Protein AF-0000000085184703 (afdb_homodimer)

Structure (mmCIF, N/CA/C/O backbone):
data_AF-0000000085184703-model_v1
#
loop_
_entity.id
_entity.type
_entity.pdbx_description
1 polymer 'XRE family transcriptional regulator'
#
loop_
_atom_site.group_PDB
_atom_site.id
_atom_site.type_symbol
_atom_site.label_atom_id
_atom_site.label_alt_id
_atom_site.label_comp_id
_atom_site.label_asym_id
_atom_site.label_entity_id
_atom_site.label_seq_id
_atom_site.pdbx_PDB_ins_code
_atom_site.Cartn_x
_atom_site.Cartn_y
_atom_site.Cartn_z
_atom_site.occupancy
_atom_site.B_iso_or_equiv
_atom_site.auth_seq_id
_atom_site.auth_comp_id
_atom_site.auth_asym_id
_atom_site.auth_atom_id
_atom_site.pdbx_PDB_model_num
ATOM 1 N N . MET A 1 1 ? -31.594 -9.93 0.656 1 22.14 1 MET A N 1
ATOM 2 C CA . MET A 1 1 ? -30.203 -10.367 0.689 1 22.14 1 MET A CA 1
ATOM 3 C C . MET A 1 1 ? -29.266 -9.188 0.524 1 22.14 1 MET A C 1
ATOM 5 O O . MET A 1 1 ? -29.312 -8.477 -0.484 1 22.14 1 MET A O 1
ATOM 9 N N . SER A 1 2 ? -28.812 -8.555 1.549 1 28.83 2 SER A N 1
ATOM 10 C CA . SER A 1 2 ? -28.188 -7.242 1.601 1 28.83 2 SER A CA 1
ATOM 11 C C . SER A 1 2 ? -26.938 -7.191 0.733 1 28.83 2 SER A C 1
ATOM 13 O O . SER A 1 2 ? -26.062 -8.055 0.844 1 28.83 2 SER A O 1
ATOM 15 N N . ASP A 1 3 ? -26.953 -6.641 -0.402 1 33.97 3 ASP A N 1
ATOM 16 C CA . ASP A 1 3 ? -25.984 -6.434 -1.472 1 33.97 3 ASP A CA 1
ATOM 17 C C . ASP A 1 3 ? -24.688 -5.84 -0.929 1 33.97 3 ASP A C 1
ATOM 19 O O . ASP A 1 3 ? -24.625 -4.652 -0.601 1 33.97 3 ASP A O 1
ATOM 23 N N . ILE A 1 4 ? -24.031 -6.551 -0.198 1 37.22 4 ILE A N 1
ATOM 24 C CA . ILE A 1 4 ? -22.812 -6.035 0.406 1 37.22 4 ILE A CA 1
ATOM 25 C C . ILE A 1 4 ? -21.844 -5.582 -0.688 1 37.22 4 ILE A C 1
ATOM 27 O O . ILE A 1 4 ? -21.469 -6.375 -1.55 1 37.22 4 ILE A O 1
ATOM 31 N N . ASP A 1 5 ? -21.703 -4.285 -1.004 1 44.53 5 ASP A N 1
ATOM 32 C CA . ASP A 1 5 ? -20.891 -3.484 -1.914 1 44.53 5 ASP A CA 1
ATOM 33 C C . ASP A 1 5 ? -19.422 -3.906 -1.853 1 44.53 5 ASP A C 1
ATOM 35 O O . ASP A 1 5 ? -18.906 -4.188 -0.773 1 44.53 5 ASP A O 1
ATOM 39 N N . PRO A 1 6 ? -18.922 -4.441 -2.883 1 43.94 6 PRO A N 1
ATOM 40 C CA . PRO A 1 6 ? -17.531 -4.902 -2.975 1 43.94 6 PRO A CA 1
ATOM 41 C C . PRO A 1 6 ? -16.547 -3.951 -2.291 1 43.94 6 PRO A C 1
ATOM 43 O O . PRO A 1 6 ? -15.477 -4.375 -1.861 1 43.94 6 PRO A O 1
ATOM 46 N N . THR A 1 7 ? -16.922 -2.707 -2.164 1 45.78 7 THR A N 1
ATOM 47 C CA . THR A 1 7 ? -16.062 -1.73 -1.504 1 45.78 7 THR A CA 1
ATOM 48 C C . THR A 1 7 ? -16.109 -1.908 0.011 1 45.78 7 THR A C 1
ATOM 50 O O . THR A 1 7 ? -15.312 -1.309 0.734 1 45.78 7 THR A O 1
ATOM 53 N N . GLY A 1 8 ? -16.969 -2.795 0.318 1 45.38 8 GLY A N 1
ATOM 54 C CA . GLY A 1 8 ? -17.188 -2.998 1.741 1 45.38 8 GLY A CA 1
ATOM 55 C C . GLY A 1 8 ? -15.93 -3.42 2.484 1 45.38 8 GLY A C 1
ATOM 56 O O . GLY A 1 8 ? -15.695 -2.979 3.609 1 45.38 8 GLY A O 1
ATOM 57 N N . ILE A 1 9 ? -15.219 -4.242 1.862 1 40.94 9 ILE A N 1
ATOM 58 C CA . ILE A 1 9 ? -14.047 -4.777 2.537 1 40.94 9 ILE A CA 1
ATOM 59 C C . ILE A 1 9 ? -13.047 -3.652 2.811 1 40.94 9 ILE A C 1
ATOM 61 O O . ILE A 1 9 ? -12.438 -3.604 3.877 1 40.94 9 ILE A O 1
ATOM 65 N N . ILE A 1 10 ? -12.922 -2.785 1.888 1 42.22 10 ILE A N 1
ATOM 66 C CA . ILE A 1 10 ? -12.008 -1.66 2.033 1 42.22 10 ILE A CA 1
ATOM 67 C C . ILE A 1 10 ? -12.531 -0.702 3.1 1 42.22 10 ILE A C 1
ATOM 69 O O . ILE A 1 10 ? -11.758 -0.181 3.908 1 42.22 10 ILE A O 1
ATOM 73 N N . ARG A 1 11 ? -13.859 -0.543 3.049 1 45.62 11 ARG A N 1
ATOM 74 C CA . ARG A 1 11 ? -14.477 0.305 4.066 1 45.62 11 ARG A CA 1
ATOM 75 C C . ARG A 1 11 ? -14.242 -0.258 5.465 1 45.62 11 ARG A C 1
ATOM 77 O O . ARG A 1 11 ? -13.938 0.489 6.398 1 45.62 11 ARG A O 1
ATOM 84 N N . ILE A 1 12 ? -14.406 -1.528 5.539 1 39.88 12 ILE A N 1
ATOM 85 C CA . ILE A 1 12 ? -14.195 -2.199 6.816 1 39.88 12 ILE A CA 1
ATOM 86 C C . ILE A 1 12 ? -12.742 -2.037 7.246 1 39.88 12 ILE A C 1
ATOM 88 O O . ILE A 1 12 ? -12.461 -1.734 8.406 1 39.88 12 ILE A O 1
ATOM 92 N N . ALA A 1 13 ? -11.922 -2.352 6.355 1 38 13 ALA A N 1
ATOM 93 C CA . ALA A 1 13 ? -10.5 -2.26 6.66 1 38 13 ALA A CA 1
ATOM 94 C C . ALA A 1 13 ? -10.109 -0.837 7.051 1 38 13 ALA A C 1
ATOM 96 O O . ALA A 1 13 ? -9.312 -0.634 7.969 1 38 13 ALA A O 1
ATOM 97 N N . ARG A 1 14 ? -10.664 0.037 6.32 1 40.81 14 ARG A N 1
ATOM 98 C CA . ARG A 1 14 ? -10.398 1.434 6.652 1 40.81 14 ARG A CA 1
ATOM 99 C C . ARG A 1 14 ? -11 1.801 8 1 40.81 14 ARG A C 1
ATOM 101 O O . ARG A 1 14 ? -10.398 2.559 8.773 1 40.81 14 ARG A O 1
ATOM 108 N N . ALA A 1 15 ? -12.188 1.216 8.117 1 39.47 15 ALA A N 1
ATOM 109 C CA . ALA A 1 15 ? -12.844 1.42 9.406 1 39.47 15 ALA A CA 1
ATOM 110 C C . ALA A 1 15 ? -12.047 0.78 10.539 1 39.47 15 ALA A C 1
ATOM 112 O O . ALA A 1 15 ? -11.953 1.338 11.633 1 39.47 15 ALA A O 1
ATOM 113 N N . ASP A 1 16 ? -11.688 -0.412 10.344 1 38.09 16 ASP A N 1
ATOM 114 C CA . ASP A 1 16 ? -10.859 -1.092 11.344 1 38.09 16 ASP A CA 1
ATOM 115 C C . ASP A 1 16 ? -9.523 -0.377 11.523 1 38.09 16 ASP A C 1
ATOM 117 O O . ASP A 1 16 ? -8.914 -0.451 12.594 1 38.09 16 ASP A O 1
ATOM 121 N N . GLY A 1 17 ? -8.992 -0.03 10.477 1 36.31 17 GLY A N 1
ATOM 122 C CA . GLY A 1 17 ? -7.785 0.784 10.555 1 36.31 17 GLY A CA 1
ATOM 123 C C . GLY A 1 17 ? -8.039 2.18 11.086 1 36.31 17 GLY A C 1
ATOM 124 O O . GLY A 1 17 ? -7.113 2.869 11.508 1 36.31 17 GLY A O 1
ATOM 125 N N . ALA A 1 18 ? -9.344 2.533 10.695 1 32.44 18 ALA A N 1
ATOM 126 C CA . ALA A 1 18 ? -9.789 3.795 11.281 1 32.44 18 ALA A CA 1
ATOM 127 C C . ALA A 1 18 ? -10.125 3.623 12.766 1 32.44 18 ALA A C 1
ATOM 129 O O . ALA A 1 18 ? -11.133 4.156 13.242 1 32.44 18 ALA A O 1
ATOM 130 N N . GLY A 1 19 ? -10 2.469 13.266 1 30.58 19 GLY A N 1
ATOM 131 C CA . GLY A 1 19 ? -10.094 2.738 14.695 1 30.58 19 GLY A CA 1
ATOM 132 C C . GLY A 1 19 ? -9.539 4.094 15.078 1 30.58 19 GLY A C 1
ATOM 133 O O . GLY A 1 19 ? -8.398 4.43 14.734 1 30.58 19 GLY A O 1
ATOM 134 N N . THR A 1 20 ? -10.422 4.887 15.062 1 30.77 20 THR A N 1
ATOM 135 C CA . THR A 1 20 ? -10.188 6.156 15.75 1 30.77 20 THR A CA 1
ATOM 136 C C . THR A 1 20 ? -9.352 5.945 17 1 30.77 20 THR A C 1
ATOM 138 O O . THR A 1 20 ? -9.883 5.652 18.078 1 30.77 20 THR A O 1
ATOM 141 N N . GLU A 1 21 ? -8.766 4.824 17.203 1 30.86 21 GLU A N 1
ATOM 142 C CA . GLU A 1 21 ? -7.984 5.246 18.359 1 30.86 21 GLU A CA 1
ATOM 143 C C . GLU A 1 21 ? -7.617 6.723 18.281 1 30.86 21 GLU A C 1
ATOM 145 O O . GLU A 1 21 ? -7.059 7.168 17.266 1 30.86 21 GLU A O 1
ATOM 150 N N . ARG A 1 22 ? -8.383 7.496 18.812 1 33.88 22 ARG A N 1
ATOM 151 C CA . ARG A 1 22 ? -8.094 8.906 19.016 1 33.88 22 ARG A CA 1
ATOM 152 C C . ARG A 1 22 ? -6.594 9.18 18.906 1 33.88 22 ARG A C 1
ATOM 154 O O . ARG A 1 22 ? -5.805 8.641 19.688 1 33.88 22 ARG A O 1
ATOM 161 N N . ALA A 1 23 ? -6.035 9.047 17.797 1 37.19 23 ALA A N 1
ATOM 162 C CA . ALA A 1 23 ? -4.688 9.609 17.734 1 37.19 23 ALA A CA 1
ATOM 163 C C . ALA A 1 23 ? -4.398 10.477 18.953 1 37.19 23 ALA A C 1
ATOM 165 O O . ALA A 1 23 ? -5.184 11.367 19.297 1 37.19 23 ALA A O 1
ATOM 166 N N . GLU A 1 24 ? -4.023 9.914 20 1 40.28 24 GLU A N 1
ATOM 167 C CA . GLU A 1 24 ? -3.592 10.914 20.984 1 40.28 24 GLU A CA 1
ATOM 168 C C . GLU A 1 24 ? -3.184 12.219 20.297 1 40.28 24 GLU A C 1
ATOM 170 O O . GLU A 1 24 ? -2.535 12.195 19.25 1 40.28 24 GLU A O 1
ATOM 175 N N . PRO A 1 25 ? -3.979 13.242 20.5 1 46.81 25 PRO A N 1
ATOM 176 C CA . PRO A 1 25 ? -3.617 14.547 19.953 1 46.81 25 PRO A CA 1
ATOM 177 C C . PRO A 1 25 ? -2.105 14.758 19.891 1 46.81 25 PRO A C 1
ATO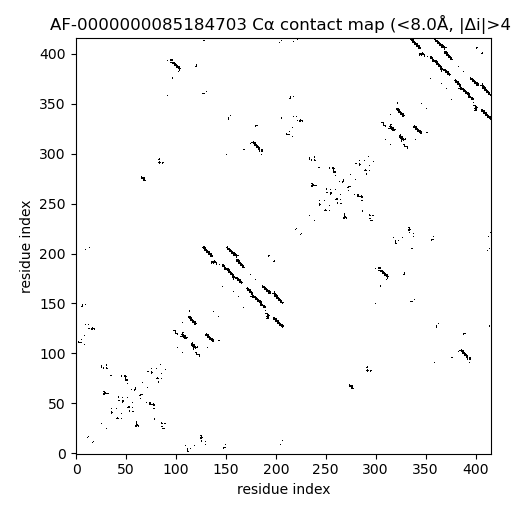M 179 O O . PRO A 1 25 ? -1.411 14.594 20.891 1 46.81 25 PRO A O 1
ATOM 182 N N . LEU A 1 26 ? -1.466 14.32 18.75 1 57.69 26 LEU A N 1
ATOM 183 C CA . LEU A 1 26 ? -0.051 14.633 18.578 1 57.69 26 LEU A CA 1
ATOM 184 C C . LEU A 1 26 ? 0.277 16.016 19.156 1 57.69 26 LEU A C 1
ATOM 186 O O . LEU A 1 26 ? -0.409 16.984 18.859 1 57.69 26 LEU A O 1
ATOM 190 N N . ASN A 1 27 ? 1.02 16.016 20.281 1 73.06 27 ASN A N 1
ATOM 191 C CA . ASN A 1 27 ? 1.604 17.234 20.812 1 73.06 27 ASN A CA 1
ATOM 192 C C . ASN A 1 27 ? 2.68 17.797 19.891 1 73.06 27 ASN A C 1
ATOM 194 O O . ASN A 1 27 ? 3.779 17.234 19.797 1 73.06 27 ASN A O 1
ATOM 198 N N . LEU A 1 28 ? 2.211 18.797 19.125 1 81.56 28 LEU A N 1
ATOM 199 C CA . LEU A 1 28 ? 3.117 19.391 18.141 1 81.56 28 LEU A CA 1
ATOM 200 C C . LEU A 1 28 ? 4.461 19.719 18.781 1 81.56 28 LEU A C 1
ATOM 202 O O . LEU A 1 28 ? 5.516 19.438 18.203 1 81.56 28 LEU A O 1
ATOM 206 N N . GLY A 1 29 ? 4.309 20.281 19.969 1 86.25 29 GLY A N 1
ATOM 207 C CA . GLY A 1 29 ? 5.543 20.656 20.656 1 86.25 29 GLY A CA 1
ATOM 208 C C . GLY A 1 29 ? 6.465 19.469 20.891 1 86.25 29 GLY A C 1
ATOM 209 O O . GLY A 1 29 ? 7.66 19.547 20.594 1 86.25 29 GLY A O 1
ATOM 210 N N . LEU A 1 30 ? 5.91 18.469 21.406 1 84.44 30 LEU A N 1
ATOM 211 C CA . LEU A 1 30 ? 6.688 17.25 21.672 1 84.44 30 LEU A CA 1
ATOM 212 C C . LEU A 1 30 ? 7.254 16.688 20.375 1 84.44 30 LEU A C 1
ATOM 214 O O . LEU A 1 30 ? 8.391 16.219 20.344 1 84.44 30 LEU A O 1
ATOM 218 N N . ARG A 1 31 ? 6.484 16.688 19.375 1 83.31 31 ARG A N 1
ATOM 219 C CA . ARG A 1 31 ? 6.914 16.172 18.078 1 83.31 31 ARG A CA 1
ATOM 220 C C . ARG A 1 31 ? 8.102 16.969 17.531 1 83.31 31 ARG A C 1
ATOM 222 O O . ARG A 1 31 ? 9.062 16.391 17.031 1 83.31 31 ARG A O 1
ATOM 229 N N . VAL A 1 32 ? 8.016 18.266 17.656 1 86.75 32 VAL A N 1
ATOM 230 C CA . VAL A 1 32 ? 9.094 19.141 17.188 1 86.75 32 VAL A CA 1
ATOM 231 C C . VAL A 1 32 ? 10.367 18.859 17.984 1 86.75 32 VAL A C 1
ATOM 233 O O . VAL A 1 32 ? 11.453 18.734 17.406 1 86.75 32 VAL A O 1
ATOM 236 N N . ARG A 1 33 ? 10.133 18.719 19.234 1 88.81 33 ARG A N 1
ATOM 237 C CA . ARG A 1 33 ? 11.266 18.391 20.094 1 88.81 33 ARG A CA 1
ATOM 238 C C . ARG A 1 33 ? 11.898 17.078 19.688 1 88.81 33 ARG A C 1
ATOM 240 O O . ARG A 1 33 ? 13.125 16.969 19.594 1 88.81 33 ARG A O 1
ATOM 247 N N . GLU A 1 34 ? 11.133 16.109 19.469 1 84.81 34 GLU A N 1
ATOM 248 C CA . GLU A 1 34 ? 11.609 14.781 19.078 1 84.81 34 GLU A CA 1
ATOM 249 C C . GLU A 1 34 ? 12.391 14.852 17.766 1 84.81 34 GLU A C 1
ATOM 251 O O . GLU A 1 34 ? 13.453 14.234 17.641 1 84.81 34 GLU A O 1
ATOM 256 N N . LEU A 1 35 ? 11.891 15.492 16.812 1 82.19 35 LEU A N 1
ATOM 257 C CA . LEU A 1 35 ? 12.531 15.617 15.5 1 82.19 35 LEU A CA 1
ATOM 258 C C . LEU A 1 35 ? 13.867 16.344 15.625 1 82.19 35 LEU A C 1
ATOM 260 O O . LEU A 1 35 ? 14.844 15.984 14.969 1 82.19 35 LEU A O 1
ATOM 264 N N . ARG A 1 36 ? 13.82 17.406 16.469 1 88.81 36 ARG A N 1
ATOM 265 C CA . ARG A 1 36 ? 15.055 18.141 16.719 1 88.81 36 ARG A CA 1
ATOM 266 C C . ARG A 1 36 ? 16.109 17.234 17.359 1 88.81 36 ARG A C 1
ATOM 268 O O . ARG A 1 36 ? 17.25 17.203 16.922 1 88.81 36 ARG A O 1
ATOM 275 N N . LYS A 1 37 ? 15.695 16.516 18.359 1 88.81 37 LYS A N 1
ATOM 276 C CA . LYS A 1 37 ? 16.609 15.641 19.094 1 88.81 37 LYS A CA 1
ATOM 277 C C . LYS A 1 37 ? 17.125 14.516 18.219 1 88.81 37 LYS A C 1
ATOM 279 O O . LYS A 1 37 ? 18.281 14.094 18.344 1 88.81 37 LYS A O 1
ATOM 284 N N . GLU A 1 38 ? 16.344 14.039 17.406 1 79.75 38 GLU A N 1
ATOM 285 C CA . GLU A 1 38 ? 16.734 12.984 16.484 1 79.75 38 GLU A CA 1
ATOM 286 C C . GLU A 1 38 ? 17.875 13.438 15.578 1 79.75 38 GLU A C 1
ATOM 288 O O . GLU A 1 38 ? 18.703 12.625 15.141 1 79.75 38 GLU A O 1
ATOM 293 N N . ARG A 1 39 ? 17.938 14.664 15.328 1 81.56 39 ARG A N 1
ATOM 294 C CA . ARG A 1 39 ? 18.969 15.227 14.461 1 81.56 39 ARG A CA 1
ATOM 295 C C . ARG A 1 39 ? 20.156 15.711 15.273 1 81.56 39 ARG A C 1
ATOM 297 O O . ARG A 1 39 ? 21.125 16.25 14.711 1 81.56 39 ARG A O 1
ATOM 304 N N . GLY A 1 40 ? 19.984 15.586 16.625 1 90.5 40 GLY A N 1
ATOM 305 C CA . GLY A 1 40 ? 21.062 16.016 17.516 1 90.5 40 GLY A CA 1
ATOM 306 C C . GLY A 1 40 ? 21.203 17.531 17.578 1 90.5 40 GLY A C 1
ATOM 307 O O . GLY A 1 40 ? 22.297 18.031 17.875 1 90.5 40 GLY A O 1
ATOM 308 N N . TRP A 1 41 ? 20.25 18.188 17.25 1 91.56 41 TRP A N 1
ATOM 309 C CA . TRP A 1 41 ? 20.344 19.641 17.188 1 91.56 41 TRP A CA 1
ATOM 310 C C . TRP A 1 41 ? 19.984 20.266 18.531 1 91.56 41 TRP A C 1
ATOM 312 O O . TRP A 1 41 ? 19.078 19.797 19.234 1 91.56 41 TRP A O 1
ATOM 322 N N . THR A 1 42 ? 20.734 21.328 18.906 1 93.94 42 THR A N 1
ATOM 323 C CA . THR A 1 42 ? 20.297 22.203 19.984 1 93.94 42 THR A CA 1
ATOM 324 C C . THR A 1 42 ? 19.125 23.078 19.531 1 93.94 42 THR A C 1
ATOM 326 O O . THR A 1 42 ? 18.797 23.109 18.344 1 93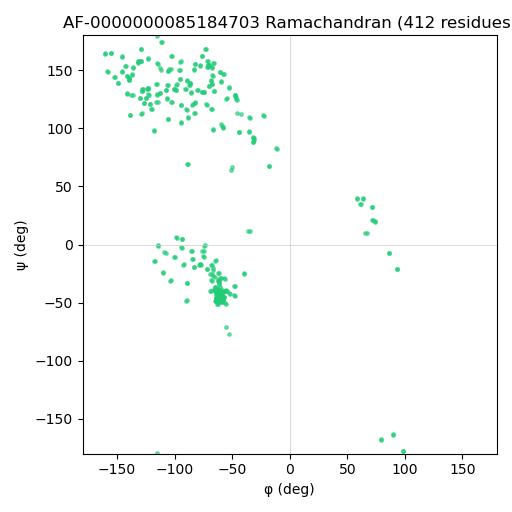.94 42 THR A O 1
ATOM 329 N N . LEU A 1 43 ? 18.531 23.703 20.5 1 94.31 43 LEU A N 1
ATOM 330 C CA . LEU A 1 43 ? 17.453 24.625 20.156 1 94.31 43 LEU A CA 1
ATOM 331 C C . LEU A 1 43 ? 17.938 25.703 19.203 1 94.31 43 LEU A C 1
ATOM 333 O O . LEU A 1 43 ? 17.234 26.078 18.266 1 94.31 43 LEU A O 1
ATOM 337 N N . GLU A 1 44 ? 19.156 26.203 19.453 1 94.62 44 GLU A N 1
ATOM 338 C CA . GLU A 1 44 ? 19.75 27.25 18.625 1 94.62 44 GLU A CA 1
ATOM 339 C C . GLU A 1 44 ? 19.984 26.766 17.188 1 94.62 44 GLU A C 1
ATOM 341 O O . GLU A 1 44 ? 19.672 27.469 16.234 1 94.62 44 GLU A O 1
ATOM 346 N N . GLN A 1 45 ? 20.484 25.641 17.062 1 94.19 45 GLN A N 1
ATOM 347 C CA . GLN A 1 45 ? 20.766 25.062 15.75 1 94.19 45 GLN A CA 1
ATOM 348 C C . GLN A 1 45 ? 19.469 24.828 14.969 1 94.19 45 GLN A C 1
ATOM 350 O O . GLN A 1 45 ? 19.375 25.188 13.789 1 94.19 45 GLN A O 1
ATOM 355 N N . ALA A 1 46 ? 18.531 24.219 15.617 1 93.56 46 ALA A N 1
ATOM 356 C CA . ALA A 1 46 ? 17.25 23.938 14.969 1 93.56 46 ALA A CA 1
ATOM 357 C C . ALA A 1 46 ? 16.547 25.219 14.547 1 93.56 46 ALA A C 1
ATOM 359 O O . ALA A 1 46 ? 15.992 25.297 13.445 1 93.56 46 ALA A O 1
ATOM 360 N N . ALA A 1 47 ? 16.516 26.203 15.438 1 94.06 47 ALA A N 1
ATOM 361 C CA . ALA A 1 47 ? 15.891 27.5 15.141 1 94.06 47 ALA A CA 1
ATOM 362 C C . ALA A 1 47 ? 16.562 28.156 13.938 1 94.06 47 ALA A C 1
ATOM 364 O O . ALA A 1 47 ? 15.875 28.703 13.07 1 94.06 47 ALA A O 1
ATOM 365 N N . GLY A 1 48 ? 17.859 28.109 13.938 1 93.88 48 GLY A N 1
ATOM 366 C CA . GLY A 1 48 ? 18.594 28.656 12.805 1 93.88 48 GLY A CA 1
ATOM 367 C C . GLY A 1 48 ? 18.25 27.984 11.492 1 93.88 48 GLY A C 1
ATOM 368 O O . GLY A 1 48 ? 18 28.672 10.492 1 93.88 48 GLY A O 1
ATOM 369 N N . GLN A 1 49 ? 18.141 26.703 11.492 1 92.06 49 GLN A N 1
ATOM 370 C CA . GLN A 1 49 ? 17.797 25.953 10.297 1 92.06 49 GLN A CA 1
ATOM 371 C C . GLN A 1 49 ? 16.391 26.281 9.828 1 92.06 49 GLN A C 1
ATOM 373 O O . GLN A 1 49 ? 16.109 26.312 8.625 1 92.06 49 GLN A O 1
ATOM 378 N N . ALA A 1 50 ? 15.523 26.453 10.734 1 91.38 50 ALA A N 1
ATOM 379 C CA . ALA A 1 50 ? 14.117 26.672 10.43 1 91.38 50 ALA A CA 1
ATOM 380 C C . ALA A 1 50 ? 13.836 28.141 10.133 1 91.38 50 ALA A C 1
ATOM 382 O O . ALA A 1 50 ? 12.75 28.484 9.664 1 91.38 50 ALA A O 1
ATOM 383 N N . GLY A 1 51 ? 14.797 29.047 10.422 1 93.12 51 GLY A N 1
ATOM 384 C CA . GLY A 1 51 ? 14.57 30.469 10.242 1 93.12 51 GLY A CA 1
ATOM 385 C C . GLY A 1 51 ? 13.609 31.062 11.266 1 93.12 51 GLY A C 1
ATOM 386 O O . GLY A 1 51 ? 12.773 31.891 10.93 1 93.12 51 GLY A O 1
ATOM 387 N N . LEU A 1 52 ? 13.594 30.562 12.43 1 93.38 52 LEU A N 1
ATOM 388 C CA . LEU A 1 52 ? 12.805 31.047 13.555 1 93.38 52 LEU A CA 1
ATOM 389 C C . LEU A 1 52 ? 13.703 31.562 14.672 1 93.38 52 LEU A C 1
ATOM 391 O O . LEU A 1 52 ? 14.883 31.219 14.727 1 93.38 52 LEU A O 1
ATOM 395 N N . ALA A 1 53 ? 13.141 32.438 15.469 1 93.94 53 ALA A N 1
ATOM 396 C CA . ALA A 1 53 ? 13.859 32.812 16.688 1 93.94 53 ALA A CA 1
ATOM 397 C C . ALA A 1 53 ? 13.922 31.656 17.672 1 93.94 53 ALA A C 1
ATOM 399 O O . ALA A 1 53 ? 12.969 30.875 17.797 1 93.94 53 ALA A O 1
ATOM 400 N N . ARG A 1 54 ? 15.117 31.5 18.359 1 94.56 54 ARG A N 1
ATOM 401 C CA . ARG A 1 54 ? 15.305 30.453 19.359 1 94.56 54 ARG A CA 1
ATOM 402 C C . ARG A 1 54 ? 14.18 30.484 20.391 1 94.56 54 ARG A C 1
ATOM 404 O O . ARG A 1 54 ? 13.672 29.422 20.781 1 94.56 54 ARG A O 1
ATOM 411 N N . SER A 1 55 ? 13.836 31.672 20.797 1 94.56 55 SER A N 1
ATOM 412 C CA . SER A 1 55 ? 12.781 31.812 21.797 1 94.56 55 SER A CA 1
ATOM 413 C C . SER A 1 55 ? 11.453 31.281 21.281 1 94.56 55 SER A C 1
ATOM 415 O O . SER A 1 55 ? 10.695 30.641 22.031 1 94.56 55 SER A O 1
ATOM 417 N N . THR A 1 56 ? 11.18 31.516 20.031 1 92.88 56 THR A N 1
ATOM 418 C CA . THR A 1 56 ? 9.953 31.031 19.406 1 92.88 56 THR A CA 1
ATOM 419 C C . THR A 1 56 ? 9.922 29.5 19.375 1 92.88 56 THR A C 1
ATOM 421 O O . THR A 1 56 ? 8.906 28.906 19.75 1 92.88 56 THR A O 1
ATOM 424 N N . LEU A 1 57 ? 10.977 28.891 18.969 1 94.69 57 LEU A N 1
ATOM 425 C CA . LEU A 1 57 ? 11.047 27.438 18.906 1 94.69 57 LEU A CA 1
ATOM 426 C C . LEU A 1 57 ? 10.898 26.828 20.297 1 94.69 57 LEU A C 1
ATOM 428 O O . LEU A 1 57 ? 10.211 25.828 20.469 1 94.69 57 LEU A O 1
ATOM 432 N N . SER A 1 58 ? 11.539 27.422 21.266 1 93.94 58 SER A N 1
ATOM 433 C CA . SER A 1 58 ? 11.43 26.938 22.641 1 93.94 58 SER A CA 1
ATOM 434 C C . SER A 1 58 ? 9.984 26.969 23.125 1 93.94 58 SER A C 1
ATOM 436 O O . SER A 1 58 ? 9.508 25.984 23.703 1 93.94 58 SER A O 1
ATOM 438 N N . LYS A 1 59 ? 9.336 28.062 22.859 1 93.44 59 LYS A N 1
ATOM 439 C CA . LYS A 1 59 ? 7.945 28.203 23.281 1 93.44 59 LYS A CA 1
ATOM 440 C C . LYS A 1 59 ? 7.062 27.172 22.578 1 93.44 59 LYS A C 1
ATOM 442 O O . LYS A 1 59 ? 6.133 26.625 23.172 1 93.44 59 LYS A O 1
ATOM 447 N N . ILE A 1 60 ? 7.332 26.938 21.328 1 91.5 60 ILE A N 1
ATOM 448 C CA . ILE A 1 60 ? 6.578 25.953 20.562 1 91.5 60 ILE A CA 1
ATOM 449 C C . ILE A 1 60 ? 6.781 24.562 21.188 1 91.5 60 ILE A C 1
ATOM 451 O O . ILE A 1 60 ? 5.812 23.859 21.453 1 91.5 60 ILE A O 1
ATOM 455 N N . GLU A 1 61 ? 8.023 24.203 21.422 1 92.81 61 GLU A N 1
ATOM 456 C CA . GLU A 1 61 ? 8.336 22.875 21.922 1 92.81 61 GLU A CA 1
ATOM 457 C C . GLU A 1 61 ? 7.707 22.656 23.297 1 92.81 61 GLU A C 1
ATOM 459 O O . GLU A 1 61 ? 7.371 21.516 23.656 1 92.81 61 GLU A O 1
ATOM 464 N N . ASN A 1 62 ? 7.566 23.734 24.078 1 91.12 62 ASN A N 1
ATOM 465 C CA . ASN A 1 62 ? 7.043 23.625 25.422 1 91.12 62 ASN A CA 1
ATOM 466 C C . ASN A 1 62 ? 5.535 23.859 25.469 1 91.12 62 ASN A C 1
ATOM 468 O O . ASN A 1 62 ? 4.949 23.984 26.547 1 91.12 62 ASN A O 1
ATOM 472 N N . GLY A 1 63 ? 4.988 24.016 24.391 1 87.62 63 GLY A N 1
ATOM 473 C CA . GLY A 1 63 ? 3.545 24.172 24.312 1 87.62 63 GLY A CA 1
ATOM 474 C C . GLY A 1 63 ? 3.068 25.531 24.781 1 87.62 63 GLY A C 1
ATOM 475 O O . GLY A 1 63 ? 1.893 25.719 25.109 1 87.62 63 GLY A O 1
ATOM 476 N N . GLN A 1 64 ? 3.934 26.5 24.828 1 89 64 GLN A N 1
ATOM 477 C CA . GLN A 1 64 ? 3.604 27.828 25.328 1 89 64 GLN A CA 1
ATOM 478 C C . GLN A 1 64 ? 3.135 28.75 24.203 1 89 64 GLN A C 1
ATOM 480 O O . GLN A 1 64 ? 2.572 29.812 24.453 1 89 64 GLN A O 1
ATOM 485 N N . MET A 1 65 ? 3.375 28.422 23 1 86.12 65 MET A N 1
ATOM 486 C CA . MET A 1 65 ? 2.971 29.188 21.828 1 86.12 65 MET A CA 1
ATOM 487 C C . MET A 1 65 ? 2.436 28.25 20.734 1 86.12 65 MET A C 1
ATOM 489 O O . MET A 1 65 ? 3.047 27.234 20.438 1 86.12 65 MET A O 1
ATOM 493 N N . SER A 1 66 ? 1.234 28.609 20.25 1 86.38 66 SER A N 1
ATOM 494 C CA . SER A 1 66 ? 0.729 27.938 19.062 1 86.38 66 SER A CA 1
ATOM 495 C C . SER A 1 66 ? 1.302 28.562 17.781 1 86.38 66 SER A C 1
ATOM 497 O O . SER A 1 66 ? 1.044 29.719 17.484 1 86.38 66 SER A O 1
ATOM 499 N N . PRO A 1 67 ? 2.105 27.75 17.125 1 87.75 67 PRO A N 1
ATOM 500 C CA . PRO A 1 67 ? 2.73 28.344 15.938 1 87.75 67 PRO A CA 1
ATOM 501 C C . PRO A 1 67 ? 1.723 28.641 14.836 1 87.75 67 PRO A C 1
ATOM 503 O O . PRO A 1 67 ? 0.647 28.031 14.789 1 87.75 67 PRO A O 1
ATOM 506 N N . THR A 1 68 ? 2.113 29.672 14.047 1 85.31 68 THR A N 1
ATOM 507 C CA . THR A 1 68 ? 1.355 29.953 12.828 1 85.31 68 THR A CA 1
ATOM 508 C C . THR A 1 68 ? 1.692 28.938 11.734 1 85.31 68 THR A C 1
ATOM 510 O O . THR A 1 68 ? 2.676 28.203 11.844 1 85.31 68 THR A O 1
ATOM 513 N N . TYR A 1 69 ? 0.787 28.859 10.711 1 83.94 69 TYR A N 1
ATOM 514 C CA . TYR A 1 69 ? 1.063 28.016 9.555 1 83.94 69 TYR A CA 1
ATOM 515 C C . TYR A 1 69 ? 2.406 28.375 8.93 1 83.94 69 TYR A C 1
ATOM 517 O O . TYR A 1 69 ? 3.17 27.484 8.539 1 83.94 69 TYR A O 1
ATOM 525 N N . GLU A 1 70 ? 2.676 29.609 8.883 1 84.25 70 GLU A N 1
ATOM 526 C CA . GLU A 1 70 ? 3.953 30.047 8.328 1 84.25 70 GLU A CA 1
ATOM 527 C C . GLU A 1 70 ? 5.121 29.531 9.156 1 84.25 70 GLU A C 1
ATOM 529 O O . GLU A 1 70 ? 6.133 29.078 8.602 1 84.25 70 GLU A O 1
ATOM 534 N N . ALA A 1 71 ? 4.973 29.656 10.43 1 86.81 71 ALA A N 1
ATOM 535 C CA . ALA A 1 71 ? 6.004 29.125 11.312 1 86.81 71 ALA A CA 1
ATOM 536 C C . ALA A 1 71 ? 6.16 27.609 11.141 1 86.81 71 ALA A C 1
ATOM 538 O O . ALA A 1 71 ? 7.277 27.094 11.156 1 86.81 71 ALA A O 1
ATOM 539 N N . LEU A 1 72 ? 5.062 26.891 10.984 1 86.56 72 LEU A N 1
ATOM 540 C CA . LEU A 1 72 ? 5.082 25.453 10.781 1 86.56 72 LEU A CA 1
ATOM 541 C C . LEU A 1 72 ? 5.785 25.094 9.477 1 86.56 72 LEU A C 1
ATOM 543 O O . LEU A 1 72 ? 6.547 24.125 9.422 1 86.56 72 LEU A O 1
ATOM 547 N N . LYS A 1 73 ? 5.484 25.828 8.438 1 82.19 73 LYS A N 1
ATOM 548 C CA . LYS A 1 73 ? 6.152 25.609 7.156 1 82.19 73 LYS A CA 1
ATOM 549 C C . LYS A 1 73 ? 7.664 25.766 7.293 1 82.19 73 LYS A C 1
ATOM 551 O O . LYS A 1 73 ? 8.43 24.938 6.793 1 82.19 73 LYS A O 1
ATOM 556 N N . LYS A 1 74 ? 8.031 26.781 7.926 1 86.88 74 LYS A N 1
ATOM 557 C CA . LYS A 1 74 ? 9.453 27.031 8.148 1 86.88 74 LYS A CA 1
ATOM 558 C C . LYS A 1 74 ? 10.086 25.891 8.938 1 86.88 74 LYS A C 1
ATOM 560 O O . LYS A 1 74 ? 11.18 25.422 8.609 1 86.88 74 LYS A O 1
ATOM 565 N N . LEU A 1 75 ? 9.406 25.547 10 1 87.88 75 LEU A N 1
ATOM 566 C CA . LEU A 1 75 ? 9.883 24.453 10.82 1 87.88 75 LEU A CA 1
ATOM 567 C C . LEU A 1 75 ? 10.047 23.188 9.992 1 87.88 75 LEU A C 1
ATOM 569 O O . LEU A 1 75 ? 11.078 22.5 10.086 1 87.88 75 LEU A O 1
ATOM 573 N N . ALA A 1 76 ? 9.039 22.844 9.273 1 82.31 76 ALA A N 1
ATOM 574 C CA . ALA A 1 76 ? 9.094 21.656 8.438 1 82.31 76 ALA A CA 1
ATOM 575 C C . ALA A 1 76 ? 10.25 21.734 7.445 1 82.31 76 ALA A C 1
ATOM 577 O O . ALA A 1 76 ? 10.984 20.766 7.254 1 82.31 76 ALA A O 1
ATOM 578 N N . GLU A 1 77 ? 10.391 22.844 6.812 1 80.75 77 GLU A N 1
ATOM 579 C CA . GLU A 1 77 ? 11.484 23.047 5.867 1 80.75 77 GLU A CA 1
ATOM 580 C C . GLU A 1 77 ? 12.844 22.891 6.551 1 80.75 77 GLU A C 1
ATOM 582 O O . GLU A 1 77 ? 13.734 22.219 6.023 1 80.75 77 GLU A O 1
ATOM 587 N N . GLY A 1 78 ? 13 23.5 7.648 1 81.25 78 GLY A N 1
ATOM 588 C CA . GLY A 1 78 ? 14.234 23.391 8.406 1 81.25 78 GLY A CA 1
ATOM 589 C C . GLY A 1 78 ? 14.562 21.969 8.82 1 81.25 78 GLY A C 1
ATOM 590 O O . GLY A 1 78 ? 15.727 21.594 8.891 1 81.25 78 GLY A O 1
ATOM 591 N N . LEU A 1 79 ? 13.547 21.234 9.172 1 80.56 79 LEU A N 1
ATOM 592 C CA . LEU A 1 79 ? 13.695 19.859 9.609 1 80.56 79 LEU A CA 1
ATOM 593 C C . LEU A 1 79 ? 13.727 18.906 8.414 1 80.56 79 LEU A C 1
ATOM 595 O O . LEU A 1 79 ? 13.867 17.688 8.586 1 80.56 79 LEU A O 1
ATOM 599 N N . ALA A 1 80 ? 13.523 19.391 7.23 1 76.31 80 ALA A N 1
ATOM 600 C CA . ALA A 1 80 ? 13.539 18.641 5.977 1 76.31 80 ALA A CA 1
ATOM 601 C C . ALA A 1 80 ? 12.43 17.594 5.949 1 76.31 80 ALA A C 1
ATOM 603 O O . ALA A 1 80 ? 12.656 16.438 5.559 1 76.31 80 ALA A O 1
ATOM 604 N N . ILE A 1 81 ? 11.359 17.969 6.445 1 71.44 81 ILE A N 1
ATOM 605 C CA . ILE A 1 81 ? 10.172 17.125 6.371 1 71.44 81 ILE A CA 1
ATOM 606 C C . ILE A 1 81 ? 9 17.938 5.82 1 71.44 81 ILE A C 1
ATOM 608 O O . ILE A 1 81 ? 9.102 19.156 5.66 1 71.44 81 ILE A O 1
ATOM 612 N N . SER A 1 82 ? 7.891 17.219 5.461 1 68.56 82 SER A N 1
ATOM 613 C CA . SER A 1 82 ? 6.684 17.906 5.023 1 68.56 82 SER A CA 1
ATOM 614 C C . SER A 1 82 ? 5.852 18.375 6.211 1 68.56 82 SER A C 1
ATOM 616 O O . SER A 1 82 ? 5.984 17.844 7.316 1 68.56 82 SER A O 1
ATOM 618 N N . VAL A 1 83 ? 5.027 19.406 6.039 1 73.69 83 VAL A N 1
ATOM 619 C CA . VAL A 1 83 ? 4.172 19.938 7.098 1 73.69 83 VAL A CA 1
ATOM 620 C C . VAL A 1 83 ? 3.289 18.828 7.656 1 73.69 83 VAL A C 1
ATOM 622 O O . VAL A 1 83 ? 3.166 18.672 8.875 1 73.69 83 VAL A O 1
ATOM 625 N N . PRO A 1 84 ? 2.762 17.922 6.738 1 68.56 84 PRO A N 1
ATOM 626 C CA . PRO A 1 84 ? 1.953 16.844 7.301 1 68.56 84 PRO A CA 1
ATOM 627 C C . PRO A 1 84 ? 2.744 15.945 8.25 1 68.56 84 PRO A C 1
ATOM 629 O O . PRO A 1 84 ? 2.195 15.453 9.242 1 68.56 84 PRO A O 1
ATOM 632 N N . GLN A 1 85 ? 3.98 15.789 8.008 1 66.56 85 GLN A N 1
ATOM 633 C CA . GLN A 1 85 ? 4.816 14.906 8.812 1 66.56 85 GLN A CA 1
ATOM 634 C C . GLN A 1 85 ? 5.012 15.469 10.219 1 66.56 85 GLN A C 1
ATOM 636 O O . GLN A 1 85 ? 5.336 14.727 11.148 1 66.56 85 GLN A O 1
ATOM 641 N N . LEU A 1 86 ? 4.895 16.812 10.344 1 74 86 LEU A N 1
ATOM 642 C CA . LEU A 1 86 ? 4.965 17.438 11.664 1 74 86 LEU A CA 1
ATOM 643 C C . LEU A 1 86 ? 3.832 16.938 12.555 1 74 86 LEU A C 1
ATOM 645 O O . LEU A 1 86 ? 3.939 16.984 13.781 1 74 86 LEU A O 1
ATOM 649 N N . PHE A 1 87 ? 2.84 16.516 11.898 1 68.06 87 PHE A N 1
ATOM 650 C CA . PHE A 1 87 ? 1.649 16.141 12.648 1 68.06 87 PHE A CA 1
ATOM 651 C C . PHE A 1 87 ? 1.464 14.625 12.633 1 68.06 87 PHE A C 1
ATOM 653 O O . PHE A 1 87 ? 0.418 14.117 13.047 1 68.06 87 PHE A O 1
ATOM 660 N N . THR A 1 88 ? 2.227 14 11.922 1 62.19 88 THR A N 1
ATOM 661 C CA . THR A 1 88 ? 2.182 12.547 11.867 1 62.19 88 THR A CA 1
ATOM 662 C C . THR A 1 88 ? 3.102 11.938 12.922 1 62.19 88 THR A C 1
ATOM 664 O O . THR A 1 88 ? 4.266 12.32 13.039 1 62.19 88 THR A O 1
ATOM 667 N N . PRO A 1 89 ? 2.436 11.219 13.852 1 53.25 89 PRO A N 1
ATOM 668 C CA . PRO A 1 89 ? 3.332 10.57 14.805 1 53.25 89 PRO A CA 1
ATOM 669 C C . PRO A 1 89 ? 4.504 9.867 14.125 1 53.25 89 PRO A C 1
ATOM 671 O O . PRO A 1 89 ? 4.383 9.406 12.992 1 53.25 89 PRO A O 1
ATOM 674 N N . PRO A 1 90 ? 5.773 10.266 14.586 1 47.59 90 PRO A N 1
ATOM 675 C CA . PRO A 1 90 ? 6.91 9.539 14.016 1 47.59 90 PRO A CA 1
ATOM 676 C C . PRO A 1 90 ? 6.602 8.062 13.758 1 47.59 90 PRO A C 1
ATOM 678 O O . PRO A 1 90 ? 5.953 7.41 14.578 1 47.59 90 PRO A O 1
ATOM 681 N N . SER A 1 91 ? 6.242 7.793 12.516 1 48 91 SER A N 1
ATOM 682 C CA . SER A 1 91 ? 6.234 6.352 12.297 1 48 91 SER A CA 1
ATOM 683 C C . SER A 1 91 ? 7.52 5.707 12.812 1 48 91 SER A C 1
ATOM 685 O O . SER A 1 91 ? 7.586 4.488 12.977 1 48 91 SER A O 1
ATOM 687 N N . LYS A 1 92 ? 8.555 6.555 12.586 1 47.16 92 LYS A N 1
ATOM 688 C CA . LYS A 1 92 ? 9.898 6.012 12.422 1 47.16 92 LYS A CA 1
ATOM 689 C C . LYS A 1 92 ? 10.297 5.16 13.617 1 47.16 92 LYS A C 1
ATOM 691 O O . LYS A 1 92 ? 10.961 4.129 13.469 1 47.16 92 LYS A O 1
ATOM 696 N N . GLY A 1 93 ? 10.531 5.98 14.758 1 50.06 93 GLY A N 1
ATOM 697 C CA . GLY A 1 93 ? 11.648 5.465 15.531 1 50.06 93 GLY A CA 1
ATOM 698 C C . GLY A 1 93 ? 11.383 4.09 16.125 1 50.06 93 GLY A C 1
ATOM 699 O O . GLY A 1 93 ? 12.312 3.301 16.297 1 50.06 93 GLY A O 1
ATOM 700 N N . GLN A 1 94 ? 10.18 3.902 16.562 1 56.69 94 GLN A N 1
ATOM 701 C CA . GLN A 1 94 ? 10.078 2.641 17.297 1 56.69 94 GLN A CA 1
ATOM 702 C C . GLN A 1 94 ? 9.594 1.519 16.375 1 56.69 94 GLN A C 1
ATOM 704 O O . GLN A 1 94 ? 8.547 1.647 15.734 1 56.69 94 GLN A O 1
ATOM 709 N N . VAL A 1 95 ? 10.531 0.659 15.992 1 66.31 95 VAL A N 1
ATOM 710 C CA . VAL A 1 95 ? 10.172 -0.578 15.312 1 66.31 95 VAL A CA 1
ATOM 711 C C . VAL A 1 95 ? 8.977 -1.226 16.016 1 66.31 95 VAL A C 1
ATOM 713 O O . VAL A 1 95 ? 9.086 -1.688 17.141 1 66.31 95 VAL A O 1
ATOM 716 N N . SER A 1 96 ? 7.762 -0.939 15.445 1 74.25 96 SER A N 1
ATOM 717 C CA . SER A 1 96 ? 6.609 -1.575 16.078 1 74.25 96 SER A CA 1
ATOM 718 C C . SER A 1 96 ? 6.77 -3.092 16.109 1 74.25 96 SER A C 1
ATOM 720 O O . SER A 1 96 ? 6.25 -3.752 17.016 1 74.25 96 SER A O 1
ATOM 722 N N . GLY A 1 97 ? 7.5 -3.648 15.141 1 86.88 97 GLY A N 1
ATOM 723 C CA . GLY A 1 97 ? 7.742 -5.078 15.062 1 86.88 97 GLY A CA 1
ATOM 724 C C . GLY A 1 97 ? 6.484 -5.887 14.797 1 86.88 97 GLY A C 1
ATOM 725 O O . GLY A 1 97 ? 6.48 -7.109 14.953 1 86.88 97 GLY A O 1
ATOM 726 N N . ARG A 1 98 ? 5.359 -5.242 14.461 1 92.25 98 ARG A N 1
ATOM 727 C CA . ARG A 1 98 ? 4.117 -5.973 14.234 1 92.25 98 ARG A CA 1
ATOM 728 C C . ARG A 1 98 ? 4.211 -6.84 12.992 1 92.25 98 ARG A C 1
ATOM 730 O O . ARG A 1 98 ? 4.812 -6.441 11.992 1 92.25 98 ARG A O 1
ATOM 737 N N . MET A 1 99 ? 3.648 -8.07 13.164 1 95.88 99 MET A N 1
ATOM 738 C CA . MET A 1 99 ? 3.635 -9 12.039 1 95.88 99 MET A CA 1
ATOM 739 C C . MET A 1 99 ? 2.418 -9.914 12.102 1 95.88 99 MET A C 1
ATOM 741 O O . MET A 1 99 ? 2.016 -10.344 13.188 1 95.88 99 MET A O 1
ATOM 745 N N . ALA A 1 100 ? 1.807 -10.188 11.07 1 97.06 100 ALA A N 1
ATOM 746 C CA . ALA A 1 100 ? 0.767 -11.203 10.938 1 97.06 100 ALA A CA 1
ATOM 747 C C . ALA A 1 100 ? 1.07 -12.148 9.781 1 97.06 100 ALA A C 1
ATOM 749 O O . ALA A 1 100 ? 1.479 -11.703 8.703 1 97.06 100 ALA A O 1
ATOM 750 N N . VAL A 1 101 ? 0.929 -13.414 10.023 1 98.12 101 VAL A N 1
ATOM 751 C CA . VAL A 1 101 ? 1.063 -14.445 8.992 1 98.12 101 VAL A CA 1
ATOM 752 C C . VAL A 1 101 ? -0.312 -15.008 8.648 1 98.12 101 VAL A C 1
ATOM 754 O O . VAL A 1 101 ? -1.131 -15.258 9.531 1 98.12 101 VAL A O 1
ATOM 757 N N . THR A 1 102 ? -0.637 -15.141 7.414 1 97.81 102 THR A N 1
ATOM 758 C CA . THR A 1 102 ? -1.842 -15.812 6.938 1 97.81 102 THR A CA 1
ATOM 759 C C . THR A 1 102 ? -1.484 -16.984 6.035 1 97.81 102 THR A C 1
ATOM 761 O O . THR A 1 102 ? -0.921 -16.797 4.953 1 97.81 102 THR A O 1
ATOM 764 N N . LYS A 1 103 ? -1.824 -18.172 6.453 1 97.81 103 LYS A N 1
ATOM 765 C CA . LYS A 1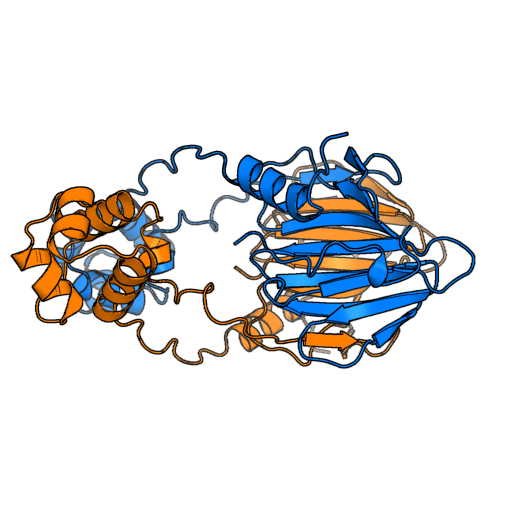 103 ? -1.593 -19.344 5.617 1 97.81 103 LYS A CA 1
ATOM 766 C C . LYS A 1 103 ? -2.643 -19.453 4.516 1 97.81 103 LYS A C 1
ATOM 768 O O . LYS A 1 103 ? -3.746 -18.922 4.648 1 97.81 103 LYS A O 1
ATOM 773 N N . SER A 1 104 ? -2.186 -20.141 3.42 1 96.5 104 SER A N 1
ATOM 774 C CA . SER A 1 104 ? -3.1 -20.328 2.299 1 96.5 104 SER A CA 1
ATOM 775 C C . SER A 1 104 ? -4.461 -20.828 2.773 1 96.5 104 SER A C 1
ATOM 777 O O . SER A 1 104 ? -4.539 -21.766 3.574 1 96.5 104 SER A O 1
ATOM 779 N N . GLY A 1 105 ? -5.523 -20.109 2.305 1 92.62 105 GLY A N 1
ATOM 780 C CA . GLY A 1 105 ? -6.879 -20.531 2.609 1 92.62 105 GLY A CA 1
ATOM 781 C C . GLY A 1 105 ? -7.387 -20 3.939 1 92.62 105 GLY A C 1
ATOM 782 O O . GLY A 1 105 ? -8.555 -20.172 4.277 1 92.62 105 GLY A O 1
ATOM 783 N N . GLU A 1 106 ? -6.59 -19.344 4.785 1 93.81 106 GLU A N 1
ATOM 784 C CA . GLU A 1 106 ? -6.973 -18.953 6.137 1 93.81 106 GLU A CA 1
ATOM 785 C C . GLU A 1 106 ? -7.402 -17.484 6.176 1 93.81 106 GLU A C 1
ATOM 787 O O . GLU A 1 106 ? -7.668 -16.938 7.25 1 93.81 106 GLU A O 1
ATOM 792 N N . GLY A 1 107 ? -7.496 -16.875 5.133 1 93.38 107 GLY A N 1
ATOM 793 C CA . GLY A 1 107 ? -7.984 -15.508 5.109 1 93.38 107 GLY A CA 1
ATOM 794 C C . GLY A 1 107 ? -9.445 -15.383 5.504 1 93.38 107 GLY A C 1
ATOM 795 O O . GLY A 1 107 ? -10.188 -16.359 5.469 1 93.38 107 GLY A O 1
ATOM 796 N N . GLN A 1 108 ? -9.828 -14.203 5.977 1 88.06 108 GLN A N 1
ATOM 797 C CA . GLN A 1 108 ? -11.211 -13.969 6.359 1 88.06 108 GLN A CA 1
ATOM 798 C C . GLN A 1 108 ? -12.109 -13.852 5.129 1 88.06 108 GLN A C 1
ATOM 800 O O . GLN A 1 108 ? -11.953 -12.945 4.316 1 88.06 108 GLN A O 1
ATOM 805 N N . ALA A 1 109 ? -13.055 -14.711 5.062 1 89.75 109 ALA A N 1
ATOM 806 C CA . ALA A 1 109 ? -13.891 -14.828 3.869 1 89.75 109 ALA A CA 1
ATOM 807 C C . ALA A 1 109 ? -14.969 -13.75 3.848 1 89.75 109 ALA A C 1
ATOM 809 O O . ALA A 1 109 ? -15.578 -13.453 4.879 1 89.75 109 ALA A O 1
ATOM 810 N N . HIS A 1 110 ? -15.109 -13.125 2.723 1 83.06 110 HIS A N 1
ATOM 811 C CA . HIS A 1 110 ? -16.188 -12.18 2.414 1 83.06 110 HIS A CA 1
ATOM 812 C C . HIS A 1 110 ? -16.703 -12.383 0.993 1 83.06 110 HIS A C 1
ATOM 814 O O . HIS A 1 110 ? -16 -12.055 0.027 1 83.06 110 HIS A O 1
ATOM 820 N N . ALA A 1 111 ? -17.906 -12.859 0.89 1 84.69 111 ALA A N 1
ATOM 821 C CA . ALA A 1 111 ? -18.453 -13.148 -0.432 1 84.69 111 ALA A CA 1
ATOM 822 C C . ALA A 1 111 ? -19.391 -12.031 -0.884 1 84.69 111 ALA A C 1
ATOM 824 O O . ALA A 1 111 ? -20.156 -11.492 -0.079 1 84.69 111 ALA A O 1
ATOM 825 N N . THR A 1 112 ? -19.219 -11.625 -2.1 1 80.81 112 THR A N 1
ATOM 826 C CA . THR A 1 112 ? -20.203 -10.797 -2.797 1 80.81 112 THR A CA 1
ATOM 827 C C . THR A 1 112 ? -20.797 -11.547 -3.986 1 80.81 112 THR A C 1
ATOM 829 O O . THR A 1 112 ? -20.469 -12.711 -4.219 1 80.81 112 THR A O 1
ATOM 832 N N . ALA A 1 113 ? -21.688 -10.922 -4.707 1 82.75 113 ALA A N 1
ATOM 833 C CA . ALA A 1 113 ? -22.312 -11.555 -5.867 1 82.75 113 ALA A CA 1
ATOM 834 C C . ALA A 1 113 ? -21.297 -11.789 -6.973 1 82.75 113 ALA A C 1
ATOM 836 O O . ALA A 1 113 ? -21.391 -12.773 -7.715 1 82.75 113 ALA A O 1
ATOM 837 N N . THR A 1 114 ? -20.281 -11 -7.035 1 87.88 114 THR A N 1
ATOM 838 C CA . THR A 1 114 ? -19.375 -11.023 -8.172 1 87.88 114 THR A CA 1
ATOM 839 C C . THR A 1 114 ? -18.016 -11.594 -7.77 1 87.88 114 THR A C 1
ATOM 841 O O . THR A 1 114 ? -17.266 -12.062 -8.617 1 87.88 114 THR A O 1
ATOM 844 N N . TYR A 1 115 ? -17.75 -11.469 -6.434 1 90.31 115 TYR A N 1
ATOM 845 C CA . TYR A 1 115 ? -16.422 -11.883 -5.973 1 90.31 115 TYR A CA 1
ATOM 846 C C . TYR A 1 115 ? -16.531 -12.672 -4.672 1 90.31 115 TYR A C 1
ATOM 848 O O . TYR A 1 115 ? -17.438 -12.445 -3.869 1 90.31 115 TYR A O 1
ATOM 856 N N . GLU A 1 116 ? -15.641 -13.656 -4.477 1 92.38 116 GLU A N 1
ATOM 857 C CA . GLU A 1 116 ? -15.344 -14.234 -3.168 1 92.38 116 GLU A CA 1
ATOM 858 C C . GLU A 1 116 ? -13.984 -13.766 -2.656 1 92.38 116 GLU A C 1
ATOM 860 O O . GLU A 1 116 ? -12.945 -14.219 -3.137 1 92.38 116 GLU A O 1
ATOM 865 N N . HIS A 1 117 ? -14.062 -12.922 -1.682 1 90.56 117 HIS A N 1
ATOM 866 C CA . HIS A 1 117 ? -12.836 -12.328 -1.169 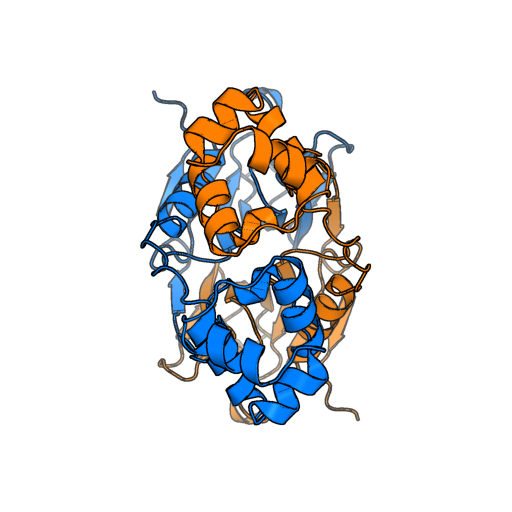1 90.56 117 HIS A CA 1
ATOM 867 C C . HIS A 1 117 ? -12.32 -13.086 0.049 1 90.56 117 HIS A C 1
ATOM 869 O O . HIS A 1 117 ? -13.102 -13.719 0.765 1 90.56 117 HIS A O 1
ATOM 875 N N . ARG A 1 118 ? -11.055 -13.094 0.246 1 93.31 118 ARG A N 1
ATOM 876 C CA . ARG A 1 118 ? -10.398 -13.492 1.486 1 93.31 118 ARG A CA 1
ATOM 877 C C . ARG A 1 118 ? -9.406 -12.43 1.947 1 93.31 118 ARG A C 1
ATOM 879 O O . ARG A 1 118 ? -8.398 -12.188 1.28 1 93.31 118 ARG A O 1
ATOM 886 N N . LEU A 1 119 ? -9.711 -11.773 3.076 1 90.81 119 LEU A N 1
ATOM 887 C CA . LEU A 1 119 ? -8.844 -10.734 3.627 1 90.81 119 LEU A CA 1
ATOM 888 C C . LEU A 1 119 ? -7.605 -11.352 4.273 1 90.81 119 LEU A C 1
ATOM 890 O O . LEU A 1 119 ? -7.707 -12.336 5.004 1 90.81 119 LEU A O 1
ATOM 894 N N . LEU A 1 120 ? -6.465 -10.852 3.965 1 94.44 120 LEU A N 1
ATOM 895 C CA . LEU A 1 120 ? -5.203 -11.328 4.527 1 94.44 120 LEU A CA 1
ATOM 896 C C . LEU A 1 120 ? -4.676 -10.352 5.574 1 94.44 120 LEU A C 1
ATOM 898 O O . LEU A 1 120 ? -4.984 -9.156 5.531 1 94.44 120 LEU A O 1
ATOM 902 N N . ALA A 1 121 ? -3.92 -10.898 6.574 1 95.75 121 ALA A N 1
ATOM 903 C CA . ALA A 1 121 ? -3.355 -10.133 7.68 1 95.75 121 ALA A CA 1
ATOM 904 C C . ALA A 1 121 ? -4.457 -9.492 8.516 1 95.75 121 ALA A C 1
ATOM 906 O O . ALA A 1 121 ? -4.305 -8.359 9 1 95.75 121 ALA A O 1
ATOM 907 N N . GLY A 1 122 ? -5.547 -10.18 8.633 1 88.56 122 GLY A N 1
ATOM 908 C CA . GLY A 1 122 ? -6.703 -9.664 9.352 1 88.56 122 GLY A CA 1
ATOM 909 C C . GLY A 1 122 ? -6.441 -9.453 10.828 1 88.56 122 GLY A C 1
ATOM 910 O O . GLY A 1 122 ? -7.195 -8.75 11.5 1 88.56 122 GLY A O 1
ATOM 911 N N . ALA A 1 123 ? -5.359 -9.977 11.344 1 90.69 123 ALA A N 1
ATOM 912 C CA . ALA A 1 123 ? -5.031 -9.883 12.766 1 90.69 123 ALA A CA 1
ATOM 913 C C . ALA A 1 123 ? -4.473 -8.508 13.109 1 90.69 123 ALA A C 1
ATOM 915 O O . ALA A 1 123 ? -4.371 -8.141 14.281 1 90.69 123 ALA A O 1
ATOM 916 N N . LEU A 1 124 ? -4.055 -7.781 12.148 1 89.69 124 LEU A N 1
ATOM 917 C CA . LEU A 1 124 ? -3.484 -6.457 12.359 1 89.69 124 LEU A CA 1
ATOM 918 C C . LEU A 1 124 ? -4.523 -5.371 12.094 1 89.69 124 LEU A C 1
ATOM 920 O O . LEU A 1 124 ? -5.305 -5.473 11.148 1 89.69 124 LEU A O 1
ATOM 924 N N . ARG A 1 125 ? -4.551 -4.406 12.93 1 79.75 125 ARG A N 1
ATOM 925 C CA . ARG A 1 125 ? -5.367 -3.217 12.727 1 79.75 125 ARG A CA 1
ATOM 926 C C . ARG A 1 125 ? -4.52 -2.043 12.242 1 79.75 125 ARG A C 1
ATOM 928 O O . ARG A 1 125 ? -3.289 -2.113 12.258 1 79.75 125 ARG A O 1
ATOM 935 N N . ALA A 1 126 ? -5.129 -0.986 11.664 1 76.88 126 ALA A N 1
ATOM 936 C CA . ALA A 1 126 ? -4.496 0.272 11.273 1 76.88 126 ALA A CA 1
ATOM 937 C C . ALA A 1 126 ? -3.357 0.031 10.289 1 76.88 126 ALA A C 1
ATOM 939 O O . ALA A 1 126 ? -2.273 0.602 10.43 1 76.88 126 ALA A O 1
ATOM 940 N N . LYS A 1 127 ? -3.6 -0.894 9.414 1 86.25 127 LYS A N 1
ATOM 941 C CA . LYS A 1 127 ? -2.627 -1.193 8.367 1 86.25 127 LYS A CA 1
ATOM 942 C C . LYS A 1 127 ? -2.562 -0.068 7.34 1 86.25 127 LYS A C 1
ATOM 944 O O . LYS A 1 127 ? -3.535 0.665 7.152 1 86.25 127 LYS A O 1
ATOM 949 N N . GLN A 1 128 ? -1.395 0.053 6.703 1 84.56 128 GLN A N 1
ATOM 950 C CA . GLN A 1 128 ? -1.244 1.02 5.621 1 84.56 128 GLN A CA 1
ATOM 951 C C . GLN A 1 128 ? -1.759 0.452 4.301 1 84.56 128 GLN A C 1
ATOM 953 O O . GLN A 1 128 ? -2.014 1.2 3.354 1 84.56 128 GLN A O 1
ATOM 958 N N . MET A 1 129 ? -1.875 -0.886 4.219 1 91.38 129 MET A N 1
ATOM 959 C CA . MET A 1 129 ? -2.367 -1.575 3.031 1 91.38 129 MET A CA 1
ATOM 960 C C . MET A 1 129 ? -3.35 -2.678 3.408 1 91.38 129 MET A C 1
ATOM 962 O O . MET A 1 129 ? -3.268 -3.242 4.5 1 91.38 129 MET A O 1
ATOM 966 N N . LEU A 1 130 ? -4.199 -2.922 2.494 1 89 130 LEU A N 1
ATOM 967 C CA . LEU A 1 130 ? -5.172 -3.992 2.664 1 89 130 LEU A CA 1
ATOM 968 C C . LEU A 1 130 ? -4.992 -5.066 1.597 1 89 130 LEU A C 1
ATOM 970 O O . LEU A 1 130 ? -5.5 -4.934 0.481 1 89 130 LEU A O 1
ATOM 974 N N . PRO A 1 131 ? -4.305 -6.137 1.945 1 96.44 131 PRO A N 1
ATOM 975 C CA . PRO A 1 131 ? -4.176 -7.254 1.003 1 96.44 131 PRO A CA 1
ATOM 976 C C . PRO A 1 131 ? -5.332 -8.242 1.104 1 96.44 131 PRO A C 1
ATOM 978 O O . PRO A 1 131 ? -5.785 -8.562 2.207 1 96.44 131 PRO A O 1
ATOM 981 N N . TYR A 1 132 ? -5.801 -8.719 0.005 1 91.88 132 TYR A N 1
ATOM 982 C CA . TYR A 1 132 ? -6.816 -9.766 -0.02 1 91.88 132 TYR A CA 1
ATOM 983 C C . TYR A 1 132 ? -6.812 -10.5 -1.354 1 91.88 132 TYR A C 1
ATOM 985 O O . TYR A 1 132 ? -6.406 -9.938 -2.377 1 91.88 132 TYR A O 1
ATOM 993 N N . THR A 1 133 ? -7.148 -11.742 -1.359 1 96.88 133 THR A N 1
ATOM 994 C CA . THR A 1 133 ? -7.355 -12.5 -2.59 1 96.88 133 THR A CA 1
ATOM 995 C C . THR A 1 133 ? -8.828 -12.508 -2.977 1 96.88 133 THR A C 1
ATOM 997 O O . THR A 1 133 ? -9.703 -12.25 -2.141 1 96.88 133 THR A O 1
ATOM 1000 N N . ALA A 1 134 ? -9.078 -12.742 -4.258 1 95.56 134 ALA A N 1
ATOM 1001 C CA . ALA A 1 134 ? -10.453 -12.828 -4.746 1 95.56 134 ALA A CA 1
ATOM 1002 C C . ALA A 1 134 ? -10.594 -13.93 -5.801 1 95.56 134 ALA A C 1
ATOM 1004 O O . ALA A 1 134 ? -9.75 -14.047 -6.691 1 95.56 134 ALA A O 1
ATOM 1005 N N . ARG A 1 135 ? -11.508 -14.727 -5.629 1 97.5 135 ARG A N 1
ATOM 1006 C CA . ARG A 1 135 ? -12.031 -15.547 -6.715 1 97.5 135 ARG A CA 1
ATOM 1007 C C . ARG A 1 135 ? -13.07 -14.789 -7.531 1 97.5 135 ARG A C 1
ATOM 1009 O O . ARG A 1 135 ? -14.094 -14.367 -6.992 1 97.5 135 ARG A O 1
ATOM 1016 N N . ILE A 1 136 ? -12.852 -14.617 -8.797 1 97.62 136 ILE A N 1
ATOM 1017 C CA . ILE A 1 136 ? -13.703 -13.82 -9.672 1 97.62 136 ILE A CA 1
ATOM 1018 C C . ILE A 1 136 ? -14.812 -14.695 -10.25 1 97.62 136 ILE A C 1
ATOM 1020 O O . ILE A 1 136 ? -14.562 -15.508 -11.141 1 97.62 136 ILE A O 1
ATOM 1024 N N . ARG A 1 137 ? -16 -14.461 -9.797 1 95.75 137 ARG A N 1
ATOM 1025 C CA . ARG A 1 137 ? -17.156 -15.25 -10.25 1 95.75 137 ARG A CA 1
ATOM 1026 C C . ARG A 1 137 ? -17.797 -14.617 -11.477 1 95.75 137 ARG A C 1
ATOM 1028 O O . ARG A 1 137 ? -18.359 -15.32 -12.312 1 95.75 137 ARG A O 1
ATOM 1035 N N . ALA A 1 138 ? -17.75 -13.328 -11.531 1 95.5 138 ALA A N 1
ATOM 1036 C CA . ALA A 1 138 ? -18.391 -12.578 -12.609 1 95.5 138 ALA A CA 1
ATOM 1037 C C . ALA A 1 138 ? -17.828 -12.984 -13.969 1 95.5 138 ALA A C 1
ATOM 1039 O O . ALA A 1 138 ? -16.609 -13.148 -14.125 1 95.5 138 ALA A O 1
ATOM 1040 N N . ARG A 1 139 ? -18.688 -13.094 -14.961 1 97.31 139 ARG A N 1
ATOM 1041 C CA . ARG A 1 139 ? -18.312 -13.5 -16.312 1 97.31 139 ARG A CA 1
ATOM 1042 C C . ARG A 1 139 ? -18.594 -12.383 -17.312 1 97.31 139 ARG A C 1
ATOM 1044 O O . ARG A 1 139 ? -18.109 -12.43 -18.453 1 97.31 139 ARG A O 1
ATOM 1051 N N . SER A 1 140 ? -19.344 -11.422 -16.891 1 96.38 140 SER A N 1
ATOM 1052 C CA . SER A 1 140 ? -19.703 -10.281 -17.734 1 96.38 140 SER A CA 1
ATOM 1053 C C . SER A 1 140 ? -19.812 -9 -16.922 1 96.38 140 SER A C 1
ATOM 1055 O O . SER A 1 140 ? -20.172 -9.039 -15.742 1 96.38 140 SER A O 1
ATOM 1057 N N . VAL A 1 141 ? -19.484 -7.855 -17.578 1 93.69 141 VAL A N 1
ATOM 1058 C CA . VAL A 1 141 ? -19.516 -6.57 -16.875 1 93.69 141 VAL A CA 1
ATOM 1059 C C . VAL A 1 141 ? -20.953 -6.223 -16.516 1 93.69 141 VAL A C 1
ATOM 1061 O O . VAL A 1 141 ? -21.203 -5.465 -15.562 1 93.69 141 VAL A O 1
ATOM 1064 N N . GLU A 1 142 ? -21.938 -6.77 -17.141 1 93.44 142 GLU A N 1
ATOM 1065 C CA . GLU A 1 142 ? -23.359 -6.512 -16.906 1 93.44 142 GLU A CA 1
ATOM 1066 C C . GLU A 1 142 ? -23.781 -7.047 -15.531 1 93.44 142 GLU A C 1
ATOM 1068 O O . GLU A 1 142 ? -24.844 -6.688 -15.023 1 93.44 142 GLU A O 1
ATOM 1073 N N . GLU A 1 143 ? -22.984 -7.91 -14.984 1 92.31 143 GLU A N 1
ATOM 1074 C CA . GLU A 1 143 ? -23.312 -8.492 -13.688 1 92.31 143 GLU A CA 1
ATOM 1075 C C . GLU A 1 143 ? -23.062 -7.496 -12.555 1 92.31 143 GLU A C 1
ATOM 1077 O O . GLU A 1 143 ? -23.453 -7.738 -11.406 1 92.31 143 GLU A O 1
ATOM 1082 N N . PHE A 1 144 ? -22.422 -6.387 -12.906 1 87.62 144 PHE A N 1
ATOM 1083 C CA . PHE A 1 144 ? -22.156 -5.348 -11.922 1 87.62 144 PHE A CA 1
ATOM 1084 C C . PHE A 1 144 ? -23.234 -4.27 -11.961 1 87.62 144 PHE A C 1
ATOM 1086 O O . PHE A 1 144 ? -23.797 -3.984 -13.016 1 87.62 144 PHE A O 1
ATOM 1093 N N . ASP A 1 145 ? -23.547 -3.811 -10.75 1 86.25 145 ASP A N 1
ATOM 1094 C CA . ASP A 1 145 ? -24.406 -2.633 -10.664 1 86.25 145 ASP A CA 1
ATOM 1095 C C . ASP A 1 145 ? -23.578 -1.35 -10.695 1 86.25 145 ASP A C 1
ATOM 1097 O O . ASP A 1 145 ? -23.391 -0.697 -9.664 1 86.25 145 ASP A O 1
ATOM 1101 N N . GLY A 1 146 ? -22.984 -1.069 -11.852 1 88.19 146 GLY A N 1
ATOM 1102 C CA . GLY A 1 146 ? -22.141 0.096 -12.047 1 88.19 146 GLY A CA 1
ATOM 1103 C C . GLY A 1 146 ? -20.672 -0.168 -11.734 1 88.19 146 GLY A C 1
ATOM 1104 O O . GLY A 1 146 ? -20.25 -1.322 -11.664 1 88.19 146 GLY A O 1
ATOM 1105 N N . TRP A 1 147 ? -19.984 0.97 -11.578 1 86.94 147 TRP A N 1
ATOM 1106 C CA . TRP A 1 147 ? -18.547 0.9 -11.336 1 86.94 147 TRP A CA 1
ATOM 1107 C C . TRP A 1 147 ? -18.25 0.735 -9.844 1 86.94 147 TRP A C 1
ATOM 1109 O O . TRP A 1 147 ? -18.906 1.356 -9.008 1 86.94 147 TRP A O 1
ATOM 1119 N N . VAL A 1 148 ? -17.312 -0.126 -9.539 1 85.25 148 VAL A N 1
ATOM 1120 C CA . VAL A 1 148 ? -16.719 -0.146 -8.211 1 85.25 148 VAL A CA 1
ATOM 1121 C C . VAL A 1 148 ? -15.734 1.018 -8.062 1 85.25 148 VAL A C 1
ATOM 1123 O O . VAL A 1 148 ? -14.93 1.271 -8.961 1 85.25 148 VAL A O 1
ATOM 1126 N N . ARG A 1 149 ? -15.789 1.812 -6.996 1 82.81 149 ARG A N 1
ATOM 1127 C CA . ARG A 1 149 ? -14.891 2.922 -6.68 1 82.81 149 ARG A CA 1
ATOM 1128 C C . ARG A 1 149 ? -14.555 2.943 -5.191 1 82.81 149 ARG A C 1
ATOM 1130 O O . ARG A 1 149 ? -15.406 2.65 -4.352 1 82.81 149 ARG A O 1
ATOM 1137 N N . HIS A 1 150 ? -13.391 3.242 -4.91 1 77.06 150 HIS A N 1
ATOM 1138 C CA . HIS A 1 150 ? -12.992 3.488 -3.529 1 77.06 150 HIS A CA 1
ATOM 1139 C C . HIS A 1 150 ? -11.695 4.281 -3.461 1 77.06 150 HIS A C 1
ATOM 1141 O O . HIS A 1 150 ? -10.977 4.391 -4.457 1 77.06 150 HIS A O 1
ATOM 1147 N N . ASP A 1 151 ? -11.438 4.785 -2.389 1 74.94 151 ASP A N 1
ATOM 1148 C CA . ASP A 1 151 ? -10.242 5.609 -2.215 1 74.94 151 ASP A CA 1
ATOM 1149 C C . ASP A 1 151 ? -8.977 4.762 -2.26 1 74.94 151 ASP A C 1
ATOM 1151 O O . ASP A 1 151 ? -9.008 3.568 -1.947 1 74.94 151 ASP A O 1
ATOM 1155 N N . GLY A 1 152 ? -7.848 5.496 -2.666 1 82.5 152 GLY A N 1
ATOM 1156 C CA . GLY A 1 152 ? -6.531 4.875 -2.65 1 82.5 152 GLY A CA 1
ATOM 1157 C C . GLY A 1 152 ? -6.102 4.359 -4.012 1 82.5 152 GLY A C 1
ATOM 1158 O O . GLY A 1 152 ? -6.746 4.645 -5.023 1 82.5 152 GLY A O 1
ATOM 1159 N N . GLU A 1 153 ? -4.977 3.773 -4.012 1 91.31 153 GLU A N 1
ATOM 1160 C CA . GLU A 1 153 ? -4.457 3.08 -5.184 1 91.31 153 GLU A CA 1
ATOM 1161 C C . GLU A 1 153 ? -4.547 1.566 -5.016 1 91.31 153 GLU A C 1
ATOM 1163 O O . GLU A 1 153 ? -4.547 1.061 -3.893 1 91.31 153 GLU A O 1
ATOM 1168 N N . GLU A 1 154 ? -4.719 0.88 -6.102 1 94.75 154 GLU A N 1
ATOM 1169 C CA . GLU A 1 154 ? -4.938 -0.562 -6.043 1 94.75 154 GLU A CA 1
ATOM 1170 C C . GLU A 1 154 ? -3.977 -1.305 -6.969 1 94.75 154 GLU A C 1
ATOM 1172 O O . GLU A 1 154 ? -3.738 -0.876 -8.102 1 94.75 154 GLU A O 1
ATOM 1177 N N . PHE A 1 155 ? -3.367 -2.334 -6.406 1 97.88 155 PHE A N 1
ATOM 1178 C CA . PHE A 1 155 ? -2.521 -3.264 -7.148 1 97.88 155 PHE A CA 1
ATOM 1179 C C . PHE A 1 155 ? -3.225 -4.602 -7.34 1 97.88 155 PHE A C 1
ATOM 1181 O O . PHE A 1 155 ? -3.746 -5.176 -6.379 1 97.88 155 PHE A O 1
ATOM 1188 N N . LEU A 1 156 ? -3.305 -5.016 -8.617 1 98.56 156 LEU A N 1
ATOM 1189 C CA . LEU A 1 156 ? -3.928 -6.281 -9 1 98.56 156 LEU A CA 1
ATOM 1190 C C . LEU A 1 156 ? -2.902 -7.23 -9.609 1 98.56 156 LEU A C 1
ATOM 1192 O O . LEU A 1 156 ? -2.094 -6.82 -10.445 1 98.56 156 LEU A O 1
ATOM 1196 N N . TYR A 1 157 ? -2.807 -8.484 -9.148 1 98.81 157 TYR A N 1
ATOM 1197 C CA . TYR A 1 157 ? -1.925 -9.523 -9.664 1 98.81 157 TYR A CA 1
ATOM 1198 C C . TYR A 1 157 ? -2.695 -10.812 -9.922 1 98.81 157 TYR A C 1
ATOM 1200 O O . TYR A 1 157 ? -3.357 -11.344 -9.031 1 98.81 157 TYR A O 1
ATOM 1208 N N . VAL A 1 158 ? -2.607 -11.352 -11.148 1 98.88 158 VAL A N 1
ATOM 1209 C CA . VAL A 1 158 ? -3.371 -12.555 -11.484 1 98.88 158 VAL A CA 1
ATOM 1210 C C . VAL A 1 158 ? -2.627 -13.789 -10.992 1 98.88 158 VAL A C 1
ATOM 1212 O O . VAL A 1 158 ? -1.477 -14.023 -11.375 1 98.88 158 VAL A O 1
ATOM 1215 N N . LEU A 1 159 ? -3.262 -14.562 -10.156 1 98.56 159 LEU A N 1
ATOM 1216 C CA . LEU A 1 159 ? -2.68 -15.773 -9.594 1 98.56 159 LEU A CA 1
ATOM 1217 C C . LEU A 1 159 ? -2.971 -16.984 -10.477 1 98.56 159 LEU A C 1
ATOM 1219 O O . LEU A 1 159 ? -2.1 -17.828 -10.688 1 98.56 159 LEU A O 1
ATOM 1223 N N . THR A 1 160 ? -4.199 -17.141 -10.883 1 98.38 160 THR A N 1
ATOM 1224 C CA . THR A 1 160 ? -4.594 -18.203 -11.789 1 98.38 160 THR A CA 1
ATOM 1225 C C . THR A 1 160 ? -5.66 -17.719 -12.766 1 98.38 160 THR A C 1
ATOM 1227 O O . THR A 1 160 ? -6.402 -16.797 -12.469 1 98.38 160 THR A O 1
ATOM 1230 N N . GLY A 1 161 ? -5.727 -18.391 -14 1 98.44 161 GLY A N 1
ATOM 1231 C CA . GLY A 1 161 ? -6.754 -18.094 -14.992 1 98.44 161 GLY A CA 1
ATOM 1232 C C . GLY A 1 161 ? -6.465 -16.844 -15.797 1 98.44 161 GLY A C 1
ATOM 1233 O O . GLY A 1 161 ? -5.309 -16.438 -15.938 1 98.44 161 GLY A O 1
ATOM 1234 N N . VAL A 1 162 ? -7.523 -16.469 -16.5 1 98.75 162 VAL A N 1
ATOM 1235 C CA . VAL A 1 162 ? -7.484 -15.25 -17.312 1 98.75 162 VAL A CA 1
ATOM 1236 C C . VAL A 1 162 ? -8.57 -14.281 -16.859 1 98.75 162 VAL A C 1
ATOM 1238 O O . VAL A 1 162 ? -9.742 -14.648 -16.781 1 98.75 162 VAL A O 1
ATOM 1241 N N . ALA A 1 163 ? -8.164 -13.07 -16.438 1 98.75 163 ALA A N 1
ATOM 1242 C CA . ALA A 1 163 ? -9.094 -12.031 -16 1 98.75 163 ALA A CA 1
ATOM 1243 C C . ALA A 1 163 ? -9.109 -10.859 -16.969 1 98.75 163 ALA A C 1
ATOM 1245 O O . ALA A 1 163 ? -8.117 -10.594 -17.656 1 98.75 163 ALA A O 1
ATOM 1246 N N . ARG A 1 164 ? -10.188 -10.211 -17.062 1 98.81 164 ARG A N 1
ATOM 1247 C CA . ARG A 1 164 ? -10.281 -8.961 -17.812 1 98.81 164 ARG A CA 1
ATOM 1248 C C . ARG A 1 164 ? -10.586 -7.789 -16.891 1 98.81 164 ARG A C 1
ATOM 1250 O O . ARG A 1 164 ? -11.555 -7.824 -16.141 1 98.81 164 ARG A O 1
ATOM 1257 N N . LEU A 1 165 ? -9.742 -6.797 -16.891 1 98.69 165 LEU A N 1
ATOM 1258 C CA . LEU A 1 165 ? -9.914 -5.574 -16.109 1 98.69 165 LEU A CA 1
ATOM 1259 C C . LEU A 1 165 ? -10.586 -4.484 -16.938 1 98.69 165 LEU A C 1
ATOM 1261 O O . LEU A 1 165 ? -10.078 -4.113 -18 1 98.69 165 LEU A O 1
ATOM 1265 N N . TYR A 1 166 ? -11.711 -4.051 -16.469 1 97.75 166 TYR A N 1
ATOM 1266 C CA . TYR A 1 166 ? -12.383 -2.879 -17.016 1 97.75 166 TYR A CA 1
ATOM 1267 C C . TYR A 1 166 ? -12.102 -1.646 -16.172 1 97.75 166 TYR A C 1
ATOM 1269 O O . TYR A 1 166 ? -12.164 -1.709 -14.938 1 97.75 166 TYR A O 1
ATOM 1277 N N . THR A 1 167 ? -11.75 -0.566 -16.797 1 96.25 167 THR A N 1
ATOM 1278 C CA . THR A 1 167 ? -11.641 0.715 -16.109 1 96.25 167 THR A CA 1
ATOM 1279 C C . THR A 1 167 ? -12.367 1.811 -16.875 1 96.25 167 THR A C 1
ATOM 1281 O O . THR A 1 167 ? -12.609 1.669 -18.078 1 96.25 167 THR A O 1
ATOM 1284 N N . GLU A 1 168 ? -12.719 2.818 -16.203 1 93.06 168 GLU A N 1
ATOM 1285 C CA . GLU A 1 168 ? -13.555 3.877 -16.766 1 93.06 168 GLU A CA 1
ATOM 1286 C C . GLU A 1 168 ? -12.875 4.551 -17.953 1 93.06 168 GLU A C 1
ATOM 1288 O O . GLU A 1 168 ? -13.539 4.934 -18.922 1 93.06 168 GLU A O 1
ATOM 1293 N N . PHE A 1 169 ? -11.602 4.672 -17.953 1 94.38 169 PHE A N 1
ATOM 1294 C CA . PHE A 1 169 ? -10.945 5.59 -18.875 1 94.38 169 PHE A CA 1
ATOM 1295 C C . PHE A 1 169 ? -10.086 4.828 -19.875 1 94.38 169 PHE A C 1
ATOM 1297 O O . PHE A 1 169 ? -9.445 5.438 -20.734 1 94.38 169 PHE A O 1
ATOM 1304 N N . TYR A 1 170 ? -10.008 3.545 -19.812 1 96.5 170 TYR A N 1
ATOM 1305 C CA . TYR A 1 170 ? -9.164 2.756 -20.703 1 96.5 170 TYR A CA 1
ATOM 1306 C C . TYR A 1 170 ? -9.953 1.623 -21.344 1 96.5 170 TYR A C 1
ATOM 1308 O O . TYR A 1 170 ? -10.992 1.21 -20.828 1 96.5 170 TYR A O 1
ATOM 1316 N N . GLU A 1 171 ? -9.469 1.134 -22.469 1 97.5 171 GLU A N 1
ATOM 1317 C CA . GLU A 1 171 ? -9.977 -0.123 -23.016 1 97.5 171 GLU A CA 1
ATOM 1318 C C . GLU A 1 171 ? -9.75 -1.275 -22.047 1 97.5 171 GLU A C 1
ATOM 1320 O O . GLU A 1 171 ? -8.75 -1.299 -21.312 1 97.5 171 GLU A O 1
ATOM 1325 N N . PRO A 1 172 ? -10.672 -2.27 -22.062 1 98.19 172 PRO A N 1
ATOM 1326 C CA . PRO A 1 172 ? -10.461 -3.428 -21.203 1 98.19 172 PRO A CA 1
ATOM 1327 C C . PRO A 1 172 ? -9.133 -4.133 -21.469 1 98.19 172 PRO A C 1
ATOM 1329 O O . PRO A 1 172 ? -8.672 -4.18 -22.609 1 98.19 172 PRO A O 1
ATOM 1332 N N . VAL A 1 173 ? -8.523 -4.691 -20.453 1 98.5 173 VAL A N 1
ATOM 1333 C CA . VAL A 1 173 ? -7.238 -5.367 -20.578 1 98.5 173 VAL A CA 1
ATOM 1334 C C . VAL A 1 173 ? -7.363 -6.812 -20.109 1 98.5 173 VAL A C 1
ATOM 1336 O O . VAL A 1 173 ? -7.852 -7.062 -19 1 98.5 173 VAL A O 1
ATOM 1339 N N . ASP A 1 174 ? -6.922 -7.719 -20.922 1 98.75 174 ASP A N 1
ATOM 1340 C CA . ASP A 1 174 ? -6.844 -9.109 -20.5 1 98.75 174 ASP A CA 1
ATOM 1341 C C . ASP A 1 174 ? -5.531 -9.398 -19.781 1 98.75 174 ASP A C 1
ATOM 1343 O O . ASP A 1 174 ? -4.453 -9.062 -20.281 1 98.75 174 ASP A O 1
ATOM 1347 N N . LEU A 1 175 ? -5.656 -10.008 -18.672 1 98.75 175 LEU A N 1
ATOM 1348 C CA . LEU A 1 175 ? -4.508 -10.336 -17.828 1 98.75 175 LEU A CA 1
ATOM 1349 C C . LEU A 1 175 ? -4.449 -11.836 -17.562 1 98.75 175 LEU A C 1
ATOM 1351 O O . LEU A 1 175 ? -5.465 -12.461 -17.234 1 98.75 175 LEU A O 1
ATOM 1355 N N . ARG A 1 176 ? -3.328 -12.43 -17.688 1 98.56 176 ARG A N 1
ATOM 1356 C CA . ARG A 1 176 ? -3.1 -13.844 -17.391 1 98.56 176 ARG A CA 1
ATOM 1357 C C . ARG A 1 176 ? -2.23 -14.016 -16.156 1 98.56 176 ARG A C 1
ATOM 1359 O O . ARG A 1 176 ? -1.756 -13.031 -15.578 1 98.56 176 ARG A O 1
ATOM 1366 N N . ARG A 1 177 ? -2.098 -15.297 -15.789 1 98.31 177 ARG A N 1
ATOM 1367 C CA . ARG A 1 177 ? -1.287 -15.586 -14.609 1 98.31 177 ARG A CA 1
ATOM 1368 C C . ARG A 1 177 ? 0.04 -14.836 -14.664 1 98.31 177 ARG A C 1
ATOM 1370 O O . ARG A 1 177 ? 0.773 -14.93 -15.648 1 98.31 177 ARG A O 1
ATOM 1377 N N . GLY A 1 178 ? 0.331 -14.109 -13.578 1 98.38 178 GLY A N 1
ATOM 1378 C CA . GLY A 1 178 ? 1.59 -13.391 -13.5 1 98.38 178 GLY A CA 1
ATOM 1379 C C . GLY A 1 178 ? 1.487 -11.953 -13.984 1 98.38 178 GLY A C 1
ATOM 1380 O O . GLY A 1 178 ? 2.365 -11.133 -13.711 1 98.38 178 GLY A O 1
ATOM 1381 N N . ASP A 1 179 ? 0.464 -11.633 -14.805 1 98.69 179 ASP A N 1
ATOM 1382 C CA . ASP A 1 179 ? 0.218 -10.25 -15.195 1 98.69 179 ASP A CA 1
ATOM 1383 C C . ASP A 1 179 ? -0.3 -9.422 -14.016 1 98.69 179 ASP A C 1
ATOM 1385 O O . ASP A 1 179 ? -0.858 -9.977 -13.07 1 98.69 179 ASP A O 1
ATOM 1389 N N . SER A 1 180 ? -0.074 -8.078 -14.039 1 98.81 180 SER A N 1
ATOM 1390 C CA . SER A 1 180 ? -0.519 -7.219 -12.945 1 98.81 180 SER A CA 1
ATOM 1391 C C . SER A 1 180 ? -0.943 -5.848 -13.461 1 98.81 180 SER A C 1
ATOM 1393 O O . SER A 1 180 ? -0.642 -5.488 -14.602 1 98.81 180 SER A O 1
ATOM 1395 N N . ALA A 1 181 ? -1.67 -5.172 -12.688 1 98.62 181 ALA A N 1
ATOM 1396 C CA . ALA A 1 181 ? -2.074 -3.791 -12.945 1 98.62 181 ALA A CA 1
ATOM 1397 C C . ALA A 1 181 ? -2.023 -2.955 -11.672 1 98.62 181 ALA A C 1
ATOM 1399 O O . ALA A 1 181 ? -2.271 -3.467 -10.578 1 98.62 181 ALA A O 1
ATOM 1400 N N . TYR A 1 182 ? -1.65 -1.752 -11.742 1 98.12 182 TYR A N 1
ATOM 1401 C CA . TYR A 1 182 ? -1.643 -0.741 -10.688 1 98.12 182 TYR A CA 1
ATOM 1402 C C . TYR A 1 182 ? -2.416 0.5 -11.117 1 98.12 182 TYR A C 1
ATOM 1404 O O . TYR A 1 182 ? -2.143 1.072 -12.18 1 98.12 182 TYR A O 1
ATOM 1412 N N . TYR A 1 183 ? -3.385 0.934 -10.328 1 95.44 183 TYR A N 1
ATOM 1413 C CA . TYR A 1 183 ? -4.234 2.008 -10.836 1 95.44 183 TYR A CA 1
ATOM 1414 C C . TYR A 1 183 ? -4.852 2.797 -9.688 1 95.44 183 TYR A C 1
ATOM 1416 O O . TYR A 1 183 ? -4.828 2.355 -8.531 1 95.44 183 TYR A O 1
ATOM 1424 N N . ASP A 1 184 ? -5.363 3.939 -10.047 1 91.62 184 ASP A N 1
ATOM 1425 C CA . ASP A 1 184 ? -6.18 4.781 -9.18 1 91.62 184 ASP A CA 1
ATOM 1426 C C . ASP A 1 184 ? -7.523 4.117 -8.883 1 91.62 184 ASP A C 1
ATOM 1428 O O . ASP A 1 184 ? -8.367 3.98 -9.773 1 91.62 184 ASP A O 1
ATOM 1432 N N . ALA A 1 185 ? -7.781 3.812 -7.656 1 88.69 185 ALA A N 1
ATOM 1433 C CA . ALA A 1 185 ? -8.953 3.01 -7.312 1 88.69 185 ALA A CA 1
ATOM 1434 C C . ALA A 1 185 ? -10.219 3.855 -7.328 1 88.69 185 ALA A C 1
ATOM 1436 O O . ALA A 1 185 ? -11.328 3.32 -7.324 1 88.69 185 ALA A O 1
ATOM 1437 N N . SER A 1 186 ? -10.023 5.16 -7.281 1 84 186 SER A N 1
ATOM 1438 C CA . SER A 1 186 ? -11.195 6.023 -7.406 1 84 186 SER A CA 1
ATOM 1439 C C . SER A 1 186 ? -11.742 6.012 -8.828 1 84 186 SER A C 1
ATOM 1441 O O . SER A 1 186 ? -12.875 6.434 -9.07 1 84 186 SER A O 1
ATOM 1443 N N . MET A 1 187 ? -10.945 5.637 -9.797 1 89.62 187 MET A N 1
ATOM 1444 C CA . MET A 1 187 ? -11.445 5.336 -11.133 1 89.62 187 MET A CA 1
ATOM 1445 C C . MET A 1 187 ? -12.336 4.098 -11.117 1 89.62 187 MET A C 1
ATOM 1447 O O . MET A 1 187 ? -11.992 3.088 -10.5 1 89.62 187 MET A O 1
ATOM 1451 N N . GLY A 1 188 ? -13.516 4.223 -11.766 1 90.5 188 GLY A N 1
ATOM 1452 C CA . GLY A 1 188 ? -14.367 3.047 -11.859 1 90.5 188 GLY A CA 1
ATOM 1453 C C . GLY A 1 188 ? -13.656 1.836 -12.43 1 90.5 188 GLY A C 1
ATOM 1454 O O . GLY A 1 188 ? -12.945 1.939 -13.43 1 90.5 188 GLY A O 1
ATOM 1455 N N . HIS A 1 189 ? -13.859 0.673 -11.797 1 94.5 189 HIS A N 1
ATOM 1456 C CA . HIS A 1 189 ? -13.18 -0.531 -12.266 1 94.5 189 HIS A CA 1
ATOM 1457 C C . HIS A 1 189 ? -13.984 -1.781 -11.93 1 94.5 189 HIS A C 1
ATOM 1459 O O . HIS A 1 189 ? -14.688 -1.821 -10.922 1 94.5 189 HIS A O 1
ATOM 1465 N N . ASN A 1 190 ? -13.961 -2.719 -12.773 1 95.38 190 ASN A N 1
ATOM 1466 C CA . ASN A 1 190 ? -14.547 -4.047 -12.625 1 95.38 190 ASN A CA 1
ATOM 1467 C C . ASN A 1 190 ? -13.656 -5.129 -13.219 1 95.38 190 ASN A C 1
ATOM 1469 O O . ASN A 1 190 ? -12.961 -4.891 -14.211 1 95.38 190 ASN A O 1
ATOM 1473 N N . VAL A 1 191 ? -13.648 -6.289 -12.602 1 97.88 191 VAL A N 1
ATOM 1474 C CA . VAL A 1 191 ? -12.867 -7.41 -13.117 1 97.88 191 VAL A CA 1
ATOM 1475 C C . VAL A 1 191 ? -13.781 -8.617 -13.344 1 97.88 191 VAL A C 1
ATOM 1477 O O . VAL A 1 191 ? -14.609 -8.945 -12.492 1 97.88 191 VAL A O 1
ATOM 1480 N N . ILE A 1 192 ? -13.664 -9.258 -14.461 1 98.44 192 ILE A N 1
ATOM 1481 C CA . ILE A 1 192 ? -14.414 -10.477 -14.719 1 98.44 192 ILE A CA 1
ATOM 1482 C C . ILE A 1 192 ? -13.445 -11.617 -15.047 1 98.44 192 ILE A C 1
ATOM 1484 O O . ILE A 1 192 ? -12.281 -11.375 -15.367 1 98.44 192 ILE A O 1
ATOM 1488 N N . SER A 1 193 ? -13.891 -12.844 -14.906 1 98.69 193 SER A N 1
ATOM 1489 C CA . SER A 1 193 ? -13.133 -14.023 -15.32 1 98.69 193 SER A CA 1
ATOM 1490 C C . SER A 1 193 ? -13.453 -14.398 -16.766 1 98.69 193 SER A C 1
ATOM 1492 O O . SER A 1 193 ? -14.617 -14.453 -17.156 1 98.69 193 SER A O 1
ATOM 1494 N N . LEU A 1 194 ? -12.414 -14.672 -17.547 1 98.31 194 LEU A N 1
ATOM 1495 C CA . LEU A 1 194 ? -12.594 -15.086 -18.922 1 98.31 194 LEU A CA 1
ATOM 1496 C C . LEU A 1 194 ? -12.375 -16.594 -19.078 1 98.31 194 LEU A C 1
ATOM 1498 O O . LEU A 1 194 ? -12.875 -17.203 -20.016 1 98.31 194 LEU A O 1
ATOM 1502 N N . SER A 1 195 ? -11.508 -17.172 -18.234 1 97.88 195 SER A N 1
ATOM 1503 C CA . SER A 1 195 ? -11.188 -18.594 -18.328 1 97.88 195 SER A CA 1
ATOM 1504 C C . SER A 1 195 ? -12.359 -19.453 -17.859 1 97.88 195 SER A C 1
ATOM 1506 O O . SER A 1 195 ? -13.219 -18.984 -17.109 1 97.88 195 SER A O 1
ATOM 1508 N N . PRO A 1 196 ? -12.422 -20.75 -18.297 1 97.06 196 PRO A N 1
ATOM 1509 C CA . PRO A 1 196 ? -13.523 -21.609 -17.875 1 97.06 196 PRO A CA 1
ATOM 1510 C C . PRO A 1 196 ? -13.641 -21.734 -16.359 1 97.06 196 PRO A C 1
ATOM 1512 O O . PRO A 1 196 ? -14.742 -21.672 -15.812 1 97.06 196 PRO A O 1
ATOM 1515 N N . GLU A 1 197 ? -12.469 -21.938 -15.711 1 97.19 197 GLU A N 1
ATOM 1516 C CA . GLU A 1 197 ? -12.477 -21.891 -14.25 1 97.19 197 GLU A CA 1
ATOM 1517 C C . GLU A 1 197 ? -12.383 -20.453 -13.75 1 97.19 197 GLU A C 1
ATOM 1519 O O . GLU A 1 197 ? -11.828 -19.578 -14.422 1 97.19 197 GLU A O 1
ATOM 1524 N N . ASP A 1 198 ? -12.93 -20.188 -12.602 1 98.19 198 ASP A N 1
ATOM 1525 C CA . ASP A 1 198 ? -12.82 -18.859 -12.016 1 98.19 198 ASP A CA 1
ATOM 1526 C C . ASP A 1 198 ? -11.359 -18.438 -11.891 1 98.19 198 ASP A C 1
ATOM 1528 O O . ASP A 1 198 ? -10.539 -19.172 -11.359 1 98.19 198 ASP A O 1
ATOM 1532 N N . ALA A 1 199 ? -11.094 -17.266 -12.477 1 98.62 199 ALA A N 1
ATOM 1533 C CA . ALA A 1 199 ? -9.766 -16.703 -12.234 1 98.62 199 ALA A CA 1
ATOM 1534 C C . ALA A 1 199 ? -9.602 -16.281 -10.781 1 98.62 199 ALA A C 1
ATOM 1536 O O . ALA A 1 199 ? -10.57 -15.906 -10.117 1 98.62 199 ALA A O 1
ATOM 1537 N N . THR A 1 200 ? -8.414 -16.406 -10.227 1 98.56 200 THR A N 1
ATOM 1538 C CA . THR A 1 200 ? -8.102 -15.891 -8.898 1 98.56 200 THR A CA 1
ATOM 1539 C C . THR A 1 200 ? -7.043 -14.789 -8.984 1 98.56 200 THR A C 1
ATOM 1541 O O . THR A 1 200 ? -6.105 -14.883 -9.781 1 98.56 200 THR A O 1
ATOM 1544 N N . ILE A 1 201 ? -7.266 -13.758 -8.211 1 98.56 201 ILE A N 1
ATOM 1545 C CA . ILE A 1 201 ? -6.344 -12.625 -8.234 1 98.56 201 ILE A CA 1
ATOM 1546 C C . ILE A 1 201 ? -5.969 -12.234 -6.812 1 98.56 201 ILE A C 1
ATOM 1548 O O . ILE A 1 201 ? -6.637 -12.625 -5.855 1 98.56 201 ILE A O 1
ATOM 1552 N N . LEU A 1 202 ? -4.832 -11.578 -6.617 1 98.56 202 LEU A N 1
ATOM 1553 C CA . LEU A 1 202 ? -4.43 -10.875 -5.406 1 98.56 202 LEU A CA 1
ATOM 1554 C C . LEU A 1 202 ? -4.594 -9.367 -5.578 1 98.56 202 LEU A C 1
ATOM 1556 O O . LEU A 1 202 ? -4.086 -8.789 -6.547 1 98.56 202 LEU A O 1
ATOM 1560 N N . TRP A 1 203 ? -5.375 -8.727 -4.727 1 96.88 203 TRP A N 1
ATOM 1561 C CA . TRP A 1 203 ? -5.492 -7.273 -4.656 1 96.88 203 TRP A CA 1
ATOM 1562 C C . TRP A 1 203 ? -4.777 -6.727 -3.426 1 96.88 203 TRP A C 1
ATOM 1564 O O . TRP A 1 203 ? -4.832 -7.328 -2.352 1 96.88 203 TRP A O 1
ATOM 1574 N N . VAL A 1 204 ? -4.074 -5.664 -3.566 1 97.25 204 VAL A N 1
ATOM 1575 C CA . VAL A 1 204 ? -3.572 -4.863 -2.455 1 97.25 204 VAL A CA 1
ATOM 1576 C C . VAL A 1 204 ? -3.99 -3.406 -2.639 1 97.25 204 VAL A C 1
ATOM 1578 O O . VAL A 1 204 ? -3.664 -2.785 -3.652 1 97.25 204 VAL A O 1
ATOM 1581 N N . THR A 1 205 ? -4.707 -2.84 -1.683 1 91.94 205 THR A N 1
ATOM 1582 C CA . THR A 1 205 ? -5.207 -1.471 -1.75 1 91.94 205 THR A CA 1
ATOM 1583 C C . THR A 1 205 ? -4.531 -0.594 -0.701 1 91.94 205 THR A C 1
ATOM 1585 O O . THR A 1 205 ? -4.395 -0.993 0.458 1 91.94 205 THR A O 1
ATOM 1588 N N . SER A 1 206 ? -4.035 0.566 -1.136 1 89.94 206 SER A N 1
ATOM 1589 C CA . SER A 1 206 ? -3.494 1.507 -0.161 1 89.94 206 SER A CA 1
ATOM 1590 C C . SER A 1 206 ? -4.598 2.117 0.693 1 89.94 206 SER A C 1
ATOM 1592 O O . SER A 1 206 ? -5.695 2.387 0.199 1 89.94 206 SER A O 1
ATOM 1594 N N . LEU A 1 207 ? -4.348 2.193 1.977 1 75.94 207 LEU A N 1
ATOM 1595 C CA . LEU A 1 207 ? -5.355 2.721 2.893 1 75.94 207 LEU A CA 1
ATOM 1596 C C . LEU A 1 207 ? -5.059 4.172 3.248 1 75.94 207 LEU A C 1
ATOM 1598 O O . LEU A 1 207 ? -5.852 4.824 3.934 1 75.94 207 LEU A O 1
ATOM 1602 N N . MET A 1 208 ? -3.961 4.801 2.979 1 65.06 208 MET A N 1
ATOM 1603 C CA . MET A 1 208 ? -3.674 6.195 3.305 1 65.06 208 MET A CA 1
ATOM 1604 C C . MET A 1 208 ? -3.582 7.043 2.041 1 65.06 208 MET A C 1
ATOM 1606 O O . MET A 1 208 ? -3.311 6.52 0.957 1 65.06 208 MET A O 1
ATOM 1610 N N . MET B 1 1 ? 32.375 -4.797 -7.246 1 22.42 1 MET B N 1
ATOM 1611 C CA . MET B 1 1 ? 31.016 -5.129 -7.605 1 22.42 1 MET B CA 1
ATOM 1612 C C . MET B 1 1 ? 30.031 -4.516 -6.613 1 22.42 1 MET B C 1
ATOM 1614 O O . MET B 1 1 ? 30.078 -4.809 -5.418 1 22.42 1 MET B O 1
ATOM 1618 N N . SER B 1 2 ? 29.5 -3.346 -6.832 1 28.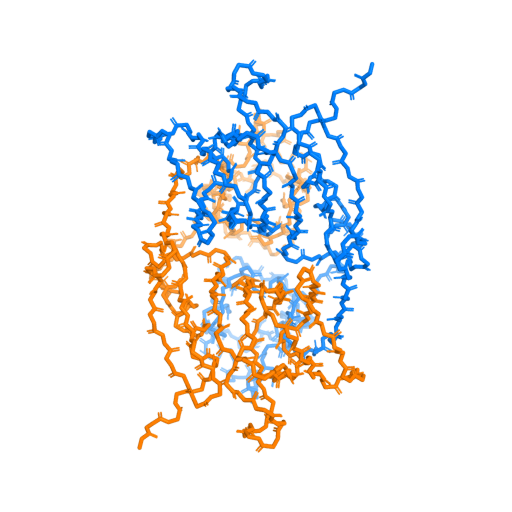91 2 SER B N 1
ATOM 1619 C CA . SER B 1 2 ? 28.828 -2.447 -5.891 1 28.91 2 SER B CA 1
ATOM 1620 C C . SER B 1 2 ? 27.609 -3.105 -5.27 1 28.91 2 SER B C 1
ATOM 1622 O O . SER B 1 2 ? 26.781 -3.68 -5.977 1 28.91 2 SER B O 1
ATOM 1624 N N . ASP B 1 3 ? 27.641 -3.547 -4.078 1 33.75 3 ASP B N 1
ATOM 1625 C CA . ASP B 1 3 ? 26.703 -4.219 -3.189 1 33.75 3 ASP B CA 1
ATOM 1626 C C . ASP B 1 3 ? 25.375 -3.465 -3.129 1 33.75 3 ASP B C 1
ATOM 1628 O O . ASP B 1 3 ? 25.266 -2.447 -2.443 1 33.75 3 ASP B O 1
ATOM 1632 N N . ILE B 1 4 ? 24.719 -3.395 -4.176 1 36.34 4 ILE B N 1
ATOM 1633 C CA . ILE B 1 4 ? 23.469 -2.65 -4.207 1 36.34 4 ILE B CA 1
ATOM 1634 C C . ILE B 1 4 ? 22.5 -3.223 -3.172 1 36.34 4 ILE B C 1
ATOM 1636 O O . ILE B 1 4 ? 22.188 -4.414 -3.203 1 36.34 4 ILE B O 1
ATOM 1640 N N . ASP B 1 5 ? 22.344 -2.613 -2.008 1 44.44 5 ASP B N 1
ATOM 1641 C CA . ASP B 1 5 ? 21.5 -2.785 -0.824 1 44.44 5 ASP B CA 1
ATOM 1642 C C . ASP B 1 5 ? 20.062 -3.102 -1.212 1 44.44 5 ASP B C 1
ATOM 1644 O O . ASP B 1 5 ? 19.531 -2.521 -2.158 1 44.44 5 ASP B O 1
ATOM 1648 N N . PRO B 1 6 ? 19.594 -4.246 -0.955 1 43.09 6 PRO B N 1
ATOM 1649 C CA . PRO B 1 6 ? 18.234 -4.688 -1.27 1 43.09 6 PRO B CA 1
ATOM 1650 C C . PRO B 1 6 ? 17.188 -3.596 -1.033 1 43.09 6 PRO B C 1
ATOM 1652 O O . PRO B 1 6 ? 16.125 -3.605 -1.658 1 43.09 6 PRO B O 1
ATOM 1655 N N . THR B 1 7 ? 17.5 -2.678 -0.152 1 45.44 7 THR B N 1
ATOM 1656 C CA . THR B 1 7 ? 16.594 -1.579 0.13 1 45.44 7 THR B CA 1
ATOM 1657 C C . THR B 1 7 ? 16.609 -0.556 -1.002 1 45.44 7 THR B C 1
ATOM 1659 O O . THR B 1 7 ? 15.781 0.358 -1.032 1 45.44 7 THR B O 1
ATOM 1662 N N . GLY B 1 8 ? 17.5 -0.864 -1.854 1 45.28 8 GLY B N 1
ATOM 1663 C CA . GLY B 1 8 ? 17.703 0.076 -2.945 1 45.28 8 GLY B CA 1
ATOM 1664 C C . GLY B 1 8 ? 16.438 0.308 -3.77 1 45.28 8 GLY B C 1
ATOM 1665 O O . GLY B 1 8 ? 16.156 1.437 -4.18 1 45.28 8 GLY B O 1
ATOM 1666 N N . ILE B 1 9 ? 15.789 -0.716 -3.99 1 40.78 9 ILE B N 1
ATOM 1667 C CA . ILE B 1 9 ? 14.625 -0.608 -4.859 1 40.78 9 ILE B CA 1
ATOM 1668 C C . ILE B 1 9 ? 13.578 0.29 -4.203 1 40.78 9 ILE B C 1
ATOM 1670 O O . ILE B 1 9 ? 12.945 1.106 -4.875 1 40.78 9 ILE B O 1
ATOM 1674 N N . ILE B 1 10 ? 13.422 0.148 -2.939 1 41.81 10 ILE B N 1
ATOM 1675 C CA . ILE B 1 10 ? 12.461 0.951 -2.195 1 41.81 10 ILE B CA 1
ATOM 1676 C C . ILE B 1 10 ? 12.914 2.408 -2.162 1 41.81 10 ILE B C 1
ATOM 1678 O O . ILE B 1 10 ? 12.102 3.324 -2.303 1 41.81 10 ILE B O 1
ATOM 1682 N N . ARG B 1 11 ? 14.25 2.527 -1.983 1 45.25 11 ARG B N 1
ATOM 1683 C CA . ARG B 1 11 ? 14.805 3.877 -1.996 1 45.25 11 ARG B CA 1
ATOM 1684 C C . ARG B 1 11 ? 14.562 4.555 -3.34 1 45.25 11 ARG B C 1
ATOM 1686 O O . ARG B 1 11 ? 14.203 5.734 -3.393 1 45.25 11 ARG B O 1
ATOM 1693 N N . ILE B 1 12 ? 14.789 3.781 -4.352 1 39.97 12 ILE B N 1
ATOM 1694 C CA . ILE B 1 12 ? 14.578 4.301 -5.699 1 39.97 12 ILE B CA 1
ATOM 1695 C C . ILE B 1 12 ? 13.109 4.672 -5.887 1 39.97 12 ILE B C 1
ATOM 1697 O O . ILE B 1 12 ? 12.789 5.738 -6.422 1 39.97 12 ILE B O 1
ATOM 1701 N N . ALA B 1 13 ? 12.328 3.766 -5.566 1 38.41 13 ALA B N 1
ATOM 1702 C CA . ALA B 1 13 ? 10.898 3.992 -5.727 1 38.41 13 ALA B CA 1
ATOM 1703 C C . ALA B 1 13 ? 10.438 5.203 -4.918 1 38.41 13 ALA B C 1
ATOM 1705 O O . ALA B 1 13 ? 9.625 5.996 -5.383 1 38.41 13 ALA B O 1
ATOM 1706 N N . ARG B 1 14 ? 10.922 5.234 -3.758 1 39.78 14 ARG B N 1
ATOM 1707 C CA . ARG B 1 14 ? 10.586 6.387 -2.926 1 39.78 14 ARG B CA 1
ATOM 1708 C C . ARG B 1 14 ? 11.141 7.676 -3.525 1 39.78 14 ARG B C 1
ATOM 1710 O O . ARG B 1 14 ? 10.492 8.719 -3.475 1 39.78 14 ARG B O 1
ATOM 1717 N N . ALA B 1 15 ? 12.391 7.43 -4.023 1 39.59 15 ALA B N 1
ATOM 1718 C CA . ALA B 1 15 ? 13.016 8.562 -4.695 1 39.59 15 ALA B CA 1
ATOM 1719 C C . ALA B 1 15 ? 12.227 8.969 -5.941 1 39.59 15 ALA B C 1
ATOM 1721 O O . ALA B 1 15 ? 12.086 10.156 -6.234 1 39.59 15 ALA B O 1
ATOM 1722 N N . ASP B 1 16 ? 11.922 8.023 -6.727 1 37.62 16 ASP B N 1
ATOM 1723 C CA . ASP B 1 16 ? 11.117 8.289 -7.914 1 37.62 16 ASP B CA 1
ATOM 1724 C C . ASP B 1 16 ? 9.742 8.828 -7.531 1 37.62 16 ASP B C 1
ATOM 1726 O O . ASP B 1 16 ? 9.117 9.555 -8.305 1 37.62 16 ASP B O 1
ATOM 1730 N N . GLY B 1 17 ? 9.203 8.219 -6.605 1 36.12 17 GLY B N 1
ATOM 1731 C CA . GLY B 1 17 ? 7.969 8.766 -6.07 1 36.12 17 GLY B CA 1
ATOM 1732 C C . GLY B 1 17 ? 8.156 10.086 -5.355 1 36.12 17 GLY B C 1
ATOM 1733 O O . GLY B 1 17 ? 7.191 10.82 -5.137 1 36.12 17 GLY B O 1
ATOM 1734 N N . ALA B 1 18 ? 9.43 10.07 -4.793 1 32.31 18 ALA B N 1
ATOM 1735 C CA . ALA B 1 18 ? 9.82 11.352 -4.223 1 32.31 18 ALA B CA 1
ATOM 1736 C C . ALA B 1 18 ? 10.148 12.367 -5.32 1 32.31 18 ALA B C 1
ATOM 1738 O O . ALA B 1 18 ? 11.281 12.836 -5.422 1 32.31 18 ALA B O 1
ATOM 1739 N N . GLY B 1 19 ? 10.062 12 -6.535 1 30.73 19 GLY B N 1
ATOM 1740 C CA . GLY B 1 19 ? 10.102 13.258 -7.258 1 30.73 19 GLY B CA 1
ATOM 1741 C C . GLY B 1 19 ? 9.484 14.406 -6.48 1 30.73 19 GLY B C 1
ATOM 1742 O O . GLY B 1 19 ? 8.352 14.312 -6.02 1 30.73 19 GLY B O 1
ATOM 1743 N N . THR B 1 20 ? 10.336 14.93 -5.832 1 30.7 20 THR B N 1
ATOM 1744 C CA . THR B 1 20 ? 10.031 16.266 -5.309 1 30.7 20 THR B CA 1
ATOM 1745 C C . THR B 1 20 ? 9.156 17.047 -6.289 1 30.7 20 THR B C 1
ATOM 1747 O O . THR B 1 20 ? 9.672 17.688 -7.203 1 30.7 20 THR B O 1
ATOM 1750 N N . GLU B 1 21 ? 8.625 16.422 -7.277 1 30.97 21 GLU B N 1
ATOM 1751 C CA . GLU B 1 21 ? 7.789 17.531 -7.719 1 30.97 21 GLU B CA 1
ATOM 1752 C C . GLU B 1 21 ? 7.352 18.406 -6.543 1 30.97 21 GLU B C 1
ATOM 1754 O O . GLU B 1 21 ? 6.801 17.891 -5.562 1 30.97 21 GLU B O 1
ATOM 1759 N N . ARG B 1 22 ? 8.062 19.328 -6.285 1 33.78 22 ARG B N 1
ATOM 1760 C CA . ARG B 1 22 ? 7.707 20.391 -5.352 1 33.78 22 ARG B CA 1
ATOM 1761 C C . ARG B 1 22 ? 6.207 20.422 -5.098 1 33.78 22 ARG B C 1
ATOM 1763 O O . ARG B 1 22 ? 5.418 20.625 -6.02 1 33.78 22 ARG B O 1
ATOM 1770 N N . ALA B 1 23 ? 5.668 19.469 -4.473 1 37.09 23 ALA B N 1
ATOM 1771 C CA . ALA B 1 23 ? 4.305 19.734 -4.031 1 37.09 23 ALA B CA 1
ATOM 1772 C C . ALA B 1 23 ? 3.955 21.219 -4.199 1 37.09 23 ALA B C 1
ATOM 1774 O O . ALA B 1 23 ? 4.699 22.094 -3.748 1 37.09 23 ALA B O 1
ATOM 1775 N N . GLU B 1 24 ? 3.596 21.609 -5.344 1 40.22 24 GLU B N 1
ATOM 1776 C CA . GLU B 1 24 ? 3.102 22.984 -5.254 1 40.22 24 GLU B CA 1
ATOM 1777 C C . GLU B 1 24 ? 2.652 23.312 -3.834 1 40.22 24 GLU B C 1
ATOM 1779 O O . GLU B 1 24 ? 2.025 22.484 -3.166 1 40.22 24 GLU B O 1
ATOM 1784 N N . PRO B 1 25 ? 3.4 24.172 -3.184 1 46.78 25 PRO B N 1
ATOM 1785 C CA . PRO B 1 25 ? 2.996 24.594 -1.842 1 46.78 25 PRO B CA 1
ATOM 1786 C C . PRO B 1 25 ? 1.479 24.625 -1.665 1 46.78 25 PRO B C 1
ATOM 1788 O O . PRO B 1 25 ? 0.773 25.234 -2.473 1 46.78 25 PRO B O 1
ATOM 1791 N N . LEU B 1 26 ? 0.865 23.469 -1.264 1 57.66 26 LEU B N 1
ATOM 1792 C CA . LEU B 1 26 ? -0.557 23.5 -0.938 1 57.66 26 LEU B CA 1
ATOM 1793 C C . LEU B 1 26 ? -0.949 24.828 -0.299 1 57.66 26 LEU B C 1
ATOM 1795 O O . LEU B 1 26 ? -0.294 25.281 0.64 1 57.66 26 LEU B O 1
ATOM 1799 N N . ASN B 1 27 ? -1.702 25.625 -1.068 1 72.94 27 ASN B N 1
ATOM 1800 C CA . ASN B 1 27 ? -2.342 26.812 -0.515 1 72.94 27 ASN B CA 1
ATOM 1801 C C . ASN B 1 27 ? -3.424 26.453 0.498 1 72.94 27 ASN B C 1
ATOM 1803 O O . ASN B 1 27 ? -4.5 25.969 0.122 1 72.94 27 ASN B O 1
ATOM 1807 N N . LEU B 1 28 ? -2.984 26.547 1.756 1 81.5 28 LEU B N 1
ATOM 1808 C CA . LEU B 1 28 ? -3.896 26.172 2.83 1 81.5 28 LEU B CA 1
ATOM 1809 C C . LEU B 1 28 ? -5.262 26.812 2.639 1 81.5 28 LEU B C 1
ATOM 1811 O O . LEU B 1 28 ? -6.293 26.156 2.785 1 81.5 28 LEU B O 1
ATOM 1815 N N . GLY B 1 29 ? -5.145 28.094 2.285 1 86.06 29 GLY B N 1
ATOM 1816 C CA . GLY B 1 29 ? -6.402 28.797 2.086 1 86.06 29 GLY B CA 1
ATOM 1817 C C . GLY B 1 29 ? -7.285 28.172 1.029 1 86.06 29 GLY B C 1
ATOM 1818 O O . GLY B 1 29 ? -8.477 27.938 1.259 1 86.06 29 GLY B O 1
ATOM 1819 N N . LEU B 1 30 ? -6.699 27.922 -0.065 1 84.38 30 LEU B N 1
ATOM 1820 C CA . LEU B 1 30 ? -7.441 27.281 -1.153 1 84.38 30 LEU B CA 1
ATOM 1821 C C . LEU B 1 30 ? -7.961 25.922 -0.731 1 84.38 30 LEU B C 1
ATOM 1823 O O . LEU B 1 30 ? -9.086 25.547 -1.083 1 84.38 30 LEU B O 1
ATOM 1827 N N . ARG B 1 31 ? -7.184 25.203 -0.063 1 83.19 31 ARG B N 1
ATOM 1828 C CA . ARG B 1 31 ? -7.574 23.859 0.393 1 83.19 31 ARG B CA 1
ATOM 1829 C C . ARG B 1 31 ? -8.781 23.938 1.322 1 83.19 31 ARG B C 1
ATOM 1831 O O . ARG B 1 31 ? -9.711 23.141 1.201 1 83.19 31 ARG B O 1
ATOM 1838 N N . VAL B 1 32 ? -8.75 24.891 2.234 1 86.69 32 VAL B N 1
ATOM 1839 C CA . VAL B 1 32 ? -9.852 25.062 3.174 1 86.69 32 VAL B CA 1
ATOM 1840 C C . VAL B 1 32 ? -11.125 25.438 2.412 1 86.69 32 VAL B C 1
ATOM 1842 O O . VAL B 1 32 ? -12.195 24.891 2.686 1 86.69 32 VAL B O 1
ATOM 1845 N N . ARG B 1 33 ? -10.906 26.297 1.491 1 88.88 33 ARG B N 1
ATOM 1846 C CA . ARG B 1 33 ? -12.031 26.688 0.656 1 88.88 33 ARG B CA 1
ATOM 1847 C C . ARG B 1 33 ? -12.617 25.5 -0.086 1 88.88 33 ARG B C 1
ATOM 1849 O O . ARG B 1 33 ? -13.836 25.312 -0.128 1 88.88 33 ARG B O 1
ATOM 1856 N N . GLU B 1 34 ? -11.812 24.719 -0.657 1 84.88 34 GLU B N 1
ATOM 1857 C CA . GLU B 1 34 ? -12.234 23.531 -1.398 1 84.88 34 GLU B CA 1
ATOM 1858 C C . GLU B 1 34 ? -13 22.562 -0.502 1 84.88 34 GLU B C 1
ATOM 1860 O O . GLU B 1 34 ? -14.031 22.031 -0.9 1 84.88 34 GLU B O 1
ATOM 1865 N N . LEU B 1 35 ? -12.492 22.281 0.623 1 82.06 35 LEU B N 1
ATOM 1866 C CA . LEU B 1 35 ? -13.125 21.359 1.563 1 82.06 35 LEU B CA 1
ATOM 1867 C C . LEU B 1 35 ? -14.484 21.875 2.008 1 82.06 35 LEU B C 1
ATOM 1869 O O . LEU B 1 35 ? -15.438 21.109 2.146 1 82.06 35 LEU B O 1
ATOM 1873 N N . ARG B 1 36 ? -14.492 23.219 2.252 1 88.81 36 ARG B N 1
ATOM 1874 C CA . ARG B 1 36 ? -15.758 23.844 2.613 1 88.81 36 ARG B CA 1
ATOM 1875 C C . ARG B 1 36 ? -16.781 23.688 1.492 1 88.81 36 ARG B C 1
ATOM 1877 O O . ARG B 1 36 ? -17.922 23.297 1.736 1 88.81 36 ARG B O 1
ATOM 1884 N N . LYS B 1 37 ? -16.359 23.984 0.304 1 88.69 37 LYS B N 1
ATOM 1885 C CA . LYS B 1 37 ? -17.25 23.922 -0.854 1 88.69 37 LYS B CA 1
ATOM 1886 C C . LYS B 1 37 ? -17.719 22.5 -1.13 1 88.69 37 LYS B C 1
ATOM 1888 O O . LYS B 1 37 ? -18.859 22.281 -1.545 1 88.69 37 LYS B O 1
ATOM 1893 N N . GLU B 1 38 ? -16.906 21.594 -0.939 1 79.69 38 GLU B N 1
ATOM 1894 C CA . GLU B 1 38 ? -17.25 20.188 -1.127 1 79.69 38 GLU B CA 1
ATOM 1895 C C . GLU B 1 38 ? -18.391 19.781 -0.209 1 79.69 38 GLU B C 1
ATOM 1897 O O . GLU B 1 38 ? -19.172 18.875 -0.545 1 79.69 38 GLU B O 1
ATOM 1902 N N . ARG B 1 39 ? -18.484 20.406 0.874 1 81.69 39 ARG B N 1
ATOM 1903 C CA . ARG B 1 39 ? -19.516 20.078 1.854 1 81.69 39 ARG B CA 1
ATOM 1904 C C . ARG B 1 39 ? -20.734 20.969 1.67 1 81.69 39 ARG B C 1
ATOM 1906 O O . ARG B 1 39 ? -21.703 20.859 2.428 1 81.69 39 ARG B O 1
ATOM 1913 N N . GLY B 1 40 ? -20.594 21.906 0.682 1 90.69 40 GLY B N 1
ATOM 1914 C CA . GLY B 1 40 ? -21.688 22.812 0.397 1 90.69 40 GLY B CA 1
ATOM 1915 C C . GLY B 1 40 ? -21.906 23.859 1.485 1 90.69 40 GLY B C 1
ATOM 1916 O O . GLY B 1 40 ? -23 24.359 1.656 1 90.69 40 GLY B O 1
ATOM 1917 N N . TRP B 1 41 ? -20.969 24.078 2.217 1 91.62 41 TRP B N 1
ATOM 1918 C CA . TRP B 1 41 ? -21.125 24.984 3.348 1 91.62 41 TRP B CA 1
ATOM 1919 C C . TRP B 1 41 ? -20.812 26.422 2.932 1 91.62 41 TRP B C 1
ATOM 1921 O O . TRP B 1 41 ? -19.906 26.656 2.135 1 91.62 41 TRP B O 1
ATOM 1931 N N . THR B 1 42 ? -21.594 27.375 3.473 1 93.88 42 THR B N 1
ATOM 1932 C CA . THR B 1 42 ? -21.203 28.781 3.43 1 93.88 42 THR B CA 1
ATOM 1933 C C . THR B 1 42 ? -20.078 29.047 4.406 1 93.88 42 THR B C 1
ATOM 1935 O O . THR B 1 42 ? -19.719 28.188 5.219 1 93.88 42 THR B O 1
ATOM 1938 N N . LEU B 1 43 ? -19.516 30.219 4.242 1 94.38 43 LEU B N 1
ATOM 1939 C CA . LEU B 1 43 ? -18.469 30.609 5.176 1 94.38 43 LEU B CA 1
ATOM 1940 C C . LEU B 1 43 ? -18.984 30.578 6.613 1 94.38 43 LEU B C 1
ATOM 1942 O O . LEU B 1 43 ? -18.281 30.141 7.523 1 94.38 43 LEU B O 1
ATOM 1946 N N . GLU B 1 44 ? -20.219 31.031 6.805 1 94.69 44 GLU B N 1
ATOM 1947 C CA . GLU B 1 44 ? -20.844 31.078 8.125 1 94.69 44 GLU B CA 1
ATOM 1948 C C . GLU B 1 44 ? -21.016 29.688 8.703 1 94.69 44 GLU B C 1
ATOM 1950 O O . GLU B 1 44 ? -20.719 29.438 9.867 1 94.69 44 GLU B O 1
ATOM 1955 N N . GLN B 1 45 ? -21.484 28.828 7.945 1 94.19 45 GLN B N 1
ATOM 1956 C CA . GLN B 1 45 ? -21.719 27.453 8.367 1 94.19 45 GLN B CA 1
ATOM 1957 C C . GLN B 1 45 ? -20.406 26.766 8.727 1 94.19 45 GLN B C 1
ATOM 1959 O O . GLN B 1 45 ? -20.312 26.109 9.766 1 94.19 45 GLN B O 1
ATOM 1964 N N . ALA B 1 46 ? -19.453 26.891 7.859 1 93.5 46 ALA B N 1
ATOM 1965 C CA . ALA B 1 46 ? -18.156 26.266 8.094 1 93.5 46 ALA B CA 1
ATOM 1966 C C . ALA B 1 46 ? -17.5 26.828 9.352 1 93.5 46 ALA B C 1
ATOM 1968 O O . ALA B 1 46 ? -16.938 26.062 10.148 1 93.5 46 ALA B O 1
ATOM 1969 N N . ALA B 1 47 ? -17.516 28.141 9.5 1 94 47 ALA B N 1
ATOM 1970 C CA . ALA B 1 47 ? -16.938 28.781 10.68 1 94 47 ALA B CA 1
ATOM 1971 C C . ALA B 1 47 ? -17.609 28.297 11.961 1 94 47 ALA B C 1
ATOM 1973 O O . ALA B 1 47 ? -16.938 28.031 12.953 1 94 47 ALA B O 1
ATOM 1974 N N . GLY B 1 48 ? -18.906 28.203 11.898 1 93.88 48 GLY B N 1
ATOM 1975 C CA . GLY B 1 48 ? -19.641 27.688 13.039 1 93.88 48 GLY B CA 1
ATOM 1976 C C . GLY B 1 48 ? -19.234 26.281 13.414 1 93.88 48 GLY B C 1
ATOM 1977 O O . GLY B 1 48 ? -19.016 25.984 14.594 1 93.88 48 GLY B O 1
ATOM 1978 N N . GLN B 1 49 ? -19.094 25.438 12.453 1 92.12 49 GLN B N 1
ATOM 1979 C CA . GLN B 1 49 ? -18.703 24.047 12.68 1 92.12 49 GLN B CA 1
ATOM 1980 C C . GLN B 1 49 ? -17.297 23.969 13.258 1 92.12 49 GLN B C 1
ATOM 1982 O O . GLN B 1 49 ? -17 23.094 14.078 1 92.12 49 GLN B O 1
ATOM 1987 N N . ALA B 1 50 ? -16.453 24.797 12.82 1 91.31 50 ALA B N 1
ATOM 1988 C CA . ALA B 1 50 ? -15.055 24.766 13.203 1 91.31 50 ALA B CA 1
ATOM 1989 C C . ALA B 1 50 ? -14.828 25.516 14.508 1 91.31 50 ALA B C 1
ATOM 1991 O O . ALA B 1 50 ? -13.75 25.422 15.102 1 91.31 50 ALA B O 1
ATOM 1992 N N . GLY B 1 51 ? -15.82 26.297 14.977 1 93 51 GLY B N 1
ATOM 1993 C CA . GLY B 1 51 ? -15.648 27.125 16.156 1 93 51 GLY B CA 1
ATOM 1994 C C . GLY B 1 51 ? -14.734 28.312 15.945 1 93 51 GLY B C 1
ATOM 1995 O O . GLY B 1 51 ? -13.922 28.641 16.812 1 93 51 GLY B O 1
ATOM 1996 N N . LEU B 1 52 ? -14.711 28.844 14.812 1 93.31 52 LEU B N 1
ATOM 1997 C CA . LEU B 1 52 ? -13.961 30.047 14.445 1 93.31 52 LEU B CA 1
ATOM 1998 C C . LEU B 1 52 ? -14.898 31.188 14.07 1 93.31 52 LEU B C 1
ATOM 2000 O O . LEU B 1 52 ? -16.062 30.953 13.742 1 93.31 52 LEU B O 1
ATOM 2004 N N . ALA B 1 53 ? -14.383 32.406 14.219 1 93.94 53 ALA B N 1
ATOM 2005 C CA . ALA B 1 53 ? -15.141 33.531 13.688 1 93.94 53 ALA B CA 1
ATOM 2006 C C . ALA B 1 53 ? -15.18 33.5 12.164 1 93.94 53 ALA B C 1
ATOM 2008 O O . ALA B 1 53 ? -14.188 33.125 11.516 1 93.94 53 ALA B O 1
ATOM 2009 N N . ARG B 1 54 ? -16.375 33.875 11.57 1 94.56 54 ARG B N 1
ATOM 2010 C CA . ARG B 1 54 ? -16.531 33.906 10.117 1 94.56 54 ARG B CA 1
ATOM 2011 C C . ARG B 1 54 ? -15.422 34.75 9.484 1 94.56 54 ARG B C 1
ATOM 2013 O O . ARG B 1 54 ? -14.883 34.375 8.438 1 94.56 54 ARG B O 1
ATOM 2020 N N . SER B 1 55 ? -15.141 35.844 10.109 1 94.56 55 SER B N 1
ATOM 2021 C CA . SER B 1 55 ? -14.109 36.75 9.586 1 94.56 55 SER B CA 1
ATOM 2022 C C . SER B 1 55 ? -12.75 36.062 9.547 1 94.56 55 SER B C 1
ATOM 2024 O O . SER B 1 55 ? -11.984 36.219 8.602 1 94.56 55 SER B O 1
ATOM 2026 N N . THR B 1 56 ? -12.469 35.281 10.547 1 92.94 56 THR B N 1
ATOM 2027 C CA . THR B 1 56 ? -11.219 34.531 10.633 1 92.94 56 THR B CA 1
ATOM 2028 C C . THR B 1 56 ? -11.117 33.5 9.5 1 92.94 56 THR B C 1
ATOM 2030 O O . THR B 1 56 ? -10.094 33.438 8.82 1 92.94 56 THR B O 1
ATOM 2033 N N . LEU B 1 57 ? -12.141 32.781 9.289 1 94.69 57 LEU B N 1
ATOM 2034 C CA . LEU B 1 57 ? -12.148 31.766 8.234 1 94.69 57 LEU B CA 1
ATOM 2035 C C . LEU B 1 57 ? -12 32.406 6.859 1 94.69 57 LEU B C 1
ATOM 2037 O O . LEU B 1 57 ? -11.273 31.906 6.004 1 94.69 57 LEU B O 1
ATOM 2041 N N . SER B 1 58 ? -12.68 33.5 6.652 1 93.94 58 SER B N 1
ATOM 2042 C CA . SER B 1 58 ? -12.57 34.219 5.391 1 93.94 58 SER B CA 1
ATOM 2043 C C . SER B 1 58 ? -11.133 34.656 5.117 1 93.94 58 SER B C 1
ATOM 2045 O O . SER B 1 58 ? -10.625 34.469 4.008 1 93.94 58 SER B O 1
ATOM 2047 N N . LYS B 1 59 ? -10.523 35.188 6.141 1 93.5 59 LYS B N 1
ATOM 2048 C CA . LYS B 1 59 ? -9.141 35.656 5.992 1 93.5 59 LYS B CA 1
ATOM 2049 C C . LYS B 1 59 ? -8.211 34.469 5.707 1 93.5 59 LYS B C 1
ATOM 2051 O O . LYS B 1 59 ? -7.27 34.594 4.922 1 93.5 59 LYS B O 1
ATOM 2056 N N . ILE B 1 60 ? -8.445 33.375 6.336 1 91.5 60 ILE B N 1
ATOM 2057 C CA . ILE B 1 60 ? -7.648 32.188 6.109 1 91.5 60 ILE B CA 1
ATOM 2058 C C . ILE B 1 60 ? -7.805 31.719 4.66 1 91.5 60 ILE B C 1
ATOM 2060 O O . ILE B 1 60 ? -6.812 31.5 3.965 1 91.5 60 ILE B O 1
ATOM 2064 N N . GLU B 1 61 ? -9.031 31.609 4.211 1 92.75 61 GLU B N 1
ATOM 2065 C CA . GLU B 1 61 ? -9.297 31.109 2.865 1 92.75 61 GLU B CA 1
ATOM 2066 C C . GLU B 1 61 ? -8.68 32 1.805 1 92.75 61 GLU B C 1
ATOM 2068 O O . GLU B 1 61 ? -8.305 31.547 0.728 1 92.75 61 GLU B O 1
ATOM 2073 N N . ASN B 1 62 ? -8.602 33.312 2.115 1 91.06 62 ASN B N 1
ATOM 2074 C CA . ASN B 1 62 ? -8.094 34.281 1.147 1 91.06 62 ASN B CA 1
ATOM 2075 C C . ASN B 1 62 ? -6.598 34.531 1.327 1 91.06 62 ASN B C 1
ATOM 2077 O O . ASN B 1 62 ? -6.035 35.438 0.715 1 91.06 62 ASN B O 1
ATOM 2081 N N . GLY B 1 63 ? -6.051 33.844 2.158 1 87.56 63 GLY B N 1
ATOM 2082 C CA . GLY B 1 63 ? -4.613 33.938 2.352 1 87.56 63 GLY B CA 1
ATOM 2083 C C . GLY B 1 63 ? -4.195 35.219 3.08 1 87.56 63 GLY B C 1
ATOM 2084 O O . GLY B 1 63 ? -3.031 35.625 3.023 1 87.56 63 GLY B O 1
ATOM 2085 N N . GLN B 1 64 ? -5.09 35.844 3.775 1 88.94 64 GLN B N 1
ATOM 2086 C CA . GLN B 1 64 ? -4.82 37.125 4.453 1 88.94 64 GLN B CA 1
ATOM 2087 C C . GLN B 1 64 ? -4.367 36.875 5.891 1 88.94 64 GLN B C 1
ATOM 2089 O O . GLN B 1 64 ? -3.852 37.781 6.543 1 88.94 64 GLN B O 1
ATOM 2094 N N . MET B 1 65 ? -4.582 35.781 6.414 1 86.31 65 MET B N 1
ATOM 2095 C CA . MET B 1 65 ? -4.191 35.406 7.77 1 86.31 65 MET B CA 1
ATOM 2096 C C . MET B 1 65 ? -3.6 34 7.801 1 86.31 65 MET B C 1
ATOM 2098 O O . MET B 1 65 ? -4.168 33.062 7.227 1 86.31 65 MET B O 1
ATOM 2102 N N . SER B 1 66 ? -2.412 33.906 8.406 1 86.44 66 SER B N 1
ATOM 2103 C CA . SER B 1 66 ? -1.861 32.594 8.695 1 86.44 66 SER B CA 1
ATOM 2104 C C . SER B 1 66 ? -2.438 32 9.992 1 86.44 66 SER B C 1
ATOM 2106 O O . SER B 1 66 ? -2.221 32.562 11.07 1 86.44 66 SER B O 1
ATOM 2108 N N . PRO B 1 67 ? -3.199 30.938 9.805 1 87.81 67 PRO B N 1
ATOM 2109 C CA . PRO B 1 67 ? -3.824 30.422 11.016 1 87.81 67 PRO B CA 1
ATOM 2110 C C . PRO B 1 67 ? -2.811 29.828 11.992 1 87.81 67 PRO B C 1
ATOM 2112 O O . PRO B 1 67 ? -1.713 29.438 11.586 1 87.81 67 PRO B O 1
ATOM 2115 N N . THR B 1 68 ? -3.217 29.891 13.281 1 85.19 68 THR B N 1
ATOM 2116 C CA . THR B 1 68 ? -2.449 29.188 14.312 1 85.19 68 THR B CA 1
ATOM 2117 C C . THR B 1 68 ? -2.732 27.703 14.266 1 85.19 68 THR B C 1
ATOM 2119 O O . THR B 1 68 ? -3.688 27.25 13.625 1 85.19 68 THR B O 1
ATOM 2122 N N . TYR B 1 69 ? -1.812 26.922 14.906 1 83.69 69 TYR B N 1
ATOM 2123 C CA . TYR B 1 69 ? -2.037 25.484 15.016 1 83.69 69 TYR B CA 1
ATOM 2124 C C . TYR B 1 69 ? -3.383 25.188 15.672 1 83.69 69 TYR B C 1
ATOM 2126 O O . TYR B 1 69 ? -4.105 24.281 15.25 1 83.69 69 TYR B O 1
ATOM 2134 N N . GLU B 1 70 ? -3.699 25.953 16.641 1 84.12 70 GLU B N 1
ATOM 2135 C CA . GLU B 1 70 ? -4.984 25.781 17.312 1 84.12 70 GLU B CA 1
ATOM 2136 C C . GLU B 1 70 ? -6.148 26.016 16.344 1 84.12 70 GLU B C 1
ATOM 2138 O O . GLU B 1 70 ? -7.129 25.266 16.359 1 84.12 70 GLU B O 1
ATOM 2143 N N . ALA B 1 71 ? -6.02 27.062 15.609 1 86.75 71 ALA B N 1
ATOM 2144 C CA . ALA B 1 71 ? -7.047 27.344 14.617 1 86.75 71 ALA B CA 1
ATOM 2145 C C . ALA B 1 71 ? -7.145 26.219 13.594 1 86.75 71 ALA B C 1
ATOM 2147 O O . ALA B 1 71 ? -8.242 25.844 13.172 1 86.75 71 ALA B O 1
ATOM 2148 N N . LEU B 1 72 ? -6.012 25.672 13.164 1 86.56 72 LEU B N 1
ATOM 2149 C CA . LEU B 1 72 ? -5.973 24.562 12.219 1 86.56 72 LEU B CA 1
ATOM 2150 C C . LEU B 1 72 ? -6.645 23.328 12.797 1 86.56 72 LEU B C 1
ATOM 2152 O O . LEU B 1 72 ? -7.363 22.609 12.094 1 86.56 72 LEU B O 1
ATOM 2156 N N . LYS B 1 73 ? -6.363 23.031 14.039 1 81.94 73 LYS B N 1
ATOM 2157 C CA . LYS B 1 73 ? -7.004 21.906 14.711 1 81.94 73 LYS B CA 1
ATOM 2158 C C . LYS B 1 73 ? -8.523 22.062 14.703 1 81.94 73 LYS B C 1
ATOM 2160 O O . LYS B 1 73 ? -9.242 21.109 14.398 1 81.94 73 LYS B O 1
ATOM 2165 N N . LYS B 1 74 ? -8.93 23.188 15.047 1 86.88 74 LYS B N 1
ATOM 2166 C CA . LYS B 1 74 ? -10.359 23.469 15.055 1 86.88 74 LYS B CA 1
ATOM 2167 C C . LYS B 1 74 ? -10.961 23.281 13.672 1 86.88 74 LYS B C 1
ATOM 2169 O O . LYS B 1 74 ? -12.039 22.688 13.523 1 86.88 74 LYS B O 1
ATOM 2174 N N . LEU B 1 75 ? -10.297 23.875 12.727 1 87.81 75 LEU B N 1
ATOM 2175 C CA . LEU B 1 75 ? -10.742 23.75 11.344 1 87.81 75 LEU B CA 1
ATOM 2176 C C . LEU B 1 75 ? -10.852 22.281 10.938 1 87.81 75 LEU B C 1
ATOM 2178 O O . LEU B 1 75 ? -11.852 21.875 10.344 1 87.81 75 LEU B O 1
ATOM 2182 N N . ALA B 1 76 ? -9.812 21.578 11.188 1 82.25 76 ALA B N 1
ATOM 2183 C CA . ALA B 1 76 ? -9.812 20.156 10.844 1 82.25 76 ALA B CA 1
ATOM 2184 C C . ALA B 1 76 ? -10.961 19.422 11.531 1 82.25 76 ALA B C 1
ATOM 2186 O O . ALA B 1 76 ? -11.648 18.609 10.914 1 82.25 76 ALA B O 1
ATOM 2187 N N . GLU B 1 77 ? -11.141 19.656 12.781 1 80.75 77 GLU B N 1
ATOM 2188 C CA . GLU B 1 77 ? -12.227 19.062 13.539 1 80.75 77 GLU B CA 1
ATOM 2189 C C . GLU B 1 77 ? -13.586 19.406 12.945 1 80.75 77 GLU B C 1
ATOM 2191 O O . GLU B 1 77 ? -14.445 18.547 12.773 1 80.75 77 GLU B O 1
ATOM 2196 N N . GLY B 1 78 ? -13.773 20.625 12.672 1 81.25 78 GLY B N 1
ATOM 2197 C CA . GLY B 1 78 ? -15.023 21.078 12.062 1 81.25 78 GLY B CA 1
ATOM 2198 C C . GLY B 1 78 ? -15.297 20.453 10.719 1 81.25 78 GLY B C 1
ATOM 2199 O O . GLY B 1 78 ? -16.453 20.203 10.367 1 81.25 78 GLY B O 1
ATOM 2200 N N . LEU B 1 79 ? -14.258 20.25 9.953 1 80.38 79 LEU B N 1
ATOM 2201 C CA . LEU B 1 79 ? -14.359 19.672 8.625 1 80.38 79 LEU B CA 1
ATOM 2202 C C . LEU B 1 79 ? -14.336 18.141 8.695 1 80.38 79 LEU B C 1
ATOM 2204 O O . LEU B 1 79 ? -14.438 17.469 7.672 1 80.38 79 LEU B O 1
ATOM 2208 N N . ALA B 1 80 ? -14.133 17.578 9.844 1 76.12 80 ALA B N 1
ATOM 2209 C CA . ALA B 1 80 ? -14.102 16.156 10.109 1 76.12 80 ALA B CA 1
ATOM 2210 C C . ALA B 1 80 ? -12.945 15.477 9.359 1 76.12 80 ALA B C 1
ATOM 2212 O O . ALA B 1 80 ? -13.125 14.422 8.75 1 76.12 80 ALA B O 1
ATOM 2213 N N . ILE B 1 81 ? -11.898 16.141 9.344 1 71.06 81 ILE B N 1
ATOM 2214 C CA . ILE B 1 81 ? -10.68 15.57 8.781 1 71.06 81 ILE B CA 1
ATOM 2215 C C . ILE B 1 81 ? -9.531 15.727 9.773 1 71.06 81 ILE B C 1
ATOM 2217 O O . ILE B 1 81 ? -9.672 16.406 10.789 1 71.06 81 ILE B O 1
ATOM 2221 N N . SER B 1 82 ? -8.398 15.016 9.484 1 68.12 82 SER B N 1
ATOM 2222 C CA . SER B 1 82 ? -7.211 15.188 10.32 1 68.12 82 SER B CA 1
ATOM 2223 C C . SER B 1 82 ? -6.41 16.422 9.898 1 68.12 82 SER B C 1
ATOM 2225 O O . SER B 1 82 ? -6.539 16.891 8.766 1 68.12 82 SER B O 1
ATOM 2227 N N . VAL B 1 83 ? -5.609 17.016 10.805 1 73.56 83 VAL B N 1
ATOM 2228 C CA . VAL B 1 83 ? -4.793 18.188 10.516 1 73.56 83 VAL B CA 1
ATOM 2229 C C . VAL B 1 83 ? -3.875 17.891 9.328 1 73.56 83 VAL B C 1
ATOM 2231 O O . VAL B 1 83 ? -3.76 18.719 8.414 1 73.56 83 VAL B O 1
ATOM 2234 N N . PRO B 1 84 ? -3.303 16.625 9.273 1 68.25 84 PRO B N 1
ATOM 2235 C CA . PRO B 1 84 ? -2.459 16.375 8.102 1 68.25 84 PRO B CA 1
ATOM 2236 C C . PRO B 1 84 ? -3.229 16.469 6.785 1 68.25 84 PRO B C 1
ATOM 2238 O O . PRO B 1 84 ? -2.676 16.906 5.773 1 68.25 84 PRO B O 1
ATOM 2241 N N . GLN B 1 85 ? -4.457 16.125 6.805 1 66.44 85 GLN B N 1
ATOM 2242 C CA . GLN B 1 85 ? -5.273 16.125 5.598 1 66.44 85 GLN B CA 1
ATOM 2243 C C . GLN B 1 85 ? -5.512 17.531 5.086 1 66.44 85 GLN B C 1
ATOM 2245 O O . GLN B 1 85 ? -5.816 17.734 3.908 1 66.44 85 GLN B O 1
ATOM 2250 N N . LEU B 1 86 ? -5.445 18.531 6.016 1 74 86 LEU B N 1
ATOM 2251 C CA . LEU B 1 86 ? -5.566 19.922 5.609 1 74 86 LEU B CA 1
ATOM 2252 C C . LEU B 1 86 ? -4.434 20.312 4.668 1 74 86 LEU B C 1
ATOM 2254 O O . LEU B 1 86 ? -4.566 21.266 3.891 1 74 86 LEU B O 1
ATOM 2258 N N . PHE B 1 87 ? -3.408 19.594 4.816 1 68.06 87 PHE B N 1
ATOM 2259 C CA . PHE B 1 87 ? -2.217 19.953 4.055 1 68.06 87 PHE B CA 1
ATOM 2260 C C . PHE B 1 87 ? -1.976 18.953 2.93 1 68.06 87 PHE B C 1
ATOM 2262 O O . PHE B 1 87 ? -0.918 18.969 2.295 1 68.06 87 PHE B O 1
ATOM 2269 N N . THR B 1 88 ? -2.691 17.969 2.908 1 62.22 88 THR B N 1
ATOM 2270 C CA . THR B 1 88 ? -2.59 16.969 1.849 1 62.22 88 THR B CA 1
ATOM 2271 C C . THR B 1 88 ? -3.502 17.328 0.68 1 62.22 88 THR B C 1
ATOM 2273 O O . THR B 1 88 ? -4.684 17.625 0.875 1 62.22 88 THR B O 1
ATOM 2276 N N . PRO B 1 89 ? -2.828 17.578 -0.436 1 53.03 89 PRO B N 1
ATOM 2277 C CA . PRO B 1 89 ? -3.711 17.844 -1.575 1 53.03 89 PRO B CA 1
ATOM 2278 C C . PRO B 1 89 ? -4.852 16.828 -1.68 1 53.03 89 PRO B C 1
ATOM 2280 O O . PRO B 1 89 ? -4.699 15.672 -1.266 1 53.03 89 PRO B O 1
ATOM 2283 N N . PRO B 1 90 ? -6.148 17.391 -1.693 1 47.53 90 PRO B N 1
ATOM 2284 C CA . PRO B 1 90 ? -7.25 16.438 -1.877 1 47.53 90 PRO B CA 1
ATOM 2285 C C . PRO B 1 90 ? -6.891 15.289 -2.805 1 47.53 90 PRO B C 1
ATOM 2287 O O . PRO B 1 90 ? -6.227 15.492 -3.824 1 47.53 90 PRO B O 1
ATOM 2290 N N . SER B 1 91 ? -6.512 14.18 -2.188 1 48.09 91 SER B N 1
ATOM 2291 C CA . SER B 1 91 ? -6.449 13.062 -3.125 1 48.09 91 SER B CA 1
ATOM 2292 C C . SER B 1 91 ? -7.707 12.992 -3.984 1 48.09 91 SER B C 1
ATOM 2294 O O . SER B 1 91 ? -7.738 12.297 -5 1 48.09 91 SER B O 1
ATOM 2296 N N . LYS B 1 92 ? -8.766 13.375 -3.225 1 47.22 92 LYS B N 1
ATOM 2297 C CA . LYS B 1 92 ? -10.094 12.883 -3.582 1 47.22 92 LYS B CA 1
ATOM 2298 C C . LYS B 1 92 ? -10.406 13.172 -5.047 1 47.22 92 LYS B C 1
ATOM 2300 O O . LYS B 1 92 ? -10.953 12.32 -5.75 1 47.22 92 LYS B O 1
ATOM 2305 N N . GLY B 1 93 ? -10.75 14.562 -5.207 1 50.06 93 GLY B N 1
ATOM 2306 C CA . GLY B 1 93 ? -11.859 14.727 -6.133 1 50.06 93 GLY B CA 1
ATOM 2307 C C . GLY B 1 93 ? -11.531 14.281 -7.547 1 50.06 93 GLY B C 1
ATOM 2308 O O . GLY B 1 93 ? -12.422 13.875 -8.297 1 50.06 93 GLY B O 1
ATOM 2309 N N . GLN B 1 94 ? -10.328 14.57 -7.93 1 56.78 94 GLN B N 1
ATOM 2310 C CA . GLN B 1 94 ? -10.18 14.297 -9.352 1 56.78 94 GLN B CA 1
ATOM 2311 C C . GLN B 1 94 ? -9.609 12.898 -9.594 1 56.78 94 GLN B C 1
ATOM 2313 O O . GLN B 1 94 ? -8.562 12.547 -9.055 1 56.78 94 GLN B O 1
ATOM 2318 N N . VAL B 1 95 ? -10.484 11.992 -10.023 1 66.44 95 VAL B N 1
ATOM 2319 C CA . VAL B 1 95 ? -10.047 10.688 -10.508 1 66.44 95 VAL B CA 1
ATOM 2320 C C . VAL B 1 95 ? -8.844 10.852 -11.422 1 66.44 95 VAL B C 1
ATOM 2322 O O . VAL B 1 95 ? -8.953 11.422 -12.516 1 66.44 95 VAL B O 1
ATOM 2325 N N . SER B 1 96 ? -7.637 10.664 -10.805 1 74.62 96 SER B N 1
ATOM 2326 C CA . SER B 1 96 ? -6.469 10.773 -11.68 1 74.62 96 SER B CA 1
ATOM 2327 C C . SER B 1 96 ? -6.559 9.812 -12.852 1 74.62 96 SER B C 1
ATOM 2329 O O . SER B 1 96 ? -6.039 10.094 -13.938 1 74.62 96 SER B O 1
ATOM 2331 N N . GLY B 1 97 ? -7.227 8.672 -12.648 1 87 97 GLY B N 1
ATOM 2332 C CA . GLY B 1 97 ? -7.398 7.676 -13.695 1 87 97 GLY B CA 1
ATOM 2333 C C . GLY B 1 97 ? -6.098 7.008 -14.094 1 87 97 GLY B C 1
ATOM 2334 O O . GLY B 1 97 ? -6.039 6.324 -15.125 1 87 97 GLY B O 1
ATOM 2335 N N . ARG B 1 98 ? -5 7.219 -13.367 1 92.44 98 ARG B N 1
ATOM 2336 C CA . ARG B 1 98 ? -3.719 6.629 -13.742 1 92.44 98 ARG B CA 1
ATOM 2337 C C . ARG B 1 98 ? -3.75 5.113 -13.594 1 92.44 98 ARG B C 1
ATOM 2339 O O . ARG B 1 98 ? -4.348 4.59 -12.648 1 92.44 98 ARG B O 1
ATOM 2346 N N . MET B 1 99 ? -3.139 4.465 -14.625 1 96 99 MET B N 1
ATOM 2347 C CA . MET B 1 99 ? -3.061 3.006 -14.594 1 96 99 MET B CA 1
ATOM 2348 C C . MET B 1 99 ? -1.808 2.514 -15.305 1 96 99 MET B C 1
ATOM 2350 O O . MET B 1 99 ? -1.408 3.076 -16.328 1 96 99 MET B O 1
ATOM 2354 N N . ALA B 1 100 ? -1.161 1.592 -14.82 1 97.19 100 ALA B N 1
ATOM 2355 C CA . ALA B 1 100 ? -0.076 0.872 -15.477 1 97.19 100 ALA B CA 1
ATOM 2356 C C . ALA B 1 100 ? -0.315 -0.635 -15.445 1 97.19 100 ALA B C 1
ATOM 2358 O O . ALA B 1 100 ? -0.721 -1.18 -14.414 1 97.19 100 ALA B O 1
ATOM 2359 N N . VAL B 1 101 ? -0.117 -1.272 -16.562 1 98.19 101 VAL B N 1
ATOM 2360 C CA . VAL B 1 101 ? -0.184 -2.727 -16.672 1 98.19 101 VAL B CA 1
ATOM 2361 C C . VAL B 1 101 ? 1.223 -3.295 -16.844 1 98.19 101 VAL B C 1
ATOM 2363 O O . VAL B 1 101 ? 2.031 -2.75 -17.609 1 98.19 101 VAL B O 1
ATOM 2366 N N . THR B 1 102 ? 1.57 -4.297 -16.125 1 97.88 102 THR B N 1
ATOM 2367 C CA . THR B 1 102 ? 2.812 -5.039 -16.297 1 97.88 102 THR B CA 1
ATOM 2368 C C . THR B 1 102 ? 2.527 -6.504 -16.609 1 97.88 102 THR B C 1
ATOM 2370 O O . THR B 1 102 ? 1.976 -7.227 -15.773 1 97.88 102 THR B O 1
ATOM 2373 N N . LYS B 1 103 ? 2.92 -6.949 -17.781 1 97.88 103 LYS B N 1
ATOM 2374 C CA . LYS B 1 103 ? 2.76 -8.359 -18.125 1 97.88 103 LYS B CA 1
ATOM 2375 C C . LYS B 1 103 ? 3.83 -9.211 -17.469 1 97.88 103 LYS B C 1
ATOM 2377 O O . LYS B 1 103 ? 4.906 -8.719 -17.109 1 97.88 103 LYS B O 1
ATOM 2382 N N . SER B 1 104 ? 3.424 -10.516 -17.266 1 96.5 104 SER B N 1
ATOM 2383 C CA . SER B 1 104 ? 4.363 -11.445 -16.656 1 96.5 104 SER B CA 1
ATOM 2384 C C . SER B 1 104 ? 5.738 -11.359 -17.312 1 96.5 104 SER B C 1
ATOM 2386 O O . SER B 1 104 ? 5.852 -11.352 -18.531 1 96.5 104 SER B O 1
ATOM 2388 N N . GLY B 1 105 ? 6.77 -11.195 -16.438 1 92.75 105 GLY B N 1
ATOM 2389 C CA . GLY B 1 105 ? 8.141 -11.188 -16.922 1 92.75 105 GLY B CA 1
ATOM 2390 C C . GLY B 1 105 ? 8.602 -9.812 -17.375 1 92.75 105 GLY B C 1
ATOM 2391 O O . GLY B 1 105 ? 9.773 -9.617 -17.688 1 92.75 105 GLY B O 1
ATOM 2392 N N . GLU B 1 106 ? 7.754 -8.789 -17.453 1 93.94 106 GLU B N 1
ATOM 2393 C CA . GLU B 1 106 ? 8.094 -7.488 -18.031 1 93.94 106 GLU B CA 1
ATOM 2394 C C . GLU B 1 106 ? 8.461 -6.484 -16.938 1 93.94 106 GLU B C 1
ATOM 2396 O O . GLU B 1 106 ? 8.68 -5.305 -17.234 1 93.94 106 GLU B O 1
ATOM 2401 N N . GLY B 1 107 ? 8.531 -6.863 -15.789 1 93.62 107 GLY B N 1
ATOM 2402 C CA . GLY B 1 107 ? 8.961 -5.965 -14.734 1 93.62 107 GLY B CA 1
ATOM 2403 C C . GLY B 1 107 ? 10.406 -5.523 -14.867 1 93.62 107 GLY B C 1
ATOM 2404 O O . GLY B 1 107 ? 11.188 -6.16 -15.57 1 93.62 107 GLY B O 1
ATOM 2405 N N . GLN B 1 108 ? 10.734 -4.371 -14.281 1 88.44 108 GLN B N 1
ATOM 2406 C CA . GLN B 1 108 ? 12.102 -3.863 -14.32 1 88.44 108 GLN B CA 1
ATOM 2407 C C . GLN B 1 108 ? 13.016 -4.68 -13.422 1 88.44 108 GLN B C 1
ATOM 2409 O O . GLN B 1 108 ? 12.836 -4.711 -12.203 1 88.44 108 GLN B O 1
ATOM 2414 N N . ALA B 1 109 ? 14.008 -5.254 -14.008 1 90 109 ALA B N 1
ATOM 2415 C CA . ALA B 1 109 ? 14.875 -6.195 -13.297 1 90 109 ALA B CA 1
ATOM 2416 C C . ALA B 1 109 ? 15.906 -5.461 -12.453 1 90 109 ALA B C 1
ATOM 2418 O O . ALA B 1 109 ? 16.484 -4.465 -12.891 1 90 109 ALA B O 1
ATOM 2419 N N . HIS B 1 110 ? 16.031 -5.895 -11.227 1 83.12 110 HIS B N 1
ATOM 2420 C CA . HIS B 1 110 ? 17.078 -5.469 -10.289 1 83.12 110 HIS B CA 1
ATOM 2421 C C . HIS B 1 110 ? 17.625 -6.648 -9.5 1 83.12 110 HIS B C 1
ATOM 2423 O O . HIS B 1 110 ? 16.938 -7.203 -8.641 1 83.12 110 HIS B O 1
ATOM 2429 N N . ALA B 1 111 ? 18.859 -6.988 -9.773 1 84.81 111 ALA B N 1
ATOM 2430 C CA . ALA B 1 111 ? 19.438 -8.148 -9.117 1 84.81 111 ALA B CA 1
ATOM 2431 C C . ALA B 1 111 ? 20.344 -7.719 -7.957 1 84.81 111 ALA B C 1
ATOM 2433 O O . ALA B 1 111 ? 21.062 -6.719 -8.055 1 84.81 111 ALA B O 1
ATOM 2434 N N . THR B 1 112 ? 20.172 -8.383 -6.859 1 80.94 112 THR B N 1
ATOM 2435 C CA . THR B 1 112 ? 21.125 -8.32 -5.758 1 80.94 112 THR B CA 1
ATOM 2436 C C . THR B 1 112 ? 21.766 -9.688 -5.531 1 80.94 112 THR B C 1
ATOM 2438 O O . THR B 1 112 ? 21.5 -10.641 -6.266 1 80.94 112 THR B O 1
ATOM 2441 N N . ALA B 1 113 ? 22.672 -9.781 -4.566 1 82.56 113 ALA B N 1
ATOM 2442 C CA . ALA B 1 113 ? 23.328 -11.047 -4.266 1 82.56 113 ALA B CA 1
ATOM 2443 C C . ALA B 1 113 ? 22.344 -12.078 -3.744 1 82.56 113 ALA B C 1
ATOM 2445 O O . ALA B 1 113 ? 22.5 -13.273 -3.992 1 82.56 113 ALA B O 1
ATOM 2446 N N . THR B 1 114 ? 21.312 -11.656 -3.129 1 87.94 114 THR B N 1
ATOM 2447 C CA . THR B 1 114 ? 20.422 -12.57 -2.42 1 87.94 114 THR B CA 1
ATOM 2448 C C . THR B 1 114 ? 19.078 -12.695 -3.146 1 87.94 114 THR B C 1
ATOM 2450 O O . THR B 1 114 ? 18.359 -13.68 -2.969 1 87.94 114 THR B O 1
ATOM 2453 N N . TYR B 1 115 ? 18.781 -11.617 -3.928 1 90.31 115 TYR B N 1
ATOM 2454 C CA . TYR B 1 115 ? 17.469 -11.602 -4.574 1 90.31 115 TYR B CA 1
ATOM 2455 C C . TYR B 1 115 ? 17.578 -11.133 -6.016 1 90.31 115 TYR B C 1
ATOM 2457 O O . TYR B 1 115 ? 18.469 -10.328 -6.348 1 90.31 115 TYR B O 1
ATOM 2465 N N . GLU B 1 116 ? 16.734 -11.672 -6.914 1 92.44 116 GLU B N 1
ATOM 2466 C CA . GLU B 1 116 ? 16.438 -11.07 -8.211 1 92.44 116 GLU B CA 1
ATOM 2467 C C . GLU B 1 116 ? 15.047 -10.43 -8.219 1 92.44 116 GLU B C 1
ATOM 2469 O O . GLU B 1 116 ? 14.039 -11.141 -8.273 1 92.44 116 GLU B O 1
ATOM 2474 N N . HIS B 1 117 ? 15.07 -9.133 -8.219 1 90.69 117 HIS B N 1
ATOM 2475 C CA . HIS B 1 117 ? 13.805 -8.414 -8.125 1 90.69 117 HIS B CA 1
ATOM 2476 C C . HIS B 1 117 ? 13.297 -8.008 -9.508 1 90.69 117 HIS B C 1
ATOM 2478 O O . HIS B 1 117 ? 14.094 -7.836 -10.438 1 90.69 117 HIS B O 1
ATOM 2484 N N . ARG B 1 118 ? 12.039 -7.922 -9.672 1 93.44 118 ARG B N 1
ATOM 2485 C CA . ARG B 1 118 ? 11.375 -7.27 -10.797 1 93.44 118 ARG B CA 1
ATOM 2486 C C . ARG B 1 118 ? 10.328 -6.277 -10.312 1 93.44 118 ARG B C 1
ATOM 2488 O O . ARG B 1 118 ? 9.328 -6.668 -9.711 1 93.44 118 ARG B O 1
ATOM 2495 N N . LEU B 1 119 ? 10.578 -4.977 -10.555 1 90.88 119 LEU B N 1
ATOM 2496 C CA . LEU B 1 119 ? 9.648 -3.924 -10.148 1 90.88 119 LEU B CA 1
ATOM 2497 C C . LEU B 1 119 ? 8.43 -3.891 -11.062 1 90.88 119 LEU B C 1
ATOM 2499 O O . LEU B 1 119 ? 8.562 -3.971 -12.289 1 90.88 119 LEU B O 1
ATOM 2503 N N . LEU B 1 120 ? 7.277 -3.863 -10.516 1 94.62 120 LEU B N 1
ATOM 2504 C CA . LEU B 1 120 ? 6.027 -3.801 -11.266 1 94.62 120 LEU B CA 1
ATOM 2505 C C . LEU B 1 120 ? 5.438 -2.395 -11.227 1 94.62 120 LEU B C 1
ATOM 2507 O O . LEU B 1 120 ? 5.695 -1.636 -10.289 1 94.62 120 LEU B O 1
ATOM 2511 N N . ALA B 1 121 ? 4.68 -2.031 -12.305 1 96 121 ALA B N 1
ATOM 2512 C CA . ALA B 1 121 ? 4.062 -0.716 -12.461 1 96 121 ALA B CA 1
ATOM 2513 C C . ALA B 1 121 ? 5.117 0.385 -12.5 1 96 121 ALA B C 1
ATOM 2515 O O . ALA B 1 121 ? 4.906 1.473 -11.953 1 96 121 ALA B O 1
ATOM 2516 N N . GLY B 1 122 ? 6.223 0.071 -13.078 1 89 122 GLY B N 1
ATOM 2517 C CA . GLY B 1 122 ? 7.344 0.998 -13.133 1 89 122 GLY B CA 1
ATOM 2518 C C . GLY B 1 122 ? 7.047 2.242 -13.945 1 89 122 GLY B C 1
ATOM 2519 O O . GLY B 1 122 ? 7.758 3.244 -13.836 1 89 122 GLY B O 1
ATOM 2520 N N . ALA B 1 123 ? 5.988 2.23 -14.711 1 91.12 123 ALA B N 1
ATOM 2521 C CA . ALA B 1 123 ? 5.629 3.354 -15.578 1 91.12 123 ALA B CA 1
ATOM 2522 C C . ALA B 1 123 ? 5 4.488 -14.773 1 91.12 123 ALA B C 1
ATOM 2524 O O . ALA B 1 123 ? 4.871 5.609 -15.266 1 91.12 123 ALA B O 1
ATOM 2525 N N . LEU B 1 124 ? 4.555 4.215 -13.609 1 90.19 124 LEU B N 1
ATOM 2526 C CA . LEU B 1 124 ? 3.928 5.219 -12.758 1 90.19 124 LEU B CA 1
ATOM 2527 C C . LEU B 1 124 ? 4.922 5.773 -11.742 1 90.19 124 LEU B C 1
ATOM 2529 O O . LEU B 1 124 ? 5.727 5.023 -11.188 1 90.19 124 LEU B O 1
ATOM 2533 N N . ARG B 1 125 ? 4.883 7.035 -11.555 1 80.38 125 ARG B N 1
ATOM 2534 C CA . ARG B 1 125 ? 5.652 7.695 -10.5 1 80.38 125 ARG B CA 1
ATOM 2535 C C . ARG B 1 125 ? 4.762 8.062 -9.32 1 80.38 125 ARG B C 1
ATOM 2537 O O . ARG B 1 125 ? 3.535 7.965 -9.406 1 80.38 125 ARG B O 1
ATOM 2544 N N . ALA B 1 126 ? 5.336 8.344 -8.125 1 77.44 126 ALA B N 1
ATOM 2545 C CA . ALA B 1 126 ? 4.652 8.844 -6.934 1 77.44 126 ALA B CA 1
ATOM 2546 C C . ALA B 1 126 ? 3.549 7.891 -6.496 1 77.44 126 ALA B C 1
ATOM 2548 O O . ALA B 1 126 ? 2.434 8.32 -6.188 1 77.44 126 ALA B O 1
ATOM 2549 N N . LYS B 1 127 ? 3.852 6.641 -6.598 1 86.5 127 LYS B N 1
ATOM 2550 C CA . LYS B 1 127 ? 2.916 5.609 -6.16 1 86.5 127 LYS B CA 1
ATOM 2551 C C . LYS B 1 127 ? 2.824 5.562 -4.637 1 86.5 127 LYS B C 1
ATOM 2553 O O . LYS B 1 127 ? 3.77 5.941 -3.939 1 86.5 127 LYS B O 1
ATOM 2558 N N . GLN B 1 128 ? 1.667 5.105 -4.156 1 84.69 128 GLN B N 1
ATOM 2559 C CA . GLN B 1 128 ? 1.495 4.91 -2.719 1 84.69 128 GLN B CA 1
ATOM 2560 C C . GLN B 1 128 ? 2.061 3.566 -2.275 1 84.69 128 GLN B C 1
ATOM 2562 O O . GLN B 1 128 ? 2.299 3.35 -1.085 1 84.69 128 GLN B O 1
ATOM 2567 N N . MET B 1 129 ? 2.234 2.641 -3.232 1 91.5 129 MET B N 1
ATOM 2568 C CA . MET B 1 129 ? 2.779 1.313 -2.965 1 91.5 129 MET B CA 1
ATOM 2569 C C . MET B 1 129 ? 3.799 0.92 -4.031 1 91.5 129 MET B C 1
ATOM 2571 O O . MET B 1 129 ? 3.715 1.374 -5.172 1 91.5 129 MET B O 1
ATOM 2575 N N . LEU B 1 130 ? 4.684 0.104 -3.6 1 89.19 130 LEU B N 1
ATOM 2576 C CA . LEU B 1 130 ? 5.699 -0.423 -4.504 1 89.19 130 LEU B CA 1
ATOM 2577 C C . LEU B 1 130 ? 5.59 -1.939 -4.621 1 89.19 130 LEU B C 1
ATOM 2579 O O . LEU B 1 130 ? 6.113 -2.672 -3.781 1 89.19 130 LEU B O 1
ATOM 2583 N N . PRO B 1 131 ? 4.934 -2.404 -5.672 1 96.62 131 PRO B N 1
ATOM 2584 C CA . PRO B 1 131 ? 4.879 -3.852 -5.898 1 96.62 131 PRO B CA 1
ATOM 2585 C C . PRO B 1 131 ? 6.078 -4.371 -6.691 1 96.62 131 PRO B C 1
ATOM 2587 O O . PRO B 1 131 ? 6.516 -3.725 -7.648 1 96.62 131 PRO B O 1
ATOM 2590 N N . TYR B 1 132 ? 6.602 -5.488 -6.316 1 92.06 132 TYR B N 1
ATOM 2591 C CA . TYR B 1 132 ? 7.664 -6.141 -7.07 1 92.06 132 TYR B CA 1
ATOM 2592 C C . TYR B 1 132 ? 7.719 -7.633 -6.754 1 92.06 132 TYR B C 1
ATOM 2594 O O . TYR B 1 132 ? 7.316 -8.055 -5.668 1 92.06 132 TYR B O 1
ATOM 2602 N N . THR B 1 133 ? 8.109 -8.43 -7.695 1 96.94 133 THR B N 1
ATOM 2603 C CA . THR B 1 133 ? 8.367 -9.844 -7.461 1 96.94 133 THR B CA 1
ATOM 2604 C C . THR B 1 133 ? 9.852 -10.078 -7.184 1 96.94 133 THR B C 1
ATOM 2606 O O . THR B 1 133 ? 10.695 -9.242 -7.523 1 96.94 133 THR B O 1
ATOM 2609 N N . ALA B 1 134 ? 10.133 -11.195 -6.512 1 95.56 134 ALA B N 1
ATOM 2610 C CA . ALA B 1 134 ? 11.516 -11.562 -6.23 1 95.56 134 ALA B CA 1
ATOM 2611 C C . ALA B 1 134 ? 11.727 -13.07 -6.367 1 95.56 134 ALA B C 1
ATOM 2613 O O . ALA B 1 134 ? 10.906 -13.859 -5.898 1 95.56 134 ALA B O 1
ATOM 2614 N N . ARG B 1 135 ? 12.688 -13.422 -7.055 1 97.5 135 ARG B N 1
ATOM 2615 C CA . ARG B 1 135 ? 13.266 -14.758 -6.957 1 97.5 135 ARG B CA 1
ATOM 2616 C C . ARG B 1 135 ? 14.289 -14.836 -5.832 1 97.5 135 ARG B C 1
ATOM 2618 O O . ARG B 1 135 ? 15.281 -14.102 -5.84 1 97.5 135 ARG B O 1
ATOM 2625 N N . ILE B 1 136 ? 14.086 -15.688 -4.871 1 97.69 136 ILE B N 1
ATOM 2626 C CA . ILE B 1 136 ? 14.922 -15.789 -3.68 1 97.69 136 ILE B CA 1
ATOM 2627 C C . ILE B 1 136 ? 16.078 -16.75 -3.943 1 97.69 136 ILE B C 1
ATOM 2629 O O . ILE B 1 136 ? 15.883 -17.969 -3.98 1 97.69 136 ILE B O 1
ATOM 2633 N N . ARG B 1 137 ? 17.25 -16.203 -4.039 1 95.75 137 ARG B N 1
ATOM 2634 C CA . ARG B 1 137 ? 18.438 -17 -4.316 1 95.75 137 ARG B CA 1
ATOM 2635 C C . ARG B 1 137 ? 19.078 -17.5 -3.025 1 95.75 137 ARG B C 1
ATOM 2637 O O . ARG B 1 137 ? 19.688 -18.562 -2.994 1 95.75 137 ARG B O 1
ATOM 2644 N N . ALA B 1 138 ? 18.969 -16.703 -2.012 1 95.44 138 ALA B N 1
ATOM 2645 C CA . ALA B 1 138 ? 19.609 -17 -0.729 1 95.44 138 ALA B CA 1
ATOM 2646 C C . ALA B 1 138 ? 19.094 -18.328 -0.156 1 95.44 138 ALA B C 1
ATOM 2648 O O . ALA B 1 138 ? 17.891 -18.594 -0.213 1 95.44 138 ALA B O 1
ATOM 2649 N N . ARG B 1 139 ? 19.969 -19.094 0.429 1 97.31 139 ARG B N 1
ATOM 2650 C CA . ARG B 1 139 ? 19.641 -20.406 1.001 1 97.31 139 ARG B CA 1
ATOM 2651 C C . ARG B 1 139 ? 19.891 -20.422 2.506 1 97.31 139 ARG B C 1
ATOM 2653 O O . ARG B 1 139 ? 19.438 -21.328 3.205 1 97.31 139 ARG B O 1
ATOM 2660 N N . SER B 1 140 ? 20.594 -19.438 2.982 1 96.44 140 SER B N 1
ATOM 2661 C CA . SER B 1 140 ? 20.906 -19.312 4.402 1 96.44 140 SER B CA 1
ATOM 2662 C C . SER B 1 140 ? 20.953 -17.844 4.832 1 96.44 140 SER B C 1
ATOM 2664 O O . SER B 1 140 ? 21.297 -16.969 4.039 1 96.44 140 SER B O 1
ATOM 2666 N N . VAL B 1 141 ? 20.594 -17.609 6.117 1 93.75 141 VAL B N 1
ATOM 2667 C CA . VAL B 1 141 ? 20.547 -16.25 6.637 1 93.75 141 VAL B CA 1
ATOM 2668 C C . VAL B 1 141 ? 21.969 -15.672 6.684 1 93.75 141 VAL B C 1
ATOM 2670 O O . VAL B 1 141 ? 22.156 -14.453 6.641 1 93.75 141 VAL B O 1
ATOM 2673 N N . GLU B 1 142 ? 22.984 -16.469 6.711 1 93.44 142 GLU B N 1
ATOM 2674 C CA . GLU B 1 142 ? 24.375 -16.047 6.77 1 93.44 142 GLU B CA 1
ATOM 2675 C C . GLU B 1 142 ? 24.797 -15.359 5.48 1 93.44 142 GLU B C 1
ATOM 2677 O O . GLU B 1 142 ? 25.844 -14.695 5.438 1 93.44 142 GLU B O 1
ATOM 2682 N N . GLU B 1 143 ? 24.047 -15.547 4.449 1 92.25 143 GLU B N 1
ATOM 2683 C CA . GLU B 1 143 ? 24.359 -14.93 3.164 1 92.25 143 GLU B CA 1
ATOM 2684 C C . GLU B 1 143 ? 24.047 -13.438 3.172 1 92.25 143 GLU B C 1
ATOM 2686 O O . GLU B 1 143 ? 24.422 -12.719 2.242 1 92.25 143 GLU B O 1
ATOM 2691 N N . PHE B 1 144 ? 23.359 -13 4.223 1 87.62 144 PHE B N 1
ATOM 2692 C CA . PHE B 1 144 ? 23.031 -11.594 4.355 1 87.62 144 PHE B CA 1
ATOM 2693 C C . PHE B 1 144 ? 24.047 -10.867 5.219 1 87.62 144 PHE B C 1
ATOM 2695 O O . PHE B 1 144 ? 24.625 -11.453 6.141 1 87.62 144 PHE B O 1
ATOM 2702 N N . ASP B 1 145 ? 24.312 -9.648 4.789 1 86.31 145 ASP B N 1
ATOM 2703 C CA . ASP B 1 145 ? 25.125 -8.781 5.641 1 86.31 145 ASP B CA 1
ATOM 2704 C C . ASP B 1 145 ? 24.234 -8 6.613 1 86.31 145 ASP B C 1
ATOM 2706 O O . ASP B 1 145 ? 24.016 -6.805 6.434 1 86.31 145 ASP B O 1
ATOM 2710 N N . GLY B 1 146 ? 23.656 -8.719 7.57 1 88.19 146 GLY B N 1
ATOM 2711 C CA . GLY B 1 146 ? 22.766 -8.148 8.57 1 88.19 146 GLY B CA 1
ATOM 2712 C C . GLY B 1 146 ? 21.312 -8.148 8.133 1 88.19 146 GLY B C 1
ATOM 2713 O O . GLY B 1 146 ? 20.938 -8.875 7.215 1 88.19 146 GLY B O 1
ATOM 2714 N N . TRP B 1 147 ? 20.578 -7.301 8.875 1 86.75 147 TRP B N 1
ATOM 2715 C CA . TRP B 1 147 ? 19.141 -7.23 8.641 1 86.75 147 TRP B CA 1
ATOM 2716 C C . TRP B 1 147 ? 18.812 -6.227 7.535 1 86.75 147 TRP B C 1
ATOM 2718 O O . TRP B 1 147 ? 19.422 -5.156 7.465 1 86.75 147 TRP B O 1
ATOM 2728 N N . VAL B 1 148 ? 17.906 -6.598 6.66 1 85.19 148 VAL B N 1
ATOM 2729 C CA . VAL B 1 148 ? 17.281 -5.633 5.762 1 85.19 148 VAL B CA 1
ATOM 2730 C C . VAL B 1 148 ? 16.25 -4.809 6.527 1 85.19 148 VAL B C 1
ATOM 2732 O O . VAL B 1 148 ? 15.453 -5.355 7.293 1 85.19 148 VAL B O 1
ATOM 2735 N N . ARG B 1 149 ? 16.234 -3.482 6.43 1 82.56 149 ARG B N 1
ATOM 2736 C CA . ARG B 1 149 ? 15.289 -2.559 7.043 1 82.56 149 ARG B CA 1
ATOM 2737 C C . ARG B 1 149 ? 14.922 -1.433 6.082 1 82.56 149 ARG B C 1
ATOM 2739 O O . ARG B 1 149 ? 15.773 -0.954 5.324 1 82.56 149 ARG B O 1
ATOM 2746 N N . HIS B 1 150 ? 13.75 -1.077 6.098 1 76.75 150 HIS B N 1
ATOM 2747 C CA . HIS B 1 150 ? 13.32 0.112 5.371 1 76.75 150 HIS B CA 1
ATOM 2748 C C . HIS B 1 150 ? 11.984 0.628 5.902 1 76.75 150 HIS B C 1
ATOM 2750 O O . HIS B 1 150 ? 11.281 -0.083 6.625 1 76.75 150 HIS B O 1
ATOM 2756 N N . ASP B 1 151 ? 11.68 1.752 5.578 1 74.75 151 ASP B N 1
ATOM 2757 C CA . ASP B 1 151 ? 10.453 2.375 6.062 1 74.75 151 ASP B CA 1
ATOM 2758 C C . ASP B 1 151 ? 9.219 1.731 5.426 1 74.75 151 ASP B C 1
ATOM 2760 O O . ASP B 1 151 ? 9.297 1.182 4.324 1 74.75 151 ASP B O 1
ATOM 2764 N N . GLY B 1 152 ? 8.07 1.86 6.223 1 82.44 152 GLY B N 1
ATOM 2765 C CA . GLY B 1 152 ? 6.785 1.408 5.719 1 82.44 152 GLY B CA 1
ATOM 2766 C C . G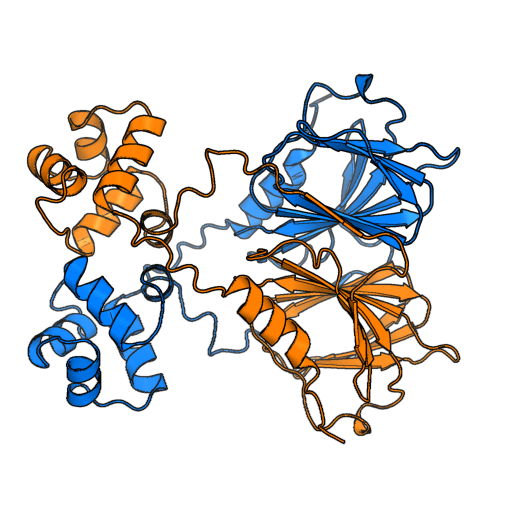LY B 1 152 ? 6.402 0.024 6.211 1 82.44 152 GLY B C 1
ATOM 2767 O O . GLY B 1 152 ? 7.055 -0.526 7.102 1 82.44 152 GLY B O 1
ATOM 2768 N N . GLU B 1 153 ? 5.309 -0.404 5.738 1 91.31 153 GLU B N 1
ATOM 2769 C CA . GLU B 1 153 ? 4.844 -1.769 5.973 1 91.31 153 GLU B CA 1
ATOM 2770 C C . GLU B 1 153 ? 5 -2.627 4.719 1 91.31 153 GLU B C 1
ATOM 2772 O O . GLU B 1 153 ? 5.008 -2.107 3.604 1 91.31 153 GLU B O 1
ATOM 2777 N N . GLU B 1 154 ? 5.223 -3.895 4.918 1 94.69 154 GLU B N 1
ATOM 2778 C CA . GLU B 1 154 ? 5.504 -4.781 3.793 1 94.69 154 GLU B CA 1
ATOM 2779 C C . GLU B 1 154 ? 4.59 -6.004 3.814 1 94.69 154 GLU B C 1
ATOM 2781 O O . GLU B 1 154 ? 4.352 -6.59 4.871 1 94.69 154 GLU B O 1
ATOM 2786 N N . PHE B 1 155 ? 4.016 -6.289 2.66 1 97.88 155 PHE B N 1
ATOM 2787 C CA . PHE B 1 155 ? 3.225 -7.488 2.422 1 97.88 155 PHE B CA 1
ATOM 2788 C C . PHE B 1 155 ? 3.99 -8.477 1.547 1 97.88 155 PHE B C 1
ATOM 2790 O O . PHE B 1 155 ? 4.516 -8.102 0.495 1 97.88 155 PHE B O 1
ATOM 2797 N N . LEU B 1 156 ? 4.113 -9.703 2.074 1 98.56 156 LEU B N 1
ATOM 2798 C CA . LEU B 1 156 ? 4.801 -10.789 1.382 1 98.56 156 LEU B CA 1
ATOM 2799 C C . LEU B 1 156 ? 3.832 -11.922 1.042 1 98.56 156 LEU B C 1
ATOM 2801 O O . LEU B 1 156 ? 3.027 -12.328 1.883 1 98.56 156 LEU B O 1
ATOM 2805 N N . TYR B 1 157 ? 3.781 -12.391 -0.22 1 98.81 157 TYR B N 1
ATOM 2806 C CA . TYR B 1 157 ? 2.955 -13.5 -0.688 1 98.81 157 TYR B CA 1
ATOM 2807 C C . TYR B 1 157 ? 3.787 -14.508 -1.476 1 98.81 157 TYR B C 1
ATOM 2809 O O . TYR B 1 157 ? 4.453 -14.141 -2.447 1 98.81 157 TYR B O 1
ATOM 2817 N N . VAL B 1 158 ? 3.746 -15.781 -1.085 1 98.88 158 VAL B N 1
ATOM 2818 C CA . VAL B 1 158 ? 4.566 -16.781 -1.755 1 98.88 158 VAL B CA 1
ATOM 2819 C C . VAL B 1 158 ? 3.869 -17.25 -3.027 1 98.88 158 VAL B C 1
ATOM 2821 O O . VAL B 1 158 ? 2.74 -17.75 -2.977 1 98.88 158 VAL B O 1
ATOM 2824 N N . LEU B 1 159 ? 4.52 -17.109 -4.148 1 98.56 159 LEU B N 1
ATOM 2825 C CA . LEU B 1 159 ? 3.98 -17.5 -5.449 1 98.56 159 LEU B CA 1
ATOM 2826 C C . LEU B 1 159 ? 4.344 -18.938 -5.777 1 98.56 159 LEU B C 1
ATOM 2828 O O . LEU B 1 159 ? 3.518 -19.688 -6.305 1 98.56 159 LEU B O 1
ATOM 2832 N N . THR B 1 160 ? 5.594 -19.281 -5.613 1 98.44 160 THR B N 1
ATOM 2833 C CA . THR B 1 160 ? 6.055 -20.656 -5.828 1 98.44 160 THR B CA 1
ATOM 2834 C C . THR B 1 160 ? 7.121 -21.031 -4.801 1 98.44 160 THR B C 1
ATOM 2836 O O . THR B 1 160 ? 7.816 -20.172 -4.273 1 98.44 160 THR B O 1
ATOM 2839 N N . GLY B 1 161 ? 7.238 -22.406 -4.492 1 98.44 161 GLY B N 1
ATOM 2840 C CA . GLY B 1 161 ? 8.266 -22.922 -3.607 1 98.44 161 GLY B CA 1
ATOM 2841 C C . GLY B 1 161 ? 7.941 -22.734 -2.137 1 98.44 161 GLY B C 1
ATOM 2842 O O . GLY B 1 161 ? 6.77 -22.625 -1.765 1 98.44 161 GLY B O 1
ATOM 2843 N N . VAL B 1 162 ? 8.992 -22.953 -1.362 1 98.75 162 VAL B N 1
ATOM 2844 C CA . VAL B 1 162 ? 8.922 -22.781 0.085 1 98.75 162 VAL B CA 1
ATOM 2845 C C . VAL B 1 162 ? 9.945 -21.75 0.539 1 98.75 162 VAL B C 1
ATOM 2847 O O . VAL B 1 162 ? 11.133 -21.875 0.236 1 98.75 162 VAL B O 1
ATOM 2850 N N . ALA B 1 163 ? 9.477 -20.672 1.185 1 98.75 163 ALA B N 1
ATOM 2851 C CA . ALA B 1 163 ? 10.352 -19.625 1.7 1 98.75 163 ALA B CA 1
ATOM 2852 C C . ALA B 1 163 ? 10.336 -19.594 3.225 1 98.75 163 ALA B C 1
ATOM 2854 O O . ALA B 1 163 ? 9.344 -19.984 3.848 1 98.75 163 ALA B O 1
ATOM 2855 N N . ARG B 1 164 ? 11.383 -19.172 3.805 1 98.81 164 ARG B N 1
ATOM 2856 C CA . ARG B 1 164 ? 11.438 -18.922 5.242 1 98.81 164 ARG B CA 1
ATOM 2857 C C . ARG B 1 164 ? 11.672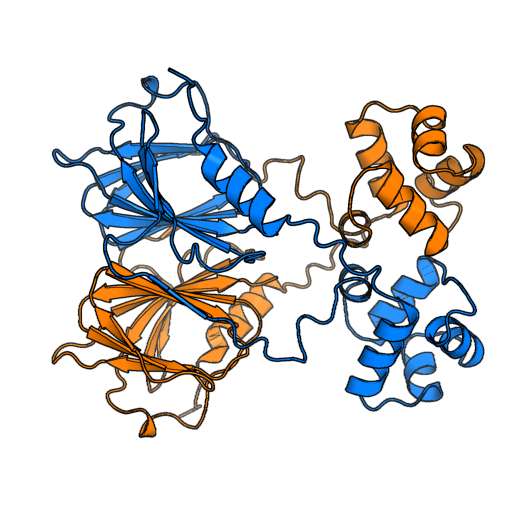 -17.453 5.531 1 98.81 164 ARG B C 1
ATOM 2859 O O . ARG B 1 164 ? 12.625 -16.859 5.031 1 98.81 164 ARG B O 1
ATOM 2866 N N . LEU B 1 165 ? 10.789 -16.844 6.262 1 98.69 165 LEU B N 1
ATOM 2867 C CA . LEU B 1 165 ? 10.891 -15.445 6.68 1 98.69 165 LEU B CA 1
ATOM 2868 C C . LEU B 1 165 ? 11.523 -15.336 8.062 1 98.69 165 LEU B C 1
ATOM 2870 O O . LEU B 1 165 ? 11.023 -15.914 9.023 1 98.69 165 LEU B O 1
ATOM 2874 N N . TYR B 1 166 ? 12.617 -14.656 8.109 1 97.81 166 TYR B N 1
ATOM 2875 C CA . TYR B 1 166 ? 13.25 -14.273 9.367 1 97.81 166 TYR B CA 1
ATOM 2876 C C . TYR B 1 166 ? 12.906 -12.836 9.742 1 97.81 166 TYR B C 1
ATOM 2878 O O . TYR B 1 166 ? 12.938 -11.945 8.891 1 97.81 166 TYR B O 1
ATOM 2886 N N . THR B 1 167 ? 12.531 -12.617 10.953 1 96.19 167 THR B N 1
ATOM 2887 C CA . THR B 1 167 ? 12.352 -11.266 11.469 1 96.19 167 THR B CA 1
ATOM 2888 C C . THR B 1 167 ? 13.039 -11.109 12.82 1 96.19 167 THR B C 1
ATOM 2890 O O . THR B 1 167 ? 13.32 -12.102 13.5 1 96.19 167 THR B O 1
ATOM 2893 N N . GLU B 1 168 ? 13.328 -9.938 13.164 1 93.12 168 GLU B N 1
ATOM 2894 C CA . GLU B 1 168 ? 14.125 -9.625 14.344 1 93.12 168 GLU B CA 1
ATOM 2895 C C . GLU B 1 168 ? 13.438 -10.125 15.617 1 93.12 168 GLU B C 1
ATOM 2897 O O . GLU B 1 168 ? 14.102 -10.57 16.547 1 93.12 168 GLU B O 1
ATOM 2902 N N . PHE B 1 169 ? 12.148 -10.094 15.664 1 94.44 169 PHE B N 1
ATOM 2903 C CA . PHE B 1 169 ? 11.477 -10.219 16.953 1 94.44 169 PHE B CA 1
ATOM 2904 C C . PHE B 1 169 ? 10.664 -11.516 17.016 1 94.44 169 PHE B C 1
ATOM 2906 O O . PHE B 1 169 ? 10 -11.789 18.016 1 94.44 169 PHE B O 1
ATOM 2913 N N . TYR B 1 170 ? 10.641 -12.305 16 1 96.44 170 TYR B N 1
ATOM 2914 C CA . TYR B 1 170 ? 9.852 -13.531 15.969 1 96.44 170 TYR B CA 1
ATOM 2915 C C . TYR B 1 170 ? 10.711 -14.719 15.547 1 96.44 170 TYR B C 1
ATOM 2917 O O . TYR B 1 170 ? 11.75 -14.547 14.914 1 96.44 170 TYR B O 1
ATOM 2925 N N . GLU B 1 171 ? 10.266 -15.906 15.906 1 97.5 171 GLU B N 1
ATOM 2926 C CA . GLU B 1 171 ? 10.844 -17.109 15.32 1 97.5 171 GLU B CA 1
ATOM 2927 C C . GLU B 1 171 ? 10.648 -17.141 13.805 1 97.5 171 GLU B C 1
ATOM 2929 O O . GLU B 1 171 ? 9.633 -16.656 13.297 1 97.5 171 GLU B O 1
ATOM 2934 N N . PRO B 1 172 ? 11.617 -17.766 13.094 1 98.25 172 PRO B N 1
ATOM 2935 C CA . PRO B 1 172 ? 11.445 -17.875 11.641 1 98.25 172 PRO B CA 1
ATOM 2936 C C . PRO B 1 172 ? 10.156 -18.594 11.258 1 98.25 172 PRO B C 1
ATOM 2938 O O . PRO B 1 172 ? 9.727 -19.516 11.961 1 98.25 172 PRO B O 1
ATOM 2941 N N . VAL B 1 173 ? 9.555 -18.219 10.164 1 98.5 173 VAL B N 1
ATOM 2942 C CA . VAL B 1 173 ? 8.297 -18.828 9.711 1 98.5 173 VAL B CA 1
ATOM 2943 C C . VAL B 1 173 ? 8.477 -19.391 8.305 1 98.5 173 VAL B C 1
ATOM 2945 O O . VAL B 1 173 ? 8.953 -18.703 7.402 1 98.5 173 VAL B O 1
ATOM 2948 N N . ASP B 1 174 ? 8.094 -20.625 8.148 1 98.75 174 ASP B N 1
ATOM 2949 C CA . ASP B 1 174 ? 8.07 -21.234 6.816 1 98.75 174 ASP B CA 1
ATOM 2950 C C . ASP B 1 174 ? 6.758 -20.922 6.102 1 98.75 174 ASP B C 1
ATOM 2952 O O . ASP B 1 174 ? 5.676 -21.125 6.66 1 98.75 174 ASP B O 1
ATOM 2956 N N . LEU B 1 175 ? 6.883 -20.469 4.918 1 98.69 175 LEU B N 1
ATOM 2957 C CA . LEU B 1 175 ? 5.734 -20.094 4.098 1 98.69 175 LEU B CA 1
ATOM 2958 C C . LEU B 1 175 ? 5.734 -20.875 2.785 1 98.69 175 LEU B C 1
ATOM 2960 O O . LEU B 1 175 ? 6.77 -21 2.129 1 98.69 175 LEU B O 1
ATOM 2964 N N . ARG B 1 176 ? 4.648 -21.391 2.385 1 98.56 176 ARG B N 1
ATOM 2965 C CA . ARG B 1 176 ? 4.477 -22.109 1.124 1 98.56 176 ARG B CA 1
ATOM 2966 C C . ARG B 1 176 ? 3.594 -21.328 0.162 1 98.56 176 ARG B C 1
ATOM 2968 O O . ARG B 1 176 ? 3.064 -20.266 0.521 1 98.56 176 ARG B O 1
ATOM 2975 N N . ARG B 1 177 ? 3.518 -21.891 -1.051 1 98.31 177 ARG B N 1
ATOM 2976 C CA . ARG B 1 177 ? 2.697 -21.234 -2.057 1 98.31 177 ARG B CA 1
ATOM 2977 C C . ARG B 1 177 ? 1.339 -20.844 -1.486 1 98.31 177 ARG B C 1
ATOM 2979 O O . ARG B 1 177 ? 0.63 -21.672 -0.925 1 98.31 177 ARG B O 1
ATOM 2986 N N . GLY B 1 178 ? 0.993 -19.547 -1.656 1 98.31 178 GLY B N 1
ATOM 2987 C CA . GLY B 1 178 ? -0.3 -19.078 -1.189 1 98.31 178 GLY B CA 1
ATOM 2988 C C . GLY B 1 178 ? -0.252 -18.5 0.214 1 98.31 178 GLY B C 1
ATOM 2989 O O . GLY B 1 178 ? -1.171 -17.797 0.632 1 98.31 178 GLY B O 1
ATOM 2990 N N . ASP B 1 179 ? 0.771 -18.859 1.018 1 98.69 179 ASP B N 1
ATOM 2991 C CA . ASP B 1 179 ? 0.959 -18.25 2.328 1 98.69 179 ASP B CA 1
ATOM 2992 C C . ASP B 1 179 ? 1.42 -16.797 2.193 1 98.69 179 ASP B C 1
ATOM 2994 O O . ASP B 1 179 ? 1.985 -16.422 1.167 1 98.69 179 ASP B O 1
ATOM 2998 N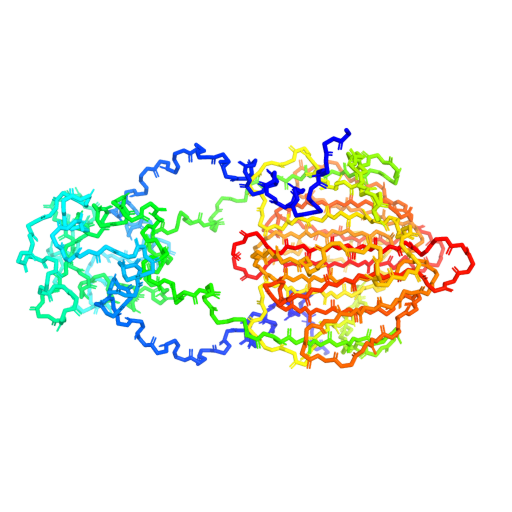 N . SER B 1 180 ? 1.14 -15.953 3.223 1 98.75 180 SER B N 1
ATOM 2999 C CA . SER B 1 180 ? 1.524 -14.547 3.172 1 98.75 180 SER B CA 1
ATOM 3000 C C . SER B 1 180 ? 1.898 -14.023 4.555 1 98.75 180 SER B C 1
ATOM 3002 O O . SER B 1 180 ? 1.607 -14.664 5.566 1 98.75 180 SER B O 1
ATOM 3004 N N . ALA B 1 181 ? 2.57 -12.953 4.578 1 98.62 181 ALA B N 1
ATOM 3005 C CA . ALA B 1 181 ? 2.918 -12.227 5.797 1 98.62 181 ALA B CA 1
ATOM 3006 C C . ALA B 1 181 ? 2.803 -10.719 5.594 1 98.62 181 ALA B C 1
ATOM 3008 O O . ALA B 1 181 ? 3.055 -10.219 4.496 1 98.62 181 ALA B O 1
ATOM 3009 N N . TYR B 1 182 ? 2.375 -10.008 6.539 1 98.12 182 TYR B N 1
ATOM 3010 C CA . TYR B 1 182 ? 2.299 -8.555 6.613 1 98.12 182 TYR B CA 1
ATOM 3011 C C . TYR B 1 182 ? 3.021 -8.031 7.852 1 98.12 182 TYR B C 1
ATOM 3013 O O . TYR B 1 182 ? 2.744 -8.469 8.969 1 98.12 182 TYR B O 1
ATOM 3021 N N . TYR B 1 183 ? 3.955 -7.105 7.684 1 95.31 183 TYR B N 1
ATOM 3022 C CA . TYR B 1 183 ? 4.766 -6.75 8.844 1 95.31 183 TYR B CA 1
ATOM 3023 C C . TYR B 1 183 ? 5.328 -5.344 8.703 1 95.31 183 TYR B C 1
ATOM 3025 O O . TYR B 1 183 ? 5.309 -4.762 7.617 1 95.31 183 TYR B O 1
ATOM 3033 N N . ASP B 1 184 ? 5.793 -4.855 9.828 1 91.5 184 ASP B N 1
ATOM 3034 C CA . ASP B 1 184 ? 6.555 -3.615 9.914 1 91.5 184 ASP B CA 1
ATOM 3035 C C . ASP B 1 184 ? 7.922 -3.762 9.25 1 91.5 184 ASP B C 1
ATOM 3037 O O . ASP B 1 184 ? 8.789 -4.484 9.742 1 91.5 184 ASP B O 1
ATOM 3041 N N . ALA B 1 185 ? 8.164 -3.02 8.219 1 88.5 185 ALA B N 1
ATOM 3042 C CA . ALA B 1 185 ? 9.367 -3.232 7.418 1 88.5 185 ALA B CA 1
ATOM 3043 C C . ALA B 1 185 ? 10.594 -2.633 8.094 1 88.5 185 ALA B C 1
ATOM 3045 O O . ALA B 1 185 ? 11.727 -2.926 7.711 1 88.5 185 ALA B O 1
ATOM 3046 N N . SER B 1 186 ? 10.344 -1.763 9.047 1 83.88 186 SER B N 1
ATOM 3047 C CA . SER B 1 186 ? 11.477 -1.245 9.805 1 83.88 186 SER B CA 1
ATOM 3048 C C . SER B 1 186 ? 12.047 -2.307 10.734 1 83.88 186 SER B C 1
ATOM 3050 O O . SER B 1 186 ? 13.172 -2.166 11.234 1 83.88 186 SER B O 1
ATOM 3052 N N . MET B 1 187 ? 11.289 -3.311 11.07 1 89.5 187 MET B N 1
ATOM 3053 C CA . MET B 1 187 ? 11.828 -4.5 11.719 1 89.5 187 MET B CA 1
ATOM 3054 C C . MET B 1 187 ? 12.773 -5.25 10.789 1 89.5 187 MET B C 1
ATOM 3056 O O . MET B 1 187 ? 12.461 -5.461 9.617 1 89.5 187 MET B O 1
ATOM 3060 N N . GLY B 1 188 ? 13.961 -5.609 11.336 1 90.31 188 GLY B N 1
ATOM 3061 C CA . GLY B 1 188 ? 14.867 -6.41 10.523 1 90.31 188 GLY B CA 1
ATOM 3062 C C . GLY B 1 188 ? 14.219 -7.66 9.961 1 90.31 188 GLY B C 1
ATOM 3063 O O . GLY B 1 188 ? 13.523 -8.383 10.68 1 90.31 188 GLY B O 1
ATOM 3064 N N . HIS B 1 189 ? 14.453 -7.926 8.672 1 94.5 189 HIS B N 1
ATOM 3065 C CA . HIS B 1 189 ? 13.844 -9.094 8.055 1 94.5 189 HIS B CA 1
ATOM 3066 C C . HIS B 1 189 ? 14.695 -9.625 6.91 1 94.5 189 HIS B C 1
ATOM 3068 O O . HIS B 1 189 ? 15.375 -8.852 6.227 1 94.5 189 HIS B O 1
ATOM 3074 N N . ASN B 1 190 ? 14.734 -10.875 6.75 1 95.44 190 ASN B N 1
ATOM 3075 C CA . ASN B 1 190 ? 15.383 -11.602 5.66 1 95.44 190 ASN B CA 1
ATOM 3076 C C . ASN B 1 190 ? 14.547 -12.797 5.215 1 95.44 190 ASN B C 1
ATOM 3078 O O . ASN B 1 190 ? 13.875 -13.43 6.031 1 95.44 190 ASN B O 1
ATOM 3082 N N . VAL B 1 191 ? 14.57 -13.086 3.932 1 97.94 191 VAL B N 1
ATOM 3083 C CA . VAL B 1 191 ? 13.852 -14.242 3.404 1 97.94 191 VAL B CA 1
ATOM 3084 C C . VAL B 1 191 ? 14.82 -15.156 2.662 1 97.94 191 VAL B C 1
ATOM 3086 O O . VAL B 1 191 ? 15.641 -14.695 1.871 1 97.94 191 VAL B O 1
ATOM 3089 N N . ILE B 1 192 ? 14.75 -16.422 2.895 1 98.44 192 ILE B N 1
ATOM 3090 C CA . ILE B 1 192 ? 15.562 -17.391 2.152 1 98.44 192 ILE B CA 1
ATOM 3091 C C . ILE B 1 192 ? 14.656 -18.422 1.49 1 98.44 192 ILE B C 1
ATOM 3093 O O . ILE B 1 192 ? 13.484 -18.562 1.854 1 98.44 192 ILE B O 1
ATOM 3097 N N . SER B 1 193 ? 15.156 -19.109 0.48 1 98.69 193 SER B N 1
ATOM 3098 C CA . SER B 1 193 ? 14.461 -20.219 -0.154 1 98.69 193 SER B CA 1
ATOM 3099 C C . SER B 1 193 ? 14.828 -21.547 0.507 1 98.69 193 SER B C 1
ATOM 3101 O O . SER B 1 193 ? 16 -21.828 0.751 1 98.69 193 SER B O 1
ATOM 3103 N N . LEU B 1 194 ? 13.82 -22.359 0.78 1 98.31 194 LEU B N 1
ATOM 3104 C CA . LEU B 1 194 ? 14.047 -23.672 1.374 1 98.31 194 LEU B CA 1
ATOM 3105 C C . LEU B 1 194 ? 13.898 -24.766 0.33 1 98.31 194 LEU B C 1
ATOM 3107 O O . LEU B 1 194 ? 14.453 -25.859 0.49 1 98.31 194 LEU B O 1
ATOM 3111 N N . SER B 1 195 ? 13.039 -24.562 -0.673 1 97.81 195 SER B N 1
ATOM 3112 C CA . SER B 1 195 ? 12.789 -25.562 -1.694 1 97.81 195 SER B CA 1
ATOM 3113 C C . SER B 1 195 ? 13.984 -25.719 -2.623 1 97.81 195 SER B C 1
ATOM 3115 O O . SER B 1 195 ? 14.805 -24.812 -2.744 1 97.81 195 SER B O 1
ATOM 3117 N N . PRO B 1 196 ? 14.117 -26.891 -3.326 1 97 196 PRO B N 1
ATOM 3118 C CA . PRO B 1 196 ? 15.25 -27.094 -4.234 1 97 196 PRO B CA 1
ATOM 3119 C C . PRO B 1 196 ? 15.336 -26.016 -5.312 1 97 196 PRO B C 1
ATOM 3121 O O . PRO B 1 196 ? 16.422 -25.516 -5.605 1 97 196 PRO B O 1
ATOM 3124 N N . GLU B 1 197 ? 14.164 -25.703 -5.922 1 97.19 197 GLU B N 1
ATOM 3125 C CA . GLU B 1 197 ? 14.133 -24.578 -6.836 1 97.19 197 GLU B CA 1
ATOM 3126 C C . GLU B 1 197 ? 13.961 -23.266 -6.082 1 97.19 197 GLU B C 1
ATOM 3128 O O . GLU B 1 197 ? 13.375 -23.234 -5 1 97.19 197 GLU B O 1
ATOM 3133 N N . ASP B 1 198 ? 14.484 -22.203 -6.609 1 98.19 198 ASP B N 1
ATOM 3134 C CA . ASP B 1 198 ? 14.305 -20.906 -5.988 1 98.19 198 ASP B CA 1
ATOM 3135 C C . ASP B 1 198 ? 12.828 -20.594 -5.781 1 98.19 198 ASP B C 1
ATOM 3137 O O . ASP B 1 198 ? 12.023 -20.703 -6.711 1 98.19 198 ASP B O 1
ATOM 3141 N N . ALA B 1 199 ? 12.516 -20.281 -4.52 1 98.62 199 ALA B N 1
ATOM 3142 C CA . ALA B 1 199 ? 11.164 -19.781 -4.27 1 98.62 199 ALA B CA 1
ATOM 3143 C C . ALA B 1 199 ? 10.953 -18.422 -4.914 1 98.62 199 ALA B C 1
ATOM 3145 O O . ALA B 1 199 ? 11.891 -17.641 -5.043 1 98.62 199 ALA B O 1
ATOM 3146 N N . THR B 1 200 ? 9.766 -18.141 -5.395 1 98.56 200 THR B N 1
ATOM 3147 C CA . THR B 1 200 ? 9.398 -16.812 -5.871 1 98.56 200 THR B CA 1
ATOM 3148 C C . THR B 1 200 ? 8.297 -16.203 -5.004 1 98.56 200 THR B C 1
ATOM 3150 O O . THR B 1 200 ? 7.379 -16.906 -4.574 1 98.56 200 THR B O 1
ATOM 3153 N N . ILE B 1 201 ? 8.453 -14.922 -4.723 1 98.56 201 ILE B N 1
ATOM 3154 C CA . ILE B 1 201 ? 7.48 -14.25 -3.869 1 98.56 201 ILE B CA 1
ATOM 3155 C C . ILE B 1 201 ? 7.059 -12.93 -4.512 1 98.56 201 ILE B C 1
ATOM 3157 O O . ILE B 1 201 ? 7.723 -12.438 -5.426 1 98.56 201 ILE B O 1
ATOM 3161 N N . LEU B 1 202 ? 5.895 -12.414 -4.176 1 98.56 202 LEU B N 1
ATOM 3162 C CA . LEU B 1 202 ? 5.438 -11.055 -4.438 1 98.56 202 LEU B CA 1
ATOM 3163 C C . LEU B 1 202 ? 5.539 -10.195 -3.184 1 98.56 202 LEU B C 1
ATOM 3165 O O . LEU B 1 202 ? 5.031 -10.57 -2.125 1 98.56 202 LEU B O 1
ATOM 3169 N N . TRP B 1 203 ? 6.266 -9.086 -3.246 1 96.88 203 TRP B N 1
ATOM 3170 C CA . TRP B 1 203 ? 6.316 -8.078 -2.191 1 96.88 203 TRP B CA 1
ATOM 3171 C C . TRP B 1 203 ? 5.551 -6.824 -2.598 1 96.88 203 TRP B C 1
ATOM 3173 O O . TRP B 1 203 ? 5.609 -6.402 -3.754 1 96.88 203 TRP B O 1
ATOM 3183 N N . VAL B 1 204 ? 4.809 -6.273 -1.716 1 97.31 204 VAL B N 1
ATOM 3184 C CA . VAL B 1 204 ? 4.246 -4.934 -1.845 1 97.31 204 VAL B CA 1
ATOM 3185 C C . VAL B 1 204 ? 4.605 -4.102 -0.615 1 97.31 204 VAL B C 1
ATOM 3187 O O . VAL B 1 204 ? 4.273 -4.477 0.513 1 97.31 204 VAL B O 1
ATOM 3190 N N . THR B 1 205 ? 5.277 -2.977 -0.793 1 92 205 THR B N 1
ATOM 3191 C CA . THR B 1 205 ? 5.719 -2.113 0.295 1 92 205 THR B CA 1
ATOM 3192 C C . THR B 1 205 ? 4.98 -0.777 0.26 1 92 205 THR B C 1
ATOM 3194 O O . THR B 1 205 ? 4.84 -0.167 -0.802 1 92 205 THR B O 1
ATOM 3197 N N . SER B 1 206 ? 4.445 -0.38 1.41 1 90 206 SER B N 1
ATOM 3198 C CA . SER B 1 206 ? 3.84 0.947 1.476 1 90 206 SER B CA 1
ATOM 3199 C C . SER B 1 206 ? 4.898 2.041 1.404 1 90 206 SER B C 1
ATOM 3201 O O . SER B 1 206 ? 5.988 1.895 1.959 1 90 206 SER B O 1
ATOM 3203 N N . LEU B 1 207 ? 4.609 3.061 0.621 1 75.94 207 LEU B N 1
ATOM 3204 C CA . LEU B 1 207 ? 5.574 4.141 0.441 1 75.94 207 LEU B CA 1
ATOM 3205 C C . LEU B 1 207 ? 5.211 5.344 1.302 1 75.94 207 LEU B C 1
ATOM 3207 O O . LEU B 1 207 ? 5.965 6.316 1.363 1 75.94 207 LEU B O 1
ATOM 3211 N N . MET B 1 208 ? 4.094 5.492 1.938 1 65 208 MET B N 1
ATOM 3212 C CA . MET B 1 208 ? 3.742 6.637 2.777 1 65 208 MET B CA 1
ATOM 3213 C C . MET B 1 208 ? 3.611 6.219 4.238 1 65 208 MET B C 1
ATOM 3215 O O . MET B 1 208 ? 3.365 5.047 4.535 1 65 208 MET B O 1
#

InterPro domains:
  IPR001387 Cro/C1-type, helix-turn-helix domain [PF01381] (32-84)
  IPR001387 Cro/C1-type, helix-turn-helix domain [PS50943] (32-86)
  IPR001387 Cro/C1-type, helix-turn-helix domain [SM00530] (31-86)
  IPR001387 Cro/C1-type, helix-turn-helix domain [cd00093] (29-86)
  IPR010982 Lambda repressor-like, DNA-binding domain superfamily [G3DSA:1.10.260.40] (22-95)
  IPR010982 Lambda repressor-like, DNA-binding domain superfamily [SSF47413] (27-90)
  IPR011051 RmlC-like cupin domain superfamily [SSF51182] (96-205)
  IPR013096 Cupin 2, conserved barrel [PF07883] (146-204)
  IPR014710 RmlC-like jelly roll fold [G3DSA:2.60.120.10] (96-205)
  IPR050807 Transcriptional regulator/dioxygenase, bacterial-type [PTHR46797] (27-206)

Nearest PDB structures (foldseek):
  2bnn-assembly1_B-2  TM=5.414E-01  e=1.573E-12  Streptomyces wedmorensis
  1zz7-assembly1_B-2  TM=4.853E-01  e=4.869E-12  Streptomyces wedmorensis
  6b9t-assembly1_B  TM=4.833E-01  e=1.362E-10  Nitrosopumilus maritimus SCM1
  6b9s-assembly3_F  TM=4.619E-01  e=1.627E-10  Nitrosopumilus maritimus SCM1
  1juh-assembly1_C  TM=8.329E-01  e=2.688E-05  Aspergillus japonicus

Radius of gyration: 23.12 Å; Cα contacts (8 Å, |Δi|>4): 869; chains: 2; bounding box: 61×64×48 Å

Solvent-accessible surface area (backbone atoms only — not comparable to full-atom values): 21691 Å² total; per-residue (Å²): 129,85,79,61,55,83,52,44,61,56,50,47,49,46,46,52,29,44,50,66,61,68,65,66,78,70,50,54,19,54,44,51,45,49,57,35,52,74,68,67,44,50,65,61,55,46,14,59,56,21,74,44,53,46,69,56,48,51,30,27,40,69,64,74,40,69,49,32,48,62,53,43,47,31,42,18,55,40,68,71,45,53,59,41,54,59,62,38,71,77,73,65,80,62,59,78,57,50,68,30,74,28,52,57,89,62,37,52,75,47,75,43,95,46,36,41,32,26,36,44,39,71,86,55,66,54,55,64,56,50,41,28,38,33,40,27,64,24,68,47,80,80,79,44,94,67,66,46,54,41,81,39,41,34,37,41,36,30,68,37,49,26,33,35,42,37,42,74,89,52,78,69,42,80,36,38,53,56,13,34,36,35,30,35,27,52,28,32,35,50,68,27,19,70,37,93,57,67,10,30,33,40,38,38,32,37,63,110,130,85,81,63,55,82,52,44,59,57,51,46,49,46,45,53,31,45,48,67,60,67,64,68,78,71,51,54,19,55,43,51,45,50,57,37,52,73,69,68,43,51,67,61,56,45,14,58,55,21,71,44,53,48,69,56,49,52,29,29,38,68,65,72,40,70,48,33,47,64,54,43,48,30,43,18,55,39,68,72,47,54,59,39,54,57,61,38,73,77,72,65,80,63,60,79,58,49,70,29,74,30,53,56,90,63,38,53,76,47,75,41,94,45,36,41,34,25,37,42,39,72,86,56,65,55,55,65,56,49,43,27,38,33,41,26,64,24,72,49,78,80,78,43,94,69,65,46,54,42,80,39,41,34,38,40,35,31,68,37,49,26,34,35,43,38,41,73,88,50,80,70,42,80,39,38,54,57,12,34,37,34,31,38,27,52,28,33,35,51,67,26,18,70,36,96,56,68,11,30,34,40,38,38,32,37,64,110

Foldseek 3Di:
DPQCAPCNVLVVQLVQLPPCPVPPQPLLLCLLVVLCVVVPHDLVRLCVLLVHDSVVNVCSNVVNDDDDPSSLCSSCRSSVHDSVVSRPPPPPDDPPVDDDDDDPPRFDWDDGPFKIKGWPPVVDGSDQKTKIKIFGRAADPVSDPWFRADAFKKKKAWQAAWKWKDWDPDDIDIDHHGGMDIGGRRTGMDMHGNGPGTTMMMMMGGSD/DPQCAPCNVLVVQLVQLPPCPVPPQPLLLCLLVVLCVVVPHDLVRLCVLLVHDSVVNVCSNVVNDDDDPSSLCSSCRSSVHDSVVSRDDPPPDDPPVDDDDDDPPRFDWDDGPFKIKGWPPVVDHSDQKTKIKIFGRAADPVSDPWFRADAFKKKKAWQAAWKWKDWDPDDIDIDHHGGMDIGGRRTGMDMHGNGPGTTMMMMMGGSD

Organism: NCBI:txid2984134

Sequence (416 aa):
MSDIDPTGIIRIARADGAGTERAEPLNLGLRVRELRKERGWTLEQAAGQAGLARSTLSKIENGQMSPTYEALKKLAEGLAISVPQLFTPPSKGQVSGRMAVTKSGEGQAHATATYEHRLLAGALRAKQMLPYTARIRARSVEEFDGWVRHDGEEFLYVLTGVARLYTEFYEPVDLRRGDSAYYDASMGHNVISLSPEDATILWVTSLMMSDIDPTGIIRIARADGAGTERAEPLNLGLRVRELRKERGWTLEQAAGQAGLARSTLSKIENGQMSPTYEALKKLAEGLAISVPQLFTPPSKGQVSGRMAVTKSGEGQAHATATYEHRLLAGALRAKQMLPYTARIRARSVEEFDGWVRHDGEEFLYVLTGVARLYTEFYEPVDLRRGDSAYYDASMGHNVISLSPEDATILWVTSLM

Secondary structure (DSSP, 8-state):
-----TTHHHHHHHHHHT---------HHHHHHHHHHHTT--HHHHHHHHT--HHHHHHHHTTSS--BHHHHHHHHHHHTS-HHHHTS--SSSS----EEEE-TT-SEEEE-SSEEEEESSTT--S-SEEEEEEEE---SGGGSSS-B--SSEEEEEEEESEEEEEETTEEEEEEETT-EEEEETTS-EEEEE-SSSPEEEEEEEE--/-----TTHHHHHHHHHH----------HHHHHHHHHHHTT--HHHHHHHHT--HHHHHHHHTTSS--BHHHHHHHHHHHTS-HHHHTS--SSSS----EEEE-TT-SEEEE-SSEEEEESSTT--S-SEEEEEEEE---SGGGSSS-B--SSEEEEEEEESEEEEEETTEEEEEEETT-EEEEETTS-EEEEE-SSSPEEEEEEEE--

pLDDT: mean 82.52, std 19.6, range [22.14, 98.88]